Protein AF-A0A401YP00-F1 (afdb_monomer_lite)

Organism: NCBI:txid516124

Radius of gyration: 88.57 Å; chains: 1; bounding box: 188×117×198 Å

Secondary structure (DSSP, 8-state):
-------------------------------------PPPPP--------------------------------------------------------------------------------------------------SPPPHHHHHHHHHHHHHHHTT--TTTS-GGGTTTTTS-HHHHHHHSHHHHHHHHHH-HHHHHHHHHHHHHH-HHHHHHHHTT---TTS-HHHHHHHHHHH--TTHHHHHHHHHHHHHHHHHHHHHHHHHHHHHHHHHHHHHHHHHHHHHHHHHHHHHHHHHHHHHHHHHHHHHHHHHHHHHHHHHHHHHHHHHHHHHHHHHHHHHHHHHHHHHHHHHHHHHHHHHHHHHHHHHHHHHHHHHHHHHHHHHHHHHHHHHHHTT-----S-GGGGSSS-----------------TT-HHHHHHHHSSTT-EEEEEHHHHHHHH-TTS-HHHHHHHHHHHHHHHHHHH--EEEEEE-GGG-SS-------TTEEEEEPPTT--HHHHHHHHHHHSPTTS-EEEE-S-HHHHHHHHHTT-EEE-HHHHHHHHT--

InterPro domains:
  IPR010298 Ribosome-associated endoribonuclease 1 [PF05991] (450-569)
  IPR010298 Ribosome-associated endoribonuclease 1 [PTHR34547] (299-568)

pLDDT: mean 70.77, std 24.38, range [25.17, 98.56]

Structure (mmCIF, N/CA/C/O backbone):
data_AF-A0A401YP00-F1
#
_entry.id   AF-A0A401YP00-F1
#
loop_
_atom_site.group_PDB
_atom_site.id
_atom_site.type_symbol
_atom_site.label_atom_id
_atom_site.label_alt_id
_atom_site.label_comp_id
_atom_site.label_asym_id
_atom_site.label_entity_id
_atom_site.label_seq_id
_atom_site.pdbx_PDB_ins_code
_atom_site.Cartn_x
_atom_site.Cartn_y
_atom_site.Cartn_z
_atom_site.occupancy
_atom_site.B_iso_or_equiv
_atom_site.auth_seq_id
_atom_site.auth_comp_id
_atom_site.auth_asym_id
_atom_site.auth_atom_id
_atom_site.pdbx_PDB_model_num
ATOM 1 N N . MET A 1 1 ? -2.869 63.750 -18.374 1.00 46.19 1 MET A N 1
ATOM 2 C CA . MET A 1 1 ? -1.878 64.114 -17.340 1.00 46.19 1 MET A CA 1
ATOM 3 C C . MET A 1 1 ? -0.837 62.998 -17.341 1.00 46.19 1 MET A C 1
ATOM 5 O O . MET A 1 1 ? -1.089 61.968 -16.740 1.00 46.19 1 MET A O 1
ATOM 9 N N . SER A 1 2 ? 0.230 63.015 -18.144 1.00 35.34 2 SER A N 1
ATOM 10 C CA . SER A 1 2 ? 0.870 64.110 -18.906 1.00 35.34 2 SER A CA 1
ATOM 11 C C . SER A 1 2 ? 1.496 65.188 -18.013 1.00 35.34 2 SER A C 1
ATOM 13 O O . SER A 1 2 ? 0.744 65.948 -17.411 1.00 35.34 2 SER A O 1
ATOM 15 N N . GLY A 1 3 ? 2.835 65.270 -17.996 1.00 37.31 3 GLY A N 1
ATOM 16 C CA . GLY A 1 3 ? 3.622 66.334 -17.345 1.00 37.31 3 GLY A CA 1
ATOM 17 C C . GLY A 1 3 ? 4.665 65.815 -16.334 1.00 37.31 3 GLY A C 1
ATOM 18 O O . GLY A 1 3 ? 4.247 65.272 -15.315 1.00 37.31 3 GLY A O 1
ATOM 19 N N . PRO A 1 4 ? 5.983 65.954 -16.598 1.00 65.75 4 PRO A N 1
ATOM 20 C CA . PRO A 1 4 ? 7.066 65.544 -15.690 1.00 65.75 4 PRO A CA 1
ATOM 21 C C . PRO A 1 4 ? 7.995 66.699 -15.245 1.00 65.75 4 PRO A C 1
ATOM 23 O O . PRO A 1 4 ? 7.999 67.757 -15.862 1.00 65.75 4 PRO A O 1
ATOM 26 N N . ASP A 1 5 ? 8.844 66.428 -14.247 1.00 46.44 5 ASP A N 1
ATOM 27 C CA . ASP A 1 5 ? 10.099 67.128 -13.887 1.00 46.44 5 ASP A CA 1
ATOM 28 C C . ASP A 1 5 ? 10.920 66.166 -12.978 1.00 46.44 5 ASP A C 1
ATOM 30 O O . ASP A 1 5 ? 10.320 65.303 -12.340 1.00 46.44 5 ASP A O 1
ATOM 34 N N . THR A 1 6 ? 12.260 66.165 -12.864 1.00 48.12 6 THR A N 1
ATOM 35 C CA . THR A 1 6 ? 13.332 66.980 -13.486 1.00 48.12 6 THR A CA 1
ATOM 36 C C . THR A 1 6 ? 14.642 66.157 -13.608 1.00 48.12 6 THR A C 1
ATOM 38 O O . THR A 1 6 ? 14.813 65.186 -12.880 1.00 48.12 6 THR A O 1
ATOM 41 N N . ARG A 1 7 ? 15.547 66.600 -14.502 1.00 37.62 7 ARG A N 1
ATOM 42 C CA . ARG A 1 7 ? 17.041 66.475 -14.582 1.00 37.62 7 ARG A CA 1
ATOM 43 C C . ARG A 1 7 ? 17.802 65.653 -13.497 1.00 37.62 7 ARG A C 1
ATOM 45 O O . ARG A 1 7 ? 17.514 65.824 -12.322 1.00 37.62 7 ARG A O 1
ATOM 52 N N . ALA A 1 8 ? 18.733 64.733 -13.813 1.00 39.47 8 ALA A N 1
ATOM 53 C CA . ALA A 1 8 ? 20.047 64.854 -14.514 1.00 39.47 8 ALA A CA 1
ATOM 54 C C . ALA A 1 8 ? 21.190 65.399 -13.603 1.00 39.47 8 ALA A C 1
ATOM 56 O O . ALA A 1 8 ? 20.886 66.179 -12.704 1.00 39.47 8 ALA A O 1
ATOM 57 N N . ASP A 1 9 ? 22.484 65.035 -13.708 1.00 36.75 9 ASP A N 1
ATOM 58 C CA . ASP A 1 9 ? 23.259 64.127 -14.607 1.00 36.75 9 ASP A CA 1
ATOM 59 C C . ASP A 1 9 ? 24.056 63.065 -13.749 1.00 36.75 9 ASP A C 1
ATOM 61 O O . ASP A 1 9 ? 23.488 62.645 -12.744 1.00 36.75 9 ASP A O 1
ATOM 65 N N . GLU A 1 10 ? 25.272 62.501 -13.968 1.00 36.97 10 GLU A N 1
ATOM 66 C CA . GLU A 1 10 ? 26.368 62.582 -14.976 1.00 36.97 10 GLU A CA 1
ATOM 67 C C . GLU A 1 10 ? 27.330 61.331 -14.921 1.00 36.97 10 GLU A C 1
ATOM 69 O O . GLU A 1 10 ? 27.160 60.459 -14.073 1.00 36.97 10 GLU A O 1
ATOM 74 N N . VAL A 1 11 ? 28.317 61.251 -15.842 1.00 38.62 11 VAL A N 1
ATOM 75 C CA . VAL A 1 11 ? 29.695 60.637 -15.813 1.00 38.62 11 VAL A CA 1
ATOM 76 C C . VAL A 1 11 ? 30.018 59.480 -14.818 1.00 38.62 11 VAL A C 1
ATOM 78 O O . VAL A 1 11 ? 30.019 59.689 -13.612 1.00 38.62 11 VAL A O 1
ATOM 81 N N . THR A 1 12 ? 30.214 58.196 -15.198 1.00 40.56 12 THR A N 1
ATOM 82 C CA . THR A 1 12 ? 31.238 57.454 -16.022 1.00 40.56 12 THR A CA 1
ATOM 83 C C . THR A 1 12 ? 32.509 56.930 -15.275 1.00 40.56 12 THR A C 1
ATOM 85 O O . THR A 1 12 ? 32.841 57.451 -14.215 1.00 40.56 12 THR A O 1
ATOM 88 N N . PRO A 1 13 ? 33.165 55.818 -15.726 1.00 63.41 13 PRO A N 1
ATOM 89 C CA . PRO A 1 13 ? 33.968 54.924 -14.857 1.00 63.41 13 PRO A CA 1
ATOM 90 C C . PRO A 1 13 ? 35.493 54.883 -15.144 1.00 63.41 13 PRO A C 1
ATOM 92 O O . PRO A 1 13 ? 35.977 55.533 -16.067 1.00 63.41 13 PRO A O 1
ATOM 95 N N . ALA A 1 14 ? 36.241 54.035 -14.414 1.00 34.78 14 ALA A N 1
ATOM 96 C CA . ALA A 1 14 ? 37.665 53.748 -14.659 1.00 34.78 14 ALA A CA 1
ATOM 97 C C . ALA A 1 14 ? 38.063 52.260 -14.472 1.00 34.78 14 ALA A C 1
ATOM 99 O O . ALA A 1 14 ? 37.454 51.526 -13.694 1.00 34.78 14 ALA A O 1
ATOM 100 N N . HIS A 1 15 ? 39.114 51.843 -15.191 1.00 33.75 15 HIS A N 1
ATOM 101 C CA . HIS A 1 15 ? 39.895 50.603 -15.002 1.00 33.75 15 HIS A CA 1
ATOM 102 C C . HIS A 1 15 ? 40.885 50.762 -13.799 1.00 33.75 15 HIS A C 1
ATOM 104 O O . HIS A 1 15 ? 40.901 51.823 -13.183 1.00 33.75 15 HIS A O 1
ATOM 110 N N . ALA A 1 16 ? 41.735 49.810 -13.377 1.00 34.50 16 ALA A N 1
ATOM 111 C CA . ALA A 1 16 ? 42.276 48.624 -14.052 1.00 34.50 16 ALA A CA 1
ATOM 112 C C . ALA A 1 16 ? 42.719 47.491 -13.094 1.00 34.50 16 ALA A C 1
ATOM 114 O O . ALA A 1 16 ? 42.617 47.599 -11.877 1.00 34.50 16 ALA A O 1
ATOM 115 N N . ALA A 1 17 ? 43.204 46.405 -13.703 1.00 34.84 17 ALA A N 1
ATOM 116 C CA . ALA A 1 17 ? 43.794 45.220 -13.081 1.00 34.84 17 ALA A CA 1
ATOM 117 C C . ALA A 1 17 ? 45.173 45.461 -12.431 1.00 34.84 17 ALA A C 1
ATOM 119 O O . ALA A 1 17 ? 45.864 46.406 -12.802 1.00 34.84 17 ALA A O 1
ATOM 120 N N . ASP A 1 18 ? 45.612 44.513 -11.592 1.00 30.30 18 ASP A N 1
ATOM 121 C CA . ASP A 1 18 ? 46.789 43.682 -11.918 1.00 30.30 18 ASP A CA 1
ATOM 122 C C . ASP A 1 18 ? 46.695 42.297 -11.222 1.00 30.30 18 ASP A C 1
ATOM 124 O O . ASP A 1 18 ? 45.724 42.029 -10.507 1.00 30.30 18 ASP A O 1
ATOM 128 N N . ALA A 1 19 ? 47.644 41.395 -11.484 1.00 35.06 19 ALA A N 1
ATOM 129 C CA . ALA A 1 19 ? 47.618 39.977 -11.115 1.00 35.06 19 ALA A CA 1
ATOM 130 C C . ALA A 1 19 ? 48.435 39.606 -9.857 1.00 35.06 19 ALA A C 1
ATOM 132 O O . ALA A 1 19 ? 49.345 40.322 -9.444 1.00 35.06 19 ALA A O 1
ATOM 133 N N . ALA A 1 20 ? 48.169 38.413 -9.306 1.00 33.72 20 ALA A N 1
ATOM 134 C CA . ALA A 1 20 ? 49.120 37.661 -8.482 1.00 33.72 20 ALA A CA 1
ATOM 135 C C . ALA A 1 20 ? 48.860 36.142 -8.555 1.00 33.72 20 ALA A C 1
ATOM 137 O O . ALA A 1 20 ? 47.717 35.687 -8.584 1.00 33.72 20 ALA A O 1
ATOM 138 N N . GLU A 1 21 ? 49.944 35.370 -8.568 1.00 34.25 21 GLU A N 1
ATOM 139 C CA . GLU A 1 21 ? 50.011 33.906 -8.624 1.00 34.25 21 GLU A CA 1
ATOM 140 C C . GLU A 1 21 ? 50.314 33.336 -7.226 1.00 34.25 21 GLU A C 1
ATOM 142 O O . GLU A 1 21 ? 51.210 33.844 -6.555 1.00 34.25 21 GLU A O 1
ATOM 147 N N . ALA A 1 22 ? 49.621 32.272 -6.789 1.00 35.00 22 ALA A N 1
ATOM 148 C CA . ALA A 1 22 ? 50.064 31.438 -5.662 1.00 35.00 22 ALA A CA 1
ATOM 149 C C . ALA A 1 22 ? 49.357 30.068 -5.607 1.00 35.00 22 ALA A C 1
ATOM 151 O O . ALA A 1 22 ? 48.131 29.985 -5.560 1.00 35.00 22 ALA A O 1
ATOM 152 N N . VAL A 1 23 ? 50.149 28.997 -5.509 1.00 43.97 23 VAL A N 1
ATOM 153 C CA . VAL A 1 23 ? 49.725 27.650 -5.087 1.00 43.97 23 VAL A CA 1
ATOM 154 C C . VAL A 1 23 ? 50.214 27.415 -3.653 1.00 43.97 23 VAL A C 1
ATOM 156 O O . VAL A 1 23 ? 51.337 27.810 -3.340 1.00 43.97 23 VAL A O 1
ATOM 159 N N . PRO A 1 24 ? 49.455 26.706 -2.802 1.00 52.47 24 PRO A N 1
ATOM 160 C CA . PRO A 1 24 ? 50.026 25.974 -1.677 1.00 52.47 24 PRO A CA 1
ATOM 161 C C . PRO A 1 24 ? 49.831 24.457 -1.837 1.00 52.47 24 PRO A C 1
ATOM 163 O O . PRO A 1 24 ? 48.717 23.974 -2.031 1.00 52.47 24 PRO A O 1
ATOM 166 N N . ALA A 1 25 ? 50.923 23.704 -1.711 1.00 34.66 25 ALA A N 1
ATOM 167 C CA . ALA A 1 25 ? 50.898 22.254 -1.528 1.00 34.66 25 ALA A CA 1
ATOM 168 C C . ALA A 1 25 ? 51.045 21.907 -0.037 1.00 34.66 25 ALA A C 1
ATOM 170 O O . ALA A 1 25 ? 51.647 22.670 0.720 1.00 34.66 25 ALA A O 1
ATOM 171 N N . ALA A 1 26 ? 50.531 20.745 0.372 1.00 36.12 26 ALA A N 1
ATOM 172 C CA . ALA A 1 26 ? 50.759 20.175 1.698 1.00 36.12 26 ALA A CA 1
ATOM 173 C C . ALA A 1 26 ? 50.819 18.640 1.609 1.00 36.12 26 ALA A C 1
ATOM 175 O O . ALA A 1 26 ? 49.800 17.972 1.450 1.00 36.12 26 ALA A O 1
ATOM 176 N N . GLU A 1 27 ? 52.033 18.105 1.699 1.00 36.00 27 GLU A N 1
ATOM 177 C CA . GLU A 1 27 ? 52.322 16.708 2.048 1.00 36.00 27 GLU A CA 1
ATOM 178 C C . GLU A 1 27 ? 52.608 16.621 3.569 1.00 36.00 27 GLU A C 1
ATOM 180 O O . GLU A 1 27 ? 52.651 17.669 4.224 1.00 36.00 27 GLU A O 1
ATOM 185 N N . PRO A 1 28 ? 52.943 15.449 4.147 1.00 56.75 28 PRO A N 1
ATOM 186 C CA . PRO A 1 28 ? 52.695 14.066 3.715 1.00 56.75 28 PRO A CA 1
ATOM 187 C C . PRO A 1 28 ? 51.923 13.269 4.798 1.00 56.75 28 PRO A C 1
ATOM 189 O O . PRO A 1 28 ? 51.696 13.761 5.898 1.00 56.75 28 PRO A O 1
ATOM 192 N N . ASP A 1 29 ? 51.602 11.998 4.534 1.00 31.39 29 ASP A N 1
ATOM 193 C CA . ASP A 1 29 ? 52.276 10.930 5.294 1.00 31.39 29 ASP A CA 1
ATOM 194 C C . ASP A 1 29 ? 52.266 9.593 4.531 1.00 31.39 29 ASP A C 1
ATOM 196 O O . ASP A 1 29 ? 51.421 9.365 3.659 1.00 31.39 29 ASP A O 1
ATOM 200 N N . LEU A 1 30 ? 53.233 8.725 4.828 1.00 35.50 30 LEU A N 1
ATOM 201 C CA . LEU A 1 30 ? 53.452 7.445 4.144 1.00 35.50 30 LEU A CA 1
ATOM 202 C C . LEU A 1 30 ? 53.383 6.280 5.133 1.00 35.50 30 LEU A C 1
ATOM 204 O O . LEU A 1 30 ? 54.265 6.138 5.975 1.00 35.50 30 LEU A O 1
ATOM 208 N N . ASP A 1 31 ? 52.444 5.353 4.932 1.00 35.59 31 ASP A N 1
ATOM 209 C CA . ASP A 1 31 ? 52.640 3.976 5.395 1.00 35.59 31 ASP A CA 1
ATOM 210 C C . ASP A 1 31 ? 52.059 2.973 4.388 1.00 35.59 31 ASP A C 1
ATOM 212 O O . ASP A 1 31 ? 50.941 3.124 3.891 1.00 35.59 31 ASP A O 1
ATOM 216 N N . ALA A 1 32 ? 52.858 1.972 4.019 1.00 34.19 32 ALA A N 1
ATOM 217 C CA . ALA A 1 32 ? 52.630 1.149 2.834 1.00 34.19 32 ALA A CA 1
ATOM 218 C C . ALA A 1 32 ? 52.813 -0.341 3.138 1.00 34.19 32 ALA A C 1
ATOM 220 O O . ALA A 1 32 ? 53.935 -0.846 3.206 1.00 34.19 32 ALA A O 1
ATOM 221 N N . ARG A 1 33 ? 51.699 -1.079 3.255 1.00 35.03 33 ARG A N 1
ATOM 222 C CA . ARG A 1 33 ? 51.703 -2.549 3.373 1.00 35.03 33 ARG A CA 1
ATOM 223 C C . ARG A 1 33 ? 50.667 -3.225 2.473 1.00 35.03 33 ARG A C 1
ATOM 225 O O . ARG A 1 33 ? 49.534 -3.464 2.866 1.00 35.03 33 ARG A O 1
ATOM 232 N N . SER A 1 34 ? 51.131 -3.547 1.264 1.00 33.38 34 SER A N 1
ATOM 233 C CA . SER A 1 34 ? 50.884 -4.798 0.519 1.00 33.38 34 SER A CA 1
ATOM 234 C C . SER A 1 34 ? 49.592 -5.588 0.812 1.00 33.38 34 SER A C 1
ATOM 236 O O . SER A 1 34 ? 49.480 -6.230 1.856 1.00 33.38 34 SER A O 1
ATOM 238 N N . GLY A 1 35 ? 48.698 -5.688 -0.180 1.00 31.12 35 GLY A N 1
ATOM 239 C CA . GLY A 1 35 ? 47.470 -6.489 -0.078 1.00 31.12 35 GLY A CA 1
ATOM 240 C C . GLY A 1 35 ? 46.785 -6.775 -1.419 1.00 31.12 35 GLY A C 1
ATOM 241 O O . GLY A 1 35 ? 45.595 -6.519 -1.563 1.00 31.12 35 GLY A O 1
ATOM 242 N N . THR A 1 36 ? 47.523 -7.254 -2.426 1.00 32.97 36 THR A N 1
ATOM 243 C CA . THR A 1 36 ? 46.971 -7.522 -3.767 1.00 32.97 36 THR A CA 1
ATOM 244 C C . THR A 1 36 ? 45.988 -8.697 -3.752 1.00 32.97 36 THR A C 1
ATOM 246 O O . THR A 1 36 ? 46.406 -9.852 -3.705 1.00 32.97 36 THR A O 1
ATO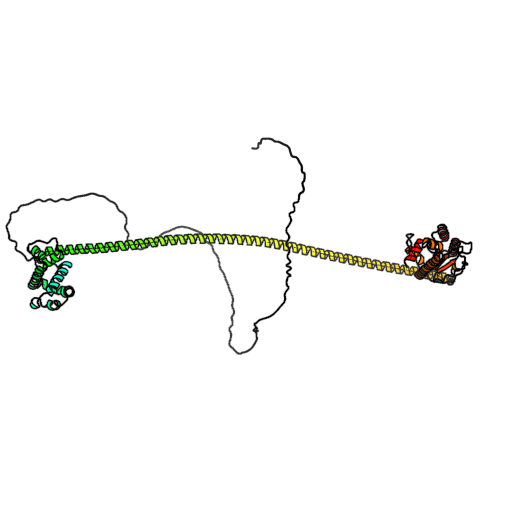M 249 N N . ALA A 1 37 ? 44.688 -8.411 -3.848 1.00 32.81 37 ALA A N 1
ATOM 250 C CA . ALA A 1 37 ? 43.636 -9.410 -4.030 1.00 32.81 37 ALA A CA 1
ATOM 251 C C . ALA A 1 37 ? 43.123 -9.382 -5.480 1.00 32.81 37 ALA A C 1
ATOM 253 O O . ALA A 1 37 ? 42.571 -8.380 -5.932 1.00 32.81 37 ALA A O 1
ATOM 254 N N . ALA A 1 38 ? 43.324 -10.478 -6.213 1.00 32.19 38 ALA A N 1
ATOM 255 C CA . ALA A 1 38 ? 42.774 -10.663 -7.555 1.00 32.19 38 ALA A CA 1
ATOM 256 C C . ALA A 1 38 ? 41.332 -11.198 -7.496 1.00 32.19 38 ALA A C 1
ATOM 258 O O . ALA A 1 38 ? 40.938 -11.841 -6.523 1.00 32.19 38 ALA A O 1
ATOM 259 N N . ALA A 1 39 ? 40.559 -10.968 -8.559 1.00 42.53 39 ALA A N 1
ATOM 260 C CA . ALA A 1 39 ? 39.256 -11.602 -8.732 1.00 42.53 39 ALA A CA 1
ATOM 261 C C . ALA A 1 39 ? 39.409 -13.091 -9.115 1.00 42.53 39 ALA A C 1
ATOM 263 O O . ALA A 1 39 ? 40.298 -13.413 -9.909 1.00 42.53 39 ALA A O 1
ATOM 264 N N . PRO A 1 40 ? 38.540 -13.989 -8.616 1.00 49.28 40 PRO A N 1
ATOM 265 C CA . PRO A 1 40 ? 38.364 -15.326 -9.166 1.00 49.28 40 PRO A CA 1
ATOM 266 C C . PRO A 1 40 ? 37.219 -15.360 -10.193 1.00 49.28 40 PRO A C 1
ATOM 268 O O . PRO A 1 40 ? 36.144 -14.807 -9.957 1.00 49.28 40 PRO A O 1
ATOM 271 N N . ASP A 1 41 ? 37.452 -16.047 -11.309 1.00 33.00 41 ASP A N 1
ATOM 272 C CA . ASP A 1 41 ? 36.403 -16.494 -12.235 1.00 33.00 41 ASP A CA 1
ATOM 273 C C . ASP A 1 41 ? 35.876 -17.886 -11.803 1.00 33.00 41 ASP A C 1
ATOM 275 O O . ASP A 1 41 ? 36.388 -18.488 -10.853 1.00 33.00 41 ASP A O 1
ATOM 279 N N . ALA A 1 42 ? 34.831 -18.395 -12.453 1.00 34.16 42 ALA A N 1
ATOM 280 C CA . ALA A 1 42 ? 34.070 -19.558 -11.990 1.00 34.16 42 ALA A CA 1
ATOM 281 C C . ALA A 1 42 ? 34.750 -20.930 -12.201 1.00 34.16 42 ALA A C 1
ATOM 283 O O . ALA A 1 42 ? 35.371 -21.183 -13.233 1.00 34.16 42 ALA A O 1
ATOM 284 N N . ALA A 1 43 ? 34.495 -21.868 -11.277 1.00 30.95 43 ALA A N 1
ATOM 285 C CA . ALA A 1 43 ? 34.564 -23.313 -11.523 1.00 30.95 43 ALA A CA 1
ATOM 286 C C . ALA A 1 43 ? 33.664 -24.121 -10.557 1.00 30.95 43 ALA A C 1
ATOM 288 O O . ALA A 1 43 ? 33.358 -23.684 -9.451 1.00 30.95 43 ALA A O 1
ATOM 289 N N . THR A 1 44 ? 33.267 -25.306 -11.028 1.00 34.19 44 THR A N 1
ATOM 290 C CA . THR A 1 44 ? 32.578 -26.439 -10.365 1.00 34.19 44 THR A CA 1
ATOM 291 C C . THR A 1 44 ? 33.221 -26.870 -9.024 1.00 34.19 44 THR A C 1
ATOM 293 O O . THR A 1 44 ? 34.385 -26.567 -8.787 1.00 34.19 44 THR A O 1
ATOM 296 N N . ASP A 1 45 ? 32.566 -27.612 -8.115 1.00 30.11 45 ASP A N 1
ATOM 297 C CA . ASP A 1 45 ? 31.875 -28.898 -8.362 1.00 30.11 45 ASP A CA 1
ATOM 298 C C . ASP A 1 45 ? 31.006 -29.407 -7.167 1.00 30.11 45 ASP A C 1
ATOM 300 O O . ASP A 1 45 ? 31.017 -28.811 -6.093 1.00 30.11 45 ASP A O 1
ATOM 304 N N . ALA A 1 46 ? 30.355 -30.566 -7.363 1.00 31.88 46 ALA A N 1
ATOM 305 C CA . ALA A 1 46 ? 29.840 -31.556 -6.393 1.00 31.88 46 ALA A CA 1
ATOM 306 C C . ALA A 1 46 ? 28.494 -31.346 -5.636 1.00 31.88 46 ALA A C 1
ATOM 308 O O . ALA A 1 46 ? 28.420 -30.592 -4.675 1.00 31.88 46 ALA A O 1
ATOM 309 N N . ALA A 1 47 ? 27.523 -32.221 -5.980 1.00 31.11 47 ALA A N 1
ATOM 310 C CA . ALA A 1 47 ? 26.473 -32.869 -5.146 1.00 31.11 47 ALA A CA 1
ATOM 311 C C . ALA A 1 47 ? 25.443 -31.990 -4.364 1.00 31.11 47 ALA A C 1
ATOM 313 O O . ALA A 1 47 ? 25.700 -30.851 -4.010 1.00 31.11 47 ALA A O 1
ATOM 314 N N . THR A 1 48 ? 24.218 -32.437 -4.036 1.00 33.59 48 THR A N 1
ATOM 315 C CA . THR A 1 48 ? 23.678 -33.811 -3.873 1.00 33.59 48 THR A CA 1
ATOM 316 C C . THR A 1 48 ? 22.146 -33.848 -4.117 1.00 33.59 48 THR A C 1
ATOM 318 O O . THR A 1 48 ? 21.501 -32.809 -4.039 1.00 33.59 48 THR A O 1
ATOM 321 N N . ASP A 1 49 ? 21.586 -35.043 -4.354 1.00 33.16 49 ASP A N 1
ATOM 322 C CA . ASP A 1 49 ? 20.179 -35.479 -4.182 1.00 33.16 49 ASP A CA 1
ATOM 323 C C . ASP A 1 49 ? 18.998 -34.619 -4.696 1.00 33.16 49 ASP A C 1
ATOM 325 O O . ASP A 1 49 ? 18.498 -33.736 -4.001 1.00 33.16 49 ASP A O 1
ATOM 329 N N . ALA A 1 50 ? 18.416 -35.031 -5.835 1.00 33.97 50 ALA A N 1
ATOM 330 C CA . ALA A 1 50 ? 17.065 -35.637 -5.895 1.00 33.97 50 ALA A CA 1
ATOM 331 C C . ALA A 1 50 ? 16.685 -36.021 -7.348 1.00 33.97 50 ALA A C 1
ATOM 333 O O . ALA A 1 50 ? 16.794 -35.196 -8.253 1.00 33.97 50 ALA A O 1
ATOM 334 N N . GLU A 1 51 ? 16.220 -37.256 -7.584 1.00 34.31 51 GLU A N 1
ATOM 335 C CA . GLU A 1 51 ? 15.831 -37.740 -8.927 1.00 34.31 51 GLU A CA 1
ATOM 336 C C . GLU A 1 51 ? 14.363 -37.432 -9.326 1.00 34.31 51 GLU A C 1
ATOM 338 O O . GLU A 1 51 ? 13.532 -37.138 -8.461 1.00 34.31 51 GLU A O 1
ATOM 343 N N . PRO A 1 52 ? 14.029 -37.466 -10.638 1.00 47.78 52 PRO A N 1
ATOM 344 C CA . PRO A 1 52 ? 12.756 -36.981 -11.183 1.00 47.78 52 PRO A CA 1
ATOM 345 C C . PRO A 1 52 ? 11.691 -38.079 -11.388 1.00 47.78 52 PRO A C 1
ATOM 347 O O . PRO A 1 52 ? 11.944 -39.269 -11.225 1.00 47.78 52 PRO A O 1
ATOM 350 N N . VAL A 1 53 ? 10.501 -37.676 -11.859 1.00 36.00 53 VAL A N 1
ATOM 351 C CA . VAL A 1 53 ? 9.501 -38.578 -12.466 1.00 36.00 53 VAL A CA 1
ATOM 352 C C . VAL A 1 53 ? 9.010 -37.992 -13.797 1.00 36.00 53 VAL A C 1
ATOM 354 O O . VAL A 1 53 ? 8.562 -36.848 -13.851 1.00 36.00 53 VAL A O 1
ATOM 357 N N . GLU A 1 54 ? 9.093 -38.780 -14.873 1.00 39.66 54 GLU A N 1
ATOM 358 C CA . GLU A 1 54 ? 8.650 -38.413 -16.228 1.00 39.66 54 GLU A CA 1
ATOM 359 C C . GLU A 1 54 ? 7.130 -38.588 -16.467 1.00 39.66 54 GLU A C 1
ATOM 361 O O . GLU A 1 54 ? 6.476 -39.399 -15.805 1.00 39.66 54 GLU A O 1
ATOM 366 N N . PRO A 1 55 ? 6.552 -37.912 -17.483 1.00 49.00 55 PRO A N 1
ATOM 367 C CA . PRO A 1 55 ? 5.192 -38.175 -17.960 1.00 49.00 55 PRO A CA 1
ATOM 368 C C . PRO A 1 55 ? 5.124 -39.363 -18.953 1.00 49.00 55 PRO A C 1
ATOM 370 O O . PRO A 1 55 ? 5.382 -39.209 -20.148 1.00 49.00 55 PRO A O 1
ATOM 373 N N . GLY A 1 56 ? 4.710 -40.547 -18.478 1.00 32.62 56 GLY A N 1
ATOM 374 C CA . GLY A 1 56 ? 4.591 -41.793 -19.266 1.00 32.62 56 GLY A CA 1
ATOM 375 C C . GLY A 1 56 ? 3.154 -42.211 -19.647 1.00 32.62 56 GLY A C 1
ATOM 376 O O . GLY A 1 56 ? 2.218 -42.065 -18.868 1.00 32.62 56 GLY A O 1
ATOM 377 N N . ARG A 1 57 ? 2.971 -42.741 -20.868 1.00 33.00 57 ARG A N 1
ATOM 378 C CA . ARG A 1 57 ? 1.680 -43.114 -21.506 1.00 33.00 57 ARG A CA 1
ATOM 379 C C . ARG A 1 57 ? 1.152 -44.527 -21.158 1.00 33.00 57 ARG A C 1
ATOM 381 O O . ARG A 1 57 ? 1.946 -45.413 -20.880 1.00 33.00 57 ARG A O 1
ATOM 388 N N . GLN A 1 58 ? -0.148 -44.742 -21.457 1.00 30.58 58 GLN A N 1
ATOM 389 C CA . GLN A 1 58 ? -0.859 -46.038 -21.655 1.00 30.58 58 GLN A CA 1
ATOM 390 C C . GLN A 1 58 ? -1.116 -46.873 -20.367 1.00 30.58 58 GLN A C 1
ATOM 392 O O . GLN A 1 58 ? -0.351 -46.788 -19.421 1.00 30.58 58 GLN A O 1
ATOM 397 N N . ALA A 1 59 ? -2.189 -47.671 -20.221 1.00 31.31 59 ALA A N 1
ATOM 398 C CA . ALA A 1 59 ? -3.206 -48.164 -21.168 1.00 31.31 59 ALA A CA 1
ATOM 399 C C . ALA A 1 59 ? -4.586 -48.418 -20.497 1.00 31.31 59 ALA A C 1
ATOM 401 O O . ALA A 1 59 ? -4.705 -48.372 -19.277 1.00 31.31 59 ALA A O 1
ATOM 402 N N . GLY A 1 60 ? -5.587 -48.803 -21.305 1.00 30.45 60 GLY A N 1
ATOM 403 C CA . GLY A 1 60 ? -6.855 -49.406 -20.861 1.00 30.45 60 GLY A CA 1
ATOM 404 C C . GLY A 1 60 ? -8.033 -48.430 -20.689 1.00 30.45 60 GLY A C 1
ATOM 405 O O . GLY A 1 60 ? -7.850 -47.347 -20.154 1.00 30.45 60 GLY A O 1
ATOM 406 N N . ALA A 1 61 ? -9.295 -48.747 -20.992 1.00 33.56 61 ALA A N 1
ATOM 407 C CA . ALA A 1 61 ? -9.980 -49.540 -22.030 1.00 33.56 61 ALA A CA 1
ATOM 408 C C . ALA A 1 61 ? -11.448 -49.710 -21.569 1.00 33.56 61 ALA A C 1
ATOM 410 O O . ALA A 1 61 ? -11.687 -49.941 -20.390 1.00 33.56 61 ALA A O 1
ATOM 411 N N . ASN A 1 62 ? -12.396 -49.685 -22.513 1.00 32.62 62 ASN A N 1
ATOM 412 C CA . ASN A 1 62 ? -13.827 -50.009 -22.364 1.00 32.62 62 ASN A CA 1
ATOM 413 C C . ASN A 1 62 ? -14.691 -49.142 -21.419 1.00 32.62 62 ASN A C 1
ATOM 415 O O . ASN A 1 62 ? -14.630 -49.233 -20.199 1.00 32.62 62 ASN A O 1
ATOM 419 N N . GLY A 1 63 ? -15.629 -48.413 -22.033 1.00 30.64 63 GLY A N 1
ATOM 420 C CA . GLY A 1 63 ? -16.758 -47.756 -21.374 1.00 30.64 63 GLY A CA 1
ATOM 421 C C . GLY A 1 63 ? -17.651 -47.050 -22.398 1.00 30.64 63 GLY A C 1
ATOM 422 O O . GLY A 1 63 ? -17.300 -45.979 -22.881 1.00 30.64 63 GLY A O 1
ATOM 423 N N . LEU A 1 64 ? -18.791 -47.656 -22.749 1.00 33.69 64 LEU A N 1
ATOM 424 C CA . LEU A 1 64 ? -19.922 -46.931 -23.357 1.00 33.69 64 LEU A CA 1
ATOM 425 C C . LEU A 1 64 ? -20.554 -46.034 -22.254 1.00 33.69 64 LEU A C 1
ATOM 427 O O . LEU A 1 64 ? -20.288 -46.263 -21.076 1.00 33.69 64 LEU A O 1
ATOM 431 N N . VAL A 1 65 ? -21.335 -44.979 -22.515 1.00 34.78 65 VAL A N 1
ATOM 432 C CA . VAL A 1 65 ? -22.672 -44.973 -23.147 1.00 34.78 65 VAL A CA 1
ATOM 433 C C . VAL A 1 65 ? -23.070 -43.529 -23.567 1.00 34.78 65 VAL A C 1
ATOM 435 O O . VAL A 1 65 ? -22.697 -42.566 -22.912 1.00 34.78 65 VAL A O 1
ATOM 438 N N . GLU A 1 66 ? -23.806 -43.424 -24.682 1.00 32.25 66 GLU A N 1
ATOM 439 C CA . GLU A 1 66 ? -24.733 -42.369 -25.183 1.00 32.25 66 GLU A CA 1
ATOM 440 C C . GLU A 1 66 ? -24.577 -40.843 -24.893 1.00 32.25 66 GLU A C 1
ATOM 442 O O . GLU A 1 66 ? -24.775 -40.343 -23.795 1.00 32.25 66 GLU A O 1
ATOM 447 N N . SER A 1 67 ? -24.441 -40.084 -25.995 1.00 31.39 67 SER A N 1
ATOM 448 C CA . SER A 1 67 ? -25.358 -39.012 -26.473 1.00 31.39 67 SER A CA 1
ATOM 449 C C . SER A 1 67 ? -25.968 -37.943 -25.524 1.00 31.39 67 SER A C 1
ATOM 451 O O . SER A 1 67 ? -27.027 -38.166 -24.944 1.00 31.39 67 SER A O 1
ATOM 453 N N . ALA A 1 68 ? -25.473 -36.695 -25.629 1.00 33.22 68 ALA A N 1
ATOM 454 C CA . ALA A 1 68 ? -26.235 -35.455 -25.956 1.00 33.22 68 ALA A CA 1
ATOM 455 C C . ALA A 1 68 ? -25.235 -34.269 -26.103 1.00 33.22 68 ALA A C 1
ATOM 457 O O . ALA A 1 68 ? -24.346 -34.146 -25.270 1.00 33.22 68 ALA A O 1
ATOM 458 N N . ALA A 1 69 ? -25.155 -33.414 -27.137 1.00 32.44 69 ALA A N 1
ATOM 459 C CA . ALA A 1 69 ? -26.107 -32.747 -28.049 1.00 32.44 69 ALA A CA 1
ATOM 460 C C . ALA A 1 69 ? -26.693 -31.410 -27.513 1.00 32.44 69 ALA A C 1
ATOM 462 O O . ALA A 1 69 ? -27.416 -31.406 -26.528 1.00 32.44 69 ALA A O 1
ATOM 463 N N . GLY A 1 70 ? -26.421 -30.287 -28.212 1.00 30.11 70 GLY A N 1
ATOM 464 C CA . GLY A 1 70 ? -27.013 -28.946 -27.973 1.00 30.11 70 GLY A CA 1
ATOM 465 C C . GLY A 1 70 ? -26.328 -28.111 -26.869 1.00 30.11 70 GLY A C 1
ATOM 466 O O . GLY A 1 70 ? -26.695 -28.209 -25.711 1.00 30.11 70 GLY A O 1
ATOM 467 N N . SER A 1 71 ? -25.247 -27.357 -27.108 1.00 30.42 71 SER A N 1
ATOM 468 C CA . SER A 1 71 ? -25.092 -26.149 -27.954 1.00 30.42 71 SER A CA 1
ATOM 469 C C . SER A 1 71 ? -25.755 -24.869 -27.402 1.00 30.42 71 SER A C 1
ATOM 471 O O . SER A 1 71 ? -26.972 -24.717 -27.416 1.00 30.42 71 SER A O 1
ATOM 473 N N . LEU A 1 72 ? -24.919 -23.917 -26.966 1.00 32.75 72 LEU A N 1
ATOM 474 C CA . LEU A 1 72 ? -25.277 -22.570 -26.490 1.00 32.75 72 LEU A CA 1
ATOM 475 C C . LEU A 1 72 ? -25.321 -21.546 -27.642 1.00 32.75 72 LEU A C 1
ATOM 477 O O . LEU A 1 72 ? -24.339 -21.491 -28.391 1.00 32.75 72 LEU A O 1
ATOM 481 N N . ARG A 1 73 ? -26.324 -20.638 -27.667 1.00 30.70 73 ARG A N 1
ATOM 482 C CA . ARG A 1 73 ? -26.169 -19.152 -27.776 1.00 30.70 73 ARG A CA 1
ATOM 483 C C . ARG A 1 73 ? -27.459 -18.384 -28.138 1.00 30.70 73 ARG A C 1
ATOM 485 O O . ARG A 1 73 ? -28.326 -18.923 -28.809 1.00 30.70 73 ARG A O 1
ATOM 492 N N . SER A 1 74 ? -27.421 -17.072 -27.845 1.00 28.47 74 SER A N 1
ATOM 493 C CA . SER A 1 74 ? -28.180 -15.971 -28.489 1.00 28.47 74 SER A CA 1
ATOM 494 C C . SER A 1 74 ? -29.684 -15.829 -28.169 1.00 28.47 74 SER A C 1
ATOM 496 O O . SER A 1 74 ? -30.354 -16.822 -27.936 1.00 28.47 74 SER A O 1
ATOM 498 N N . ALA A 1 75 ? -30.288 -14.624 -28.190 1.00 31.88 75 ALA A N 1
ATOM 499 C CA . ALA A 1 75 ? -29.739 -13.248 -28.203 1.00 31.88 75 ALA A CA 1
ATOM 500 C C . ALA A 1 75 ? -30.838 -12.168 -27.993 1.00 31.88 75 ALA A C 1
ATOM 502 O O . ALA A 1 75 ? -31.953 -12.379 -28.452 1.00 31.88 75 ALA A O 1
ATOM 503 N N . ARG A 1 76 ? -30.439 -10.971 -27.500 1.00 31.05 76 ARG A N 1
ATOM 504 C CA . ARG A 1 76 ? -31.081 -9.633 -27.719 1.00 31.05 76 ARG A CA 1
ATOM 505 C C . ARG A 1 76 ? -32.551 -9.496 -27.213 1.00 31.05 76 ARG A C 1
ATOM 507 O O . ARG A 1 76 ? -33.044 -10.433 -26.604 1.00 31.05 76 ARG A O 1
ATOM 514 N N . SER A 1 77 ? -33.265 -8.356 -27.270 1.00 31.09 77 SER A N 1
ATOM 515 C CA . SER A 1 77 ? -33.108 -7.016 -27.912 1.00 31.09 77 SER A CA 1
ATOM 516 C C . SER A 1 77 ? -33.979 -5.951 -27.206 1.00 31.09 77 SER A C 1
ATOM 518 O O . SER A 1 77 ? -35.054 -6.324 -26.760 1.00 31.09 77 SER A O 1
ATOM 520 N N . GLU A 1 78 ? -33.567 -4.663 -27.249 1.00 32.81 78 GLU A N 1
ATOM 521 C CA . GLU A 1 78 ? -34.385 -3.409 -27.137 1.00 32.81 78 GLU A CA 1
ATOM 522 C C . GLU A 1 78 ? -35.361 -3.237 -25.923 1.00 32.81 78 GLU A C 1
ATOM 524 O O . GLU A 1 78 ? -35.637 -4.181 -25.200 1.00 32.81 78 GLU A O 1
ATOM 529 N N . GLY A 1 79 ? -35.918 -2.074 -25.529 1.00 28.98 79 GLY A N 1
ATOM 530 C CA . GLY A 1 79 ? -35.871 -0.639 -25.909 1.00 28.98 79 GLY A CA 1
ATOM 531 C C . GLY A 1 79 ? -37.103 0.094 -25.286 1.00 28.98 79 GLY A C 1
ATOM 532 O O . GLY A 1 79 ? -37.999 -0.590 -24.807 1.00 28.98 79 GLY A O 1
ATOM 533 N N . ALA A 1 80 ? -37.295 1.426 -25.243 1.00 31.44 80 ALA A N 1
ATOM 534 C CA . ALA A 1 80 ? -36.442 2.626 -25.359 1.00 31.44 80 ALA A CA 1
ATOM 535 C C . ALA A 1 80 ? -37.282 3.907 -25.007 1.00 31.44 80 ALA A C 1
ATOM 537 O O . ALA A 1 80 ? -38.490 3.869 -25.214 1.00 31.44 80 ALA A O 1
ATOM 538 N N . VAL A 1 81 ? -36.652 5.035 -24.590 1.00 31.84 81 VAL A N 1
ATOM 539 C CA . VAL A 1 81 ? -37.220 6.422 -24.384 1.00 31.84 81 VAL A CA 1
ATOM 540 C C . VAL A 1 81 ? -38.382 6.576 -23.341 1.00 31.84 81 VAL A C 1
ATOM 542 O O . VAL A 1 81 ? -39.120 5.633 -23.113 1.00 31.84 81 VAL A O 1
ATOM 545 N N . HIS A 1 82 ? -38.606 7.663 -22.566 1.00 32.62 82 HIS A N 1
ATOM 546 C CA . HIS A 1 82 ? -38.668 9.121 -22.849 1.00 32.62 82 HIS A CA 1
ATOM 547 C C . HIS A 1 82 ? -38.477 10.052 -21.598 1.00 32.62 82 HIS A C 1
ATOM 549 O O . HIS A 1 82 ? -38.287 9.585 -20.481 1.00 32.62 82 HIS A O 1
ATOM 555 N N . HIS A 1 83 ? -38.530 11.384 -21.810 1.00 29.00 83 HIS A N 1
ATOM 556 C CA . HIS A 1 83 ? -38.382 12.502 -20.839 1.00 29.00 83 HIS A CA 1
ATOM 557 C C . HIS A 1 83 ? -39.652 12.877 -20.032 1.00 29.00 83 HIS A C 1
ATOM 559 O O . HIS A 1 83 ? -40.750 12.779 -20.573 1.00 29.00 83 HIS A O 1
ATOM 565 N N . ALA A 1 84 ? -39.472 13.516 -18.857 1.00 28.34 84 ALA A N 1
ATOM 566 C CA . ALA A 1 84 ? -40.287 14.641 -18.329 1.00 28.34 84 ALA A CA 1
ATOM 567 C C . ALA A 1 84 ? -39.534 15.418 -17.203 1.00 28.34 84 ALA A C 1
ATOM 569 O O . ALA A 1 84 ? -38.424 15.024 -16.843 1.00 28.34 84 ALA A O 1
ATOM 570 N N . VAL A 1 85 ? -40.083 16.540 -16.692 1.00 30.17 85 VAL A N 1
ATOM 571 C CA . VAL A 1 85 ? -39.417 17.530 -15.793 1.00 30.17 85 VAL A CA 1
ATOM 572 C C . VAL A 1 85 ? -40.423 18.162 -14.791 1.00 30.17 85 VAL A C 1
ATOM 574 O O . VAL A 1 85 ? -41.603 18.212 -15.122 1.00 30.17 85 VAL A O 1
ATOM 577 N N . ALA A 1 86 ? -39.939 18.728 -13.660 1.00 30.09 86 ALA A N 1
ATOM 578 C CA . ALA A 1 86 ? -40.634 19.640 -12.703 1.00 30.09 86 ALA A CA 1
ATOM 579 C C . ALA A 1 86 ? -41.746 19.027 -11.801 1.00 30.09 86 ALA A C 1
ATOM 581 O O . ALA A 1 86 ? -42.243 17.949 -12.104 1.00 30.09 86 ALA A O 1
ATOM 582 N N . SER A 1 87 ? -42.217 19.653 -10.700 1.00 28.16 87 SER A N 1
ATOM 583 C CA . SER A 1 87 ? -41.588 20.523 -9.663 1.00 28.16 87 SER A CA 1
ATOM 584 C C . SER A 1 87 ? -42.522 20.627 -8.426 1.00 28.16 87 SER A C 1
ATOM 586 O O . SER A 1 87 ? -43.732 20.659 -8.606 1.00 28.16 87 SER A O 1
ATOM 588 N N . GLU A 1 88 ? -41.946 20.770 -7.222 1.00 29.06 88 GLU A N 1
ATOM 589 C CA . GLU A 1 88 ? -42.496 21.434 -6.006 1.00 29.06 88 GLU A CA 1
ATOM 590 C C . GLU A 1 88 ? -43.802 20.993 -5.274 1.00 29.06 88 GLU A C 1
ATOM 592 O O . GLU A 1 88 ? -44.681 20.320 -5.790 1.00 29.06 88 GLU A O 1
ATOM 597 N N . ALA A 1 89 ? -43.886 21.494 -4.024 1.00 29.39 89 ALA A N 1
ATOM 598 C CA . ALA A 1 89 ? -45.070 21.809 -3.195 1.00 29.39 89 ALA A CA 1
ATOM 599 C C . ALA A 1 89 ? -45.916 20.707 -2.486 1.00 29.39 89 ALA A C 1
ATOM 601 O O . ALA A 1 89 ? -46.803 20.093 -3.057 1.00 29.39 89 ALA A O 1
ATOM 602 N N . HIS A 1 90 ? -45.714 20.617 -1.157 1.00 28.89 90 HIS A N 1
ATOM 603 C CA . HIS A 1 90 ? -46.721 20.683 -0.065 1.00 28.89 90 HIS A CA 1
ATOM 604 C C . HIS A 1 90 ? -48.139 20.064 -0.220 1.00 28.89 90 HIS A C 1
ATOM 606 O O . HIS A 1 90 ? -48.932 20.543 -1.024 1.00 28.89 90 HIS A O 1
ATOM 612 N N . GLY A 1 91 ? -48.565 19.249 0.772 1.00 25.95 91 GLY A N 1
ATOM 613 C CA . GLY A 1 91 ? -49.950 19.343 1.292 1.00 25.95 91 GLY A CA 1
ATOM 614 C C . GLY A 1 91 ? -50.632 18.118 1.947 1.00 25.95 91 GLY A C 1
ATOM 615 O O . GLY A 1 91 ? -51.064 17.220 1.242 1.00 25.95 91 GLY A O 1
ATOM 616 N N . ALA A 1 92 ? -50.887 18.224 3.264 1.00 28.84 92 ALA A N 1
ATOM 617 C CA . ALA A 1 92 ? -52.108 17.811 4.003 1.00 28.84 92 ALA A CA 1
ATOM 618 C C . ALA A 1 92 ? -52.511 16.327 4.303 1.00 28.84 92 ALA A C 1
ATOM 620 O O . ALA A 1 92 ? -52.440 15.440 3.465 1.00 28.84 92 ALA A O 1
ATOM 621 N N . ALA A 1 93 ? -53.104 16.178 5.508 1.00 29.56 93 ALA A N 1
ATOM 622 C CA . ALA A 1 93 ? -54.201 15.274 5.938 1.00 29.56 93 ALA A CA 1
ATOM 623 C C . ALA A 1 93 ? -53.985 13.747 6.172 1.00 29.56 93 ALA A C 1
ATOM 625 O O . ALA A 1 93 ? -54.222 12.920 5.298 1.00 29.56 93 ALA A O 1
ATOM 626 N N . GLU A 1 94 ? -53.608 13.383 7.413 1.00 28.77 94 GLU A N 1
ATOM 627 C CA . GLU A 1 94 ? -54.462 12.787 8.492 1.00 28.77 94 GLU A CA 1
ATOM 628 C C . GLU A 1 94 ? -55.902 12.265 8.203 1.00 28.77 94 GLU A C 1
ATOM 630 O O . GLU A 1 94 ? -56.493 12.680 7.204 1.00 28.77 94 GLU A O 1
ATOM 635 N N . PRO A 1 95 ? -56.587 11.531 9.137 1.00 60.97 95 PRO A N 1
ATOM 636 C CA . PRO A 1 95 ? -56.197 10.834 10.401 1.00 60.97 95 PRO A CA 1
ATOM 637 C C . PRO A 1 95 ? -56.829 9.389 10.430 1.00 60.97 95 PRO A C 1
ATOM 639 O O . PRO A 1 95 ? -56.949 8.823 9.341 1.00 60.97 95 PRO A O 1
ATOM 642 N N . PRO A 1 96 ? -57.343 8.754 11.531 1.00 56.88 96 PRO A N 1
ATOM 643 C CA . PRO A 1 96 ? -57.164 8.855 13.004 1.00 56.88 96 PRO A CA 1
ATOM 644 C C . PRO A 1 96 ? -56.753 7.478 13.633 1.00 56.88 96 PRO A C 1
ATOM 646 O O . PRO A 1 96 ? -56.373 6.579 12.890 1.00 56.88 96 PRO A O 1
ATOM 649 N N . ALA A 1 97 ? -56.775 7.151 14.940 1.00 32.44 97 ALA A N 1
ATOM 650 C CA . ALA A 1 97 ? -57.128 7.768 16.243 1.00 32.44 97 ALA A CA 1
ATOM 651 C C . ALA A 1 97 ? -56.229 7.110 17.339 1.00 32.44 97 ALA A C 1
ATOM 653 O O . ALA A 1 97 ? -55.597 6.099 17.044 1.00 32.44 97 ALA A O 1
ATOM 654 N N . GLY A 1 98 ? -56.129 7.501 18.619 1.00 31.75 98 GLY A N 1
ATOM 655 C CA . GLY A 1 98 ? -56.624 8.620 19.446 1.00 31.75 98 GLY A CA 1
ATOM 656 C C . GLY A 1 98 ? -56.077 8.408 20.885 1.00 31.75 98 GLY A C 1
ATOM 657 O O . GLY A 1 98 ? -55.990 7.262 21.315 1.00 31.75 98 GLY A O 1
ATOM 658 N N . THR A 1 99 ? -55.392 9.386 21.504 1.00 34.09 99 THR A N 1
ATOM 659 C CA . THR A 1 99 ? -55.856 10.235 22.643 1.00 34.09 99 THR A CA 1
ATOM 660 C C . THR A 1 99 ? -56.332 9.460 23.900 1.00 34.09 99 THR A C 1
ATOM 662 O O . THR A 1 99 ? -57.021 8.458 23.779 1.00 34.09 99 THR A O 1
ATOM 665 N N . HIS A 1 100 ? -56.022 9.792 25.166 1.00 35.53 100 HIS A N 1
ATOM 666 C CA . HIS A 1 100 ? -55.682 11.031 25.914 1.00 35.53 100 HIS A CA 1
ATOM 667 C C . HIS A 1 100 ? -54.802 10.669 27.153 1.00 35.53 100 HIS A C 1
ATOM 669 O O . HIS A 1 100 ? -54.767 9.497 27.509 1.00 35.53 100 HIS A O 1
ATOM 675 N N . SER A 1 101 ? -54.139 11.542 27.935 1.00 32.25 101 SER A N 1
ATOM 676 C CA . SER A 1 101 ? -53.670 12.945 27.832 1.00 32.25 101 SER A CA 1
ATOM 677 C C . SER A 1 101 ? -52.528 13.147 28.856 1.00 32.25 101 SER A C 1
ATOM 679 O O . SER A 1 101 ? -52.473 12.426 29.849 1.00 32.25 101 SER A O 1
ATOM 681 N N . ALA A 1 102 ? -51.667 14.152 28.663 1.00 34.47 102 ALA A N 1
ATOM 682 C CA . ALA A 1 102 ? -50.745 14.668 29.689 1.00 34.47 102 ALA A CA 1
ATOM 683 C C . ALA A 1 102 ? -51.300 15.956 30.351 1.00 34.47 102 ALA A C 1
ATOM 685 O O . ALA A 1 102 ? -52.346 16.454 29.923 1.00 34.47 102 ALA A O 1
ATOM 686 N N . GLY A 1 103 ? -50.608 16.494 31.365 1.00 28.77 103 GLY A N 1
ATOM 687 C CA . GLY A 1 103 ? -50.926 17.766 32.037 1.00 28.77 103 GLY A CA 1
ATOM 688 C C . GLY A 1 103 ? -49.762 18.258 32.913 1.00 28.77 103 GLY A C 1
ATOM 689 O O . GLY A 1 103 ? -49.129 17.445 33.577 1.00 28.77 103 GLY A O 1
ATOM 690 N N . ASP A 1 104 ? -49.461 19.559 32.857 1.00 33.09 104 ASP A N 1
ATOM 691 C CA . ASP A 1 104 ? -48.176 20.183 33.246 1.00 33.09 104 ASP A CA 1
ATOM 692 C C . ASP A 1 104 ? -48.429 21.697 33.539 1.00 33.09 104 ASP A C 1
ATOM 694 O O . ASP A 1 104 ? -49.446 22.223 33.083 1.00 33.09 104 ASP A O 1
ATOM 698 N N . VAL A 1 105 ? -47.635 22.502 34.266 1.00 32.75 105 VAL A N 1
ATOM 699 C CA . VAL A 1 105 ? -46.260 22.320 34.786 1.00 32.75 105 VAL A CA 1
ATOM 700 C C . VAL A 1 105 ? -46.047 22.807 36.247 1.00 32.75 105 VAL A C 1
ATOM 702 O O . VAL A 1 105 ? -45.559 22.013 37.047 1.00 32.75 105 VAL A O 1
ATOM 705 N N . PRO A 1 106 ? -46.281 24.094 36.630 1.00 47.44 106 PRO A N 1
ATOM 706 C CA . PRO A 1 106 ? -45.327 24.737 37.550 1.00 47.44 106 PRO A CA 1
ATOM 707 C C . PRO A 1 106 ? -45.889 25.297 38.874 1.00 47.44 106 PRO A C 1
ATOM 709 O O . PRO A 1 106 ? -47.092 25.377 39.106 1.00 47.44 106 PRO A O 1
ATOM 712 N N . ALA A 1 107 ? -44.959 25.727 39.734 1.00 31.91 107 ALA A N 1
ATOM 713 C CA . ALA A 1 107 ? -45.193 26.265 41.075 1.00 31.91 107 ALA A CA 1
ATOM 714 C C . ALA A 1 107 ? -45.584 27.762 41.126 1.00 31.91 107 ALA A C 1
ATOM 716 O O . ALA A 1 107 ? -45.304 28.532 40.208 1.00 31.91 107 ALA A O 1
ATOM 717 N N . GLY A 1 108 ? -46.137 28.181 42.270 1.00 27.48 108 GLY A N 1
ATOM 718 C CA . GLY A 1 108 ? -46.364 29.575 42.679 1.00 27.48 108 GLY A CA 1
ATOM 719 C C . GLY A 1 108 ? -46.766 29.641 44.162 1.00 27.48 108 GLY A C 1
ATOM 720 O O . GLY A 1 108 ? -47.394 28.705 44.650 1.00 27.48 108 GLY A O 1
ATOM 721 N N . ALA A 1 109 ? -46.381 30.695 44.893 1.00 28.36 109 ALA A N 1
ATOM 722 C CA . ALA A 1 109 ? -46.506 30.763 46.358 1.00 28.36 109 ALA A CA 1
ATOM 723 C C . ALA A 1 109 ? -47.158 32.062 46.874 1.00 28.36 109 ALA A C 1
ATOM 725 O O . ALA A 1 109 ? -46.826 33.136 46.380 1.00 28.36 109 ALA A O 1
ATOM 726 N N . VAL A 1 110 ? -48.012 31.931 47.903 1.00 31.84 110 VAL A N 1
ATOM 727 C CA . VAL A 1 110 ? -48.487 32.924 48.907 1.00 31.84 110 VAL A CA 1
ATOM 728 C C . VAL A 1 110 ? -48.950 32.057 50.105 1.00 31.84 110 VAL A C 1
ATOM 730 O O . VAL A 1 110 ? -49.685 31.103 49.872 1.00 31.84 110 VAL A O 1
ATOM 733 N N . GLU A 1 111 ? -48.387 32.069 51.319 1.00 26.61 111 GLU A N 1
ATOM 734 C CA . GLU A 1 111 ? -48.268 33.095 52.383 1.00 26.61 111 GLU A CA 1
ATOM 735 C C . GLU A 1 111 ? -49.532 33.274 53.276 1.00 26.61 111 GLU A C 1
ATOM 737 O O . GLU A 1 111 ? -50.653 33.313 52.788 1.00 26.61 111 GLU A O 1
ATOM 742 N N . ALA A 1 112 ? -49.291 33.420 54.592 1.00 25.17 112 ALA A N 1
ATOM 743 C CA . ALA A 1 112 ? -50.152 33.967 55.662 1.00 25.17 112 ALA A CA 1
ATOM 744 C C . ALA A 1 112 ? -51.397 33.198 56.204 1.00 25.17 112 ALA A C 1
ATOM 746 O O . ALA A 1 112 ? -52.476 33.201 55.629 1.00 25.17 112 ALA A O 1
ATOM 747 N N . ALA A 1 113 ? -51.232 32.711 57.446 1.00 25.31 113 ALA A N 1
ATOM 748 C CA . ALA A 1 113 ? -52.091 32.908 58.634 1.00 25.31 113 ALA A CA 1
ATOM 749 C C . ALA A 1 113 ? -53.623 32.654 58.621 1.00 25.31 113 ALA A C 1
ATOM 751 O O . ALA A 1 113 ? -54.382 33.369 57.977 1.00 25.31 113 ALA A O 1
ATOM 752 N N . ALA A 1 114 ? -54.080 31.847 59.593 1.00 28.22 114 ALA A N 1
ATOM 753 C CA . ALA A 1 114 ? -54.892 32.345 60.723 1.00 28.22 114 ALA A CA 1
ATOM 754 C C . ALA A 1 114 ? -54.933 31.338 61.897 1.00 28.22 114 ALA A C 1
ATOM 756 O O . ALA A 1 114 ? -54.995 30.129 61.683 1.00 28.22 114 ALA A O 1
ATOM 757 N N . SER A 1 115 ? -54.931 31.842 63.135 1.00 27.12 115 SER A N 1
ATOM 758 C CA . SER A 1 115 ? -55.168 31.057 64.360 1.00 27.12 115 SER A CA 1
ATOM 759 C C . SER A 1 115 ? -56.664 30.959 64.677 1.00 27.12 115 SER A C 1
ATOM 761 O O . SER A 1 115 ? -57.416 31.878 64.358 1.00 27.12 115 SER A O 1
ATOM 763 N N . VAL A 1 116 ? -57.076 29.926 65.419 1.00 30.47 116 VAL A N 1
ATOM 764 C CA . VAL A 1 116 ? -58.324 29.941 66.204 1.00 30.47 116 VAL A CA 1
ATOM 765 C C . VAL A 1 116 ? -58.013 29.434 67.613 1.00 30.47 116 VAL A C 1
ATOM 767 O O . VAL A 1 116 ? -57.619 28.283 67.786 1.00 30.47 116 VAL A O 1
ATOM 770 N N . GLU A 1 117 ? -58.147 30.312 68.608 1.00 27.30 117 GLU A N 1
ATOM 771 C CA . GLU A 1 117 ? -58.027 29.977 70.034 1.00 27.30 117 GLU A CA 1
ATOM 772 C C . GLU A 1 117 ? -59.357 29.475 70.625 1.00 27.30 117 GLU A C 1
ATOM 774 O O . GLU A 1 117 ? -60.401 29.472 69.972 1.00 27.30 117 GLU A O 1
ATOM 779 N N . ALA A 1 118 ? -59.313 29.036 71.885 1.00 28.78 118 ALA A N 1
ATOM 780 C CA . ALA A 1 118 ? -60.463 28.509 72.606 1.00 28.78 118 ALA A CA 1
ATOM 781 C C . ALA A 1 118 ? -61.332 29.593 73.274 1.00 28.78 118 ALA A C 1
ATOM 783 O O . ALA A 1 118 ? -60.829 30.514 73.912 1.00 28.78 118 ALA A O 1
ATOM 784 N N . ALA A 1 119 ? -62.644 29.363 73.248 1.00 28.05 119 ALA A N 1
ATOM 785 C CA . ALA A 1 119 ? -63.623 29.771 74.258 1.00 28.05 119 ALA A CA 1
ATOM 786 C C . ALA A 1 119 ? -64.644 28.612 74.328 1.00 28.05 119 ALA A C 1
ATOM 788 O O . ALA A 1 119 ? -65.042 28.109 73.281 1.00 28.05 119 ALA A O 1
ATOM 789 N N . VAL A 1 120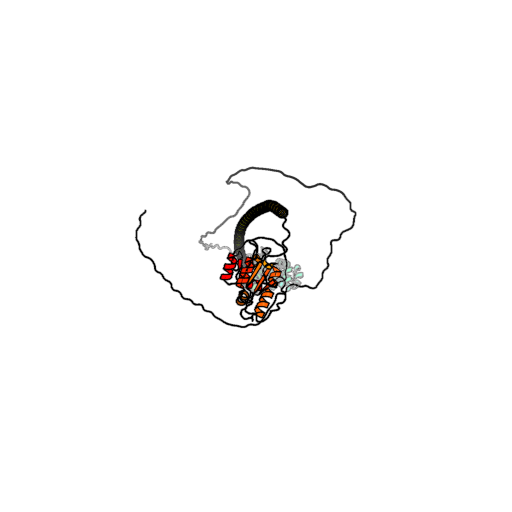 ? -65.010 27.993 75.456 1.00 31.12 120 VAL A N 1
ATOM 790 C CA . VAL A 1 120 ? -65.236 28.469 76.834 1.00 31.12 120 VAL A CA 1
ATOM 791 C C . VAL A 1 120 ? -66.392 29.460 76.926 1.00 31.12 120 VAL A C 1
ATOM 793 O O . VAL A 1 120 ? -66.189 30.660 76.812 1.00 31.12 120 VAL A O 1
ATOM 796 N N . ASP A 1 121 ? -67.573 28.932 77.249 1.00 29.02 121 ASP A N 1
ATOM 797 C CA . ASP A 1 121 ? -68.548 29.611 78.107 1.00 29.02 121 ASP A CA 1
ATOM 798 C C . ASP A 1 121 ? -69.281 28.553 78.974 1.00 29.02 121 ASP A C 1
ATOM 800 O O . ASP A 1 121 ? -69.403 27.405 78.527 1.00 29.02 121 ASP A O 1
ATOM 804 N N . PRO A 1 122 ? -69.709 28.855 80.220 1.00 42.31 122 PRO A N 1
ATOM 805 C CA . PRO A 1 122 ? -70.225 27.851 81.156 1.00 42.31 122 PRO A CA 1
ATOM 806 C C . PRO A 1 122 ? -71.732 27.972 81.458 1.00 42.31 122 PRO A C 1
ATOM 808 O O . PRO A 1 122 ? -72.248 29.067 81.657 1.00 42.31 122 PRO A O 1
ATOM 811 N N . GLU A 1 123 ? -72.408 26.841 81.697 1.00 31.69 123 GLU A N 1
ATOM 812 C CA . GLU A 1 123 ? -73.669 26.814 82.460 1.00 31.69 123 GLU A CA 1
ATOM 813 C C . GLU A 1 123 ? -73.608 25.838 83.645 1.00 31.69 123 GLU A C 1
ATOM 815 O O . GLU A 1 123 ? -73.142 24.703 83.538 1.00 31.69 123 GLU A O 1
ATOM 820 N N . THR A 1 124 ? -74.098 26.288 84.805 1.00 32.69 124 THR A N 1
ATOM 821 C CA . THR A 1 124 ? -74.083 25.544 86.073 1.00 32.69 124 THR A CA 1
ATOM 822 C C . THR A 1 124 ? -75.467 24.986 86.430 1.00 32.69 124 THR A C 1
ATOM 824 O O . THR A 1 124 ? -76.216 25.563 87.216 1.00 32.69 124 THR A O 1
ATOM 827 N N . GLY A 1 125 ? -75.805 23.807 85.899 1.00 31.06 125 GLY A N 1
ATOM 828 C CA . GLY A 1 125 ? -77.040 23.083 86.235 1.00 31.06 125 GLY A CA 1
ATOM 829 C C . GLY A 1 125 ? -76.852 22.051 87.355 1.00 31.06 125 GLY A C 1
ATOM 830 O O . GLY A 1 125 ? -76.283 20.987 87.128 1.00 31.06 125 GLY A O 1
ATOM 831 N N . ARG A 1 126 ? -77.347 22.319 88.572 1.00 31.09 126 ARG A N 1
ATOM 832 C CA . ARG A 1 126 ? -77.342 21.334 89.678 1.00 31.09 126 ARG A CA 1
ATOM 833 C C . ARG A 1 126 ? -78.329 20.186 89.412 1.00 31.09 126 ARG A C 1
ATOM 835 O O . ARG A 1 126 ? -79.527 20.440 89.333 1.00 31.09 126 ARG A O 1
ATOM 842 N N . GLY A 1 127 ? -77.865 18.935 89.439 1.00 27.05 127 GLY A N 1
ATOM 843 C CA . GLY A 1 127 ? -78.736 17.753 89.422 1.00 27.05 127 GLY A CA 1
ATOM 844 C C . GLY A 1 127 ? -78.052 16.497 89.971 1.00 27.05 127 GLY A C 1
ATOM 845 O O . GLY A 1 127 ? -76.979 16.153 89.506 1.00 27.05 127 GLY A O 1
ATOM 846 N N . ALA A 1 128 ? -78.683 15.872 90.973 1.00 31.89 128 ALA A N 1
ATOM 847 C CA . ALA A 1 128 ? -78.478 14.521 91.527 1.00 31.89 128 ALA A CA 1
ATOM 848 C C . ALA A 1 128 ? -77.062 13.882 91.550 1.00 31.89 128 ALA A C 1
ATOM 850 O O . ALA A 1 128 ? -76.463 13.553 90.534 1.00 31.89 128 ALA A O 1
ATOM 851 N N . SER A 1 129 ? -76.611 13.521 92.758 1.00 40.41 129 SER A N 1
ATOM 852 C CA . SER A 1 129 ? -75.548 12.525 92.961 1.00 40.41 129 SER A CA 1
ATOM 853 C C . SER A 1 129 ? -76.077 11.114 92.671 1.00 40.41 129 SER A C 1
ATOM 855 O O . SER A 1 129 ? -76.476 10.403 93.596 1.00 40.41 129 SER A O 1
ATOM 857 N N . GLU A 1 130 ? -76.063 10.694 91.410 1.00 32.66 130 GLU A N 1
ATOM 858 C CA . GLU A 1 130 ? -76.288 9.294 91.043 1.00 32.66 130 GLU A CA 1
ATOM 859 C C . GLU A 1 130 ? -74.967 8.510 91.124 1.00 32.66 130 GLU A C 1
ATOM 861 O O . GLU A 1 130 ? -73.945 8.915 90.567 1.00 32.66 130 GLU A O 1
ATOM 866 N N . ALA A 1 131 ? -74.953 7.409 91.880 1.00 34.28 131 ALA A N 1
ATOM 867 C CA . ALA A 1 131 ? -73.765 6.567 91.992 1.00 34.28 131 ALA A CA 1
ATOM 868 C C . ALA A 1 131 ? -73.545 5.813 90.667 1.00 34.28 131 ALA A C 1
ATOM 870 O O . ALA A 1 131 ? -74.515 5.276 90.127 1.00 34.28 131 ALA A O 1
ATOM 871 N N . PRO A 1 132 ? -72.307 5.722 90.145 1.00 37.69 132 PRO A N 1
ATOM 872 C CA . PRO A 1 132 ? -72.067 5.077 88.862 1.00 37.69 132 PRO A CA 1
ATOM 873 C C . PRO A 1 132 ? -72.417 3.591 88.947 1.00 37.69 132 PRO A C 1
ATOM 875 O O . PRO A 1 132 ? -71.736 2.815 89.625 1.00 37.69 132 PRO A O 1
ATOM 878 N N . VAL A 1 133 ? -73.468 3.193 88.227 1.00 39.38 133 VAL A N 1
ATOM 879 C CA . VAL A 1 133 ? -73.736 1.787 87.925 1.00 39.38 133 VAL A CA 1
ATOM 880 C C . VAL A 1 133 ? -72.559 1.298 87.089 1.00 39.38 133 VAL A C 1
ATOM 882 O O . VAL A 1 133 ? -72.371 1.725 85.953 1.00 39.38 133 VAL A O 1
ATOM 885 N N . VAL A 1 134 ? -71.718 0.452 87.685 1.00 41.66 134 VAL A N 1
ATOM 886 C CA . VAL A 1 134 ? -70.533 -0.087 87.015 1.00 41.66 134 VAL A CA 1
ATOM 887 C C . VAL A 1 134 ? -70.986 -1.170 86.043 1.00 41.66 134 VAL A C 1
ATOM 889 O O . VAL A 1 134 ? -71.003 -2.356 86.377 1.00 41.66 134 VAL A O 1
ATOM 892 N N . GLU A 1 135 ? -71.370 -0.753 84.838 1.00 45.81 135 GLU A N 1
ATOM 893 C CA . GLU A 1 135 ? -71.448 -1.666 83.704 1.00 45.81 135 GLU A CA 1
ATOM 894 C C . GLU A 1 135 ? -70.075 -2.328 83.490 1.00 45.81 135 GLU A C 1
ATOM 896 O O . GLU A 1 135 ? -69.034 -1.692 83.702 1.00 45.81 135 GLU A O 1
ATOM 901 N N . PRO A 1 136 ? -70.029 -3.618 83.119 1.00 55.56 136 PRO A N 1
ATOM 902 C CA . PRO A 1 136 ? -68.765 -4.301 82.915 1.00 55.56 136 PRO A CA 1
ATOM 903 C C . PRO A 1 136 ? -68.034 -3.694 81.714 1.00 55.56 136 PRO A C 1
ATOM 905 O O . PRO A 1 136 ? -68.534 -3.737 80.594 1.00 55.56 136 PRO A O 1
ATOM 908 N N . GLU A 1 137 ? -66.818 -3.189 81.928 1.00 65.06 137 GLU A N 1
ATOM 909 C CA . GLU A 1 137 ? -65.922 -2.801 80.835 1.00 65.06 137 GLU A CA 1
ATOM 910 C C . GLU A 1 137 ? -65.612 -4.037 79.970 1.00 65.06 137 GLU A C 1
ATOM 912 O O . GLU A 1 137 ? -64.814 -4.900 80.354 1.00 65.06 137 GLU A O 1
ATOM 917 N N . VAL A 1 138 ? -66.271 -4.133 78.813 1.00 67.94 138 VAL A N 1
ATOM 918 C CA . VAL A 1 138 ? -66.070 -5.171 77.796 1.00 67.94 138 VAL A CA 1
ATOM 919 C C . VAL A 1 138 ? -65.307 -4.564 76.623 1.00 67.94 138 VAL A C 1
ATOM 921 O O . VAL A 1 138 ? -65.708 -3.543 76.071 1.00 67.94 138 VAL A O 1
ATOM 924 N N . LEU A 1 139 ? -64.221 -5.221 76.216 1.00 71.69 139 LEU A N 1
ATOM 925 C CA . LEU A 1 139 ? -63.499 -4.882 74.993 1.00 71.69 139 LEU A CA 1
ATOM 926 C C . LEU A 1 139 ? -64.377 -5.234 73.779 1.00 71.69 139 LEU A C 1
ATOM 928 O O . LEU A 1 139 ? -64.700 -6.401 73.566 1.00 71.69 139 LEU A O 1
ATOM 932 N N . THR A 1 140 ? -64.766 -4.232 72.994 1.00 62.75 140 THR A N 1
ATOM 933 C CA . THR A 1 140 ? -65.709 -4.359 71.865 1.00 62.75 140 THR A CA 1
ATOM 934 C C . THR A 1 140 ? -65.067 -4.810 70.547 1.00 62.75 140 THR A C 1
ATOM 936 O O . THR A 1 140 ? -65.769 -4.978 69.551 1.00 62.75 140 THR A O 1
ATOM 939 N N . GLY A 1 141 ? -63.751 -5.041 70.527 1.00 72.50 141 GLY A N 1
ATOM 940 C CA . GLY A 1 141 ? -62.995 -5.496 69.357 1.00 72.50 141 GLY A CA 1
ATOM 941 C C . GLY A 1 141 ? -61.872 -6.485 69.707 1.00 72.50 141 GLY A C 1
ATOM 942 O O . GLY A 1 141 ? -61.618 -6.757 70.880 1.00 72.50 141 GLY A O 1
ATOM 943 N N . PRO A 1 142 ? -61.179 -7.054 68.704 1.00 79.31 142 PRO A N 1
ATOM 944 C CA . PRO A 1 142 ? -60.055 -7.957 68.937 1.00 79.31 142 PRO A CA 1
ATOM 945 C C . PRO A 1 142 ? -58.848 -7.212 69.528 1.00 79.31 142 PRO A C 1
ATOM 947 O O . PRO A 1 142 ? -58.575 -6.071 69.161 1.00 79.31 142 PRO A O 1
ATOM 950 N N . LEU A 1 143 ? -58.070 -7.879 70.392 1.00 81.19 143 LEU A N 1
ATOM 951 C CA . LEU A 1 143 ? -56.854 -7.287 70.967 1.00 81.19 143 LEU A CA 1
ATOM 952 C C . LEU A 1 143 ? -55.870 -6.845 69.859 1.00 81.19 143 LEU A C 1
ATOM 954 O O . LEU A 1 143 ? -55.597 -7.653 68.953 1.00 81.19 143 LEU A O 1
ATOM 958 N N . PRO A 1 144 ? -55.260 -5.644 69.971 1.00 86.75 144 PRO A N 1
ATOM 959 C CA . PRO A 1 144 ? -54.152 -5.208 69.122 1.00 86.75 144 PRO A CA 1
ATOM 960 C C . PRO A 1 144 ? -53.042 -6.263 69.051 1.00 86.75 144 PRO A C 1
ATOM 962 O O . PRO A 1 144 ? -52.704 -6.875 70.063 1.00 86.75 144 PRO A O 1
ATOM 965 N N . GLU A 1 145 ? -52.476 -6.486 67.860 1.00 85.31 145 GLU A N 1
ATOM 966 C CA . GLU A 1 145 ? -51.562 -7.607 67.570 1.00 85.31 145 GLU A CA 1
ATOM 967 C C . GLU A 1 145 ? -50.390 -7.694 68.566 1.00 85.31 145 GLU A C 1
ATOM 969 O O . GLU A 1 145 ? -50.150 -8.751 69.147 1.00 85.31 145 GLU A O 1
ATOM 974 N N . ALA A 1 146 ? -49.716 -6.569 68.830 1.00 84.94 146 ALA A N 1
ATOM 975 C CA . ALA A 1 146 ? -48.579 -6.498 69.746 1.00 84.94 146 ALA A CA 1
ATOM 976 C C . ALA A 1 146 ? -48.963 -6.860 71.195 1.00 84.94 146 ALA A C 1
ATOM 978 O O . ALA A 1 146 ? -48.310 -7.699 71.820 1.00 84.94 146 ALA A O 1
ATOM 979 N N . VAL A 1 147 ? -50.075 -6.310 71.703 1.00 86.69 147 VAL A N 1
ATOM 980 C CA . VAL A 1 147 ? -50.605 -6.635 73.040 1.00 86.69 147 VAL A CA 1
ATOM 981 C C . VAL A 1 147 ? -51.021 -8.106 73.107 1.00 86.69 147 VAL A C 1
ATOM 983 O O . VAL A 1 147 ? -50.706 -8.795 74.075 1.00 86.69 147 VAL A O 1
ATOM 986 N N . ARG A 1 148 ? -51.667 -8.628 72.056 1.00 87.94 148 ARG A N 1
ATOM 987 C CA . ARG A 1 148 ? -52.079 -10.037 71.946 1.00 87.94 148 ARG A CA 1
ATOM 988 C C . ARG A 1 148 ? -50.874 -10.977 72.028 1.00 87.94 148 ARG A C 1
ATOM 990 O O . ARG A 1 148 ? -50.914 -11.950 72.778 1.00 87.94 148 ARG A O 1
ATOM 997 N N . VAL A 1 149 ? -49.790 -10.673 71.310 1.00 89.38 149 VAL A N 1
ATOM 998 C CA . VAL A 1 149 ? -48.526 -11.429 71.365 1.00 89.38 149 VAL A CA 1
ATOM 999 C C . VAL A 1 149 ? -47.893 -11.343 72.757 1.00 89.38 149 VAL A C 1
ATOM 1001 O O . VAL A 1 149 ? -47.471 -12.374 73.289 1.00 89.38 149 VAL A O 1
ATOM 1004 N N . ARG A 1 150 ? -47.881 -10.162 73.394 1.00 89.38 150 ARG A N 1
ATOM 1005 C CA . ARG A 1 150 ? -47.321 -10.001 74.746 1.00 89.38 150 ARG A CA 1
ATOM 1006 C C . ARG A 1 150 ? -48.114 -10.783 75.796 1.00 89.38 150 ARG A C 1
ATOM 1008 O O . ARG A 1 150 ? -47.515 -11.595 76.501 1.00 89.38 150 ARG A O 1
ATOM 1015 N N . VAL A 1 151 ? -49.443 -10.657 75.811 1.00 88.31 151 VAL A N 1
ATOM 1016 C CA . VAL A 1 151 ? -50.364 -11.466 76.635 1.00 88.31 151 VAL A CA 1
ATOM 1017 C C . VAL A 1 151 ? -50.130 -12.967 76.431 1.00 88.31 151 VAL A C 1
ATOM 1019 O O . VAL A 1 151 ? -50.057 -13.716 77.406 1.00 88.31 151 VAL A O 1
ATOM 1022 N N . ILE A 1 152 ? -49.963 -13.421 75.183 1.00 90.50 152 ILE A N 1
ATOM 1023 C CA . ILE A 1 152 ? -49.698 -14.833 74.871 1.00 90.50 152 ILE A CA 1
ATOM 1024 C C . ILE A 1 152 ? -48.329 -15.286 75.397 1.00 90.50 152 ILE A C 1
ATOM 1026 O O . ILE A 1 152 ? -48.249 -16.398 75.910 1.00 90.50 152 ILE A O 1
ATOM 1030 N N . SER A 1 153 ? -47.275 -14.463 75.332 1.00 89.56 153 SER A N 1
ATOM 1031 C CA . SER A 1 153 ? -45.969 -14.804 75.929 1.00 89.56 153 SER A CA 1
ATOM 1032 C C . SER A 1 153 ? -46.046 -14.920 77.458 1.00 89.56 153 SER A C 1
ATOM 1034 O O . SER A 1 153 ? -45.684 -15.958 78.006 1.00 89.56 153 SER A O 1
ATOM 1036 N N . VAL A 1 154 ? -46.651 -13.938 78.136 1.00 87.38 154 VAL A N 1
ATOM 1037 C CA . VAL A 1 154 ? -46.888 -13.947 79.592 1.00 87.38 154 VAL A CA 1
ATOM 1038 C C . VAL A 1 154 ? -47.683 -15.185 80.026 1.00 87.38 154 VAL A C 1
ATOM 1040 O O . VAL A 1 154 ? -47.301 -15.885 80.966 1.00 87.38 154 VAL A O 1
ATOM 1043 N N . ALA A 1 155 ? -48.761 -15.513 79.312 1.00 87.31 155 ALA A N 1
ATOM 1044 C CA . ALA A 1 155 ? -49.565 -16.701 79.582 1.00 87.31 155 ALA A CA 1
ATOM 1045 C C . ALA A 1 155 ? -48.842 -18.012 79.227 1.00 87.31 155 ALA A C 1
ATOM 1047 O O . ALA A 1 155 ? -49.036 -19.024 79.903 1.00 87.31 155 ALA A O 1
ATOM 1048 N N . ALA A 1 156 ? -47.986 -18.015 78.202 1.00 87.94 156 ALA A N 1
ATOM 1049 C CA . ALA A 1 156 ? -47.161 -19.161 77.840 1.00 87.94 156 ALA A CA 1
ATOM 1050 C C . ALA A 1 156 ? -46.062 -19.426 78.877 1.00 87.94 156 ALA A C 1
ATOM 1052 O O . ALA A 1 156 ? -45.777 -20.594 79.147 1.00 87.94 156 ALA A O 1
ATOM 1053 N N . ASP A 1 157 ? -45.464 -18.406 79.489 1.00 87.69 157 ASP A N 1
ATOM 1054 C CA . ASP A 1 157 ? -44.541 -18.581 80.615 1.00 87.69 157 ASP A CA 1
ATOM 1055 C C . ASP A 1 157 ? -45.274 -19.037 81.881 1.00 87.69 157 ASP A C 1
ATOM 1057 O O . ASP A 1 157 ? -44.898 -20.063 82.458 1.00 87.69 157 ASP A O 1
ATOM 1061 N N . ALA A 1 158 ? -46.392 -18.395 82.238 1.00 85.31 158 ALA A N 1
ATOM 1062 C CA . ALA A 1 158 ? -47.229 -18.814 83.364 1.00 85.31 158 ALA A CA 1
ATOM 1063 C C . ALA A 1 158 ? -47.673 -20.287 83.246 1.00 85.31 158 ALA A C 1
ATOM 1065 O O . ALA A 1 158 ? -47.487 -21.055 84.192 1.00 85.31 158 ALA A O 1
ATOM 1066 N N . LEU A 1 159 ? -48.155 -20.721 82.072 1.00 85.00 159 LEU A N 1
ATOM 1067 C CA . LEU A 1 159 ? -48.571 -22.108 81.803 1.00 85.00 159 LEU A CA 1
ATOM 1068 C C . LEU A 1 159 ? -47.450 -23.134 82.053 1.00 85.00 159 LEU A C 1
ATOM 1070 O O . LEU A 1 159 ? -47.731 -24.264 82.448 1.00 85.00 159 LEU A O 1
ATOM 1074 N N . GLY A 1 160 ? -46.185 -22.754 81.851 1.00 83.44 160 GLY A N 1
ATOM 1075 C CA . GLY A 1 160 ? -45.029 -23.626 82.088 1.00 83.44 160 GLY A CA 1
ATOM 1076 C C . GLY A 1 160 ? -44.740 -23.923 83.563 1.00 83.44 160 GLY A C 1
ATOM 1077 O O . GLY A 1 160 ? -43.890 -24.761 83.846 1.00 83.44 160 GLY A O 1
ATOM 1078 N N . THR A 1 161 ? -45.425 -23.248 84.492 1.00 82.00 161 THR A N 1
ATOM 1079 C CA . THR A 1 161 ? -45.227 -23.374 85.949 1.00 82.00 161 THR A CA 1
ATOM 1080 C C . THR A 1 161 ? -46.501 -23.808 86.694 1.00 82.00 161 THR A C 1
ATOM 1082 O O . THR A 1 161 ? -46.561 -23.721 87.923 1.00 82.00 161 THR A O 1
ATOM 1085 N N . MET A 1 162 ? -47.540 -24.249 85.974 1.00 81.44 162 MET A N 1
ATOM 1086 C CA . MET A 1 162 ? -48.830 -24.683 86.534 1.00 81.44 162 MET A CA 1
ATOM 1087 C C . MET A 1 162 ? -48.887 -26.200 86.751 1.00 81.44 162 MET A C 1
ATOM 1089 O O . MET A 1 162 ? -48.347 -26.969 85.953 1.00 81.44 162 MET A O 1
ATOM 1093 N N . THR A 1 163 ? -49.574 -26.644 87.808 1.00 78.94 163 THR A N 1
ATOM 1094 C CA . THR A 1 163 ? -49.861 -28.074 88.017 1.00 78.94 163 THR A CA 1
ATOM 1095 C C . THR A 1 163 ? -50.916 -28.584 87.025 1.00 78.94 163 THR A C 1
ATOM 1097 O O . THR A 1 163 ? -51.659 -27.806 86.425 1.00 78.94 163 THR A O 1
ATOM 1100 N N . ALA A 1 164 ? -51.004 -29.904 86.824 1.00 73.00 164 ALA A N 1
ATOM 1101 C CA . ALA A 1 164 ? -51.905 -30.495 85.826 1.00 73.00 164 ALA A CA 1
ATOM 1102 C C . ALA A 1 164 ? -53.399 -30.191 86.080 1.00 73.00 164 ALA A C 1
ATOM 1104 O O . ALA A 1 164 ? -54.179 -30.100 85.126 1.00 73.00 164 ALA A O 1
ATOM 1105 N N . ASP A 1 165 ? -53.770 -29.996 87.346 1.00 74.75 165 ASP A N 1
ATOM 1106 C CA . ASP A 1 165 ? -55.136 -29.716 87.796 1.00 74.75 165 ASP A CA 1
ATOM 1107 C C . ASP A 1 165 ? -55.504 -28.227 87.673 1.00 74.75 165 ASP A C 1
ATOM 1109 O O . ASP A 1 165 ? -56.671 -27.877 87.492 1.00 74.75 165 ASP A O 1
ATOM 1113 N N . GLU A 1 166 ? -54.508 -27.334 87.679 1.00 78.00 166 GLU A N 1
ATOM 1114 C CA . GLU A 1 166 ? -54.703 -25.903 87.424 1.00 78.00 166 GLU A CA 1
ATOM 1115 C C . GLU A 1 166 ? -54.951 -25.574 85.940 1.00 78.00 166 GLU A C 1
ATOM 1117 O O . GLU A 1 166 ? -55.453 -24.487 85.635 1.00 78.00 166 GLU A O 1
ATOM 1122 N N . VAL A 1 167 ? -54.586 -26.478 85.019 1.00 80.81 167 VAL A N 1
ATOM 1123 C CA . VAL A 1 167 ? -54.564 -26.229 83.567 1.00 80.81 167 VAL A CA 1
ATOM 1124 C C . VAL A 1 167 ? -55.845 -26.726 82.868 1.00 80.81 167 VAL A C 1
ATOM 1126 O O . VAL A 1 167 ? -56.147 -27.928 82.926 1.00 80.81 167 VAL A O 1
ATOM 1129 N N . PRO A 1 168 ? -56.560 -25.853 82.122 1.00 84.06 168 PRO A N 1
ATOM 1130 C CA . PRO A 1 168 ? -57.718 -26.227 81.310 1.00 84.06 168 PRO A CA 1
ATOM 1131 C C . PRO A 1 168 ? -57.416 -27.346 80.308 1.00 84.06 168 PRO A C 1
ATOM 1133 O O . PRO A 1 168 ? -56.357 -27.370 79.676 1.00 84.06 168 PRO A O 1
ATOM 1136 N N . GLY A 1 169 ? -58.377 -28.255 80.113 1.00 78.62 169 GLY A N 1
ATOM 1137 C CA . GLY A 1 169 ? -58.240 -29.455 79.273 1.00 78.62 169 GLY A CA 1
ATOM 1138 C C . GLY A 1 169 ? -57.543 -29.242 77.914 1.00 78.62 169 GLY A C 1
ATOM 1139 O O . GLY A 1 169 ? -56.573 -29.953 77.638 1.00 78.62 169 GLY A O 1
ATOM 1140 N N . PRO A 1 170 ? -57.945 -28.246 77.094 1.00 81.56 170 PRO A N 1
ATOM 1141 C CA . PRO A 1 170 ? -57.322 -27.969 75.793 1.00 81.56 170 PRO A CA 1
ATOM 1142 C C . PRO A 1 170 ? -55.831 -27.591 75.847 1.00 81.56 170 PRO A C 1
ATOM 1144 O O . PRO A 1 170 ? -55.111 -27.792 74.865 1.00 81.56 170 PRO A O 1
ATOM 1147 N N . LEU A 1 171 ? -55.353 -27.060 76.979 1.00 82.12 171 LEU A N 1
ATOM 1148 C CA . LEU A 1 171 ? -53.988 -26.551 77.152 1.00 82.12 171 LEU A CA 1
ATOM 1149 C C . LEU A 1 171 ? -52.999 -27.578 77.716 1.00 82.12 171 LEU A C 1
ATOM 1151 O O . LEU A 1 171 ? -51.792 -27.430 77.515 1.00 82.12 171 LEU A O 1
ATOM 1155 N N . ARG A 1 172 ? -53.478 -28.655 78.354 1.00 82.31 172 ARG A N 1
ATOM 1156 C CA . ARG A 1 172 ? -52.631 -29.673 79.015 1.00 82.31 172 ARG A CA 1
ATOM 1157 C C . ARG A 1 172 ? -51.572 -30.286 78.092 1.00 82.31 172 ARG A C 1
ATOM 1159 O O . ARG A 1 172 ? -50.466 -30.585 78.536 1.00 82.31 172 ARG A O 1
ATOM 1166 N N . ARG A 1 173 ? -51.878 -30.421 76.795 1.00 84.06 173 ARG A N 1
ATOM 1167 C CA . ARG A 1 173 ? -50.935 -30.912 75.770 1.00 84.06 173 ARG A CA 1
ATOM 1168 C C . ARG A 1 173 ? -49.768 -29.954 75.496 1.00 84.06 173 ARG A C 1
ATOM 1170 O O . ARG A 1 173 ? -48.685 -30.410 75.150 1.00 84.06 173 ARG A O 1
ATOM 1177 N N . PHE A 1 174 ? -49.981 -28.648 75.663 1.00 83.06 174 PHE A N 1
ATOM 1178 C CA . PHE A 1 174 ? -48.993 -27.608 75.374 1.00 83.06 174 PHE A CA 1
ATOM 1179 C C . PHE A 1 174 ? -48.120 -27.252 76.580 1.00 83.06 174 PHE A C 1
ATOM 1181 O O . PHE A 1 174 ? -46.980 -26.843 76.386 1.00 83.06 174 PHE A O 1
ATOM 1188 N N . ALA A 1 175 ? -48.603 -27.447 77.813 1.00 81.38 175 ALA A N 1
ATOM 1189 C CA . ALA A 1 175 ? -47.846 -27.141 79.035 1.00 81.38 175 ALA A CA 1
ATOM 1190 C C . ALA A 1 175 ? -46.451 -27.808 79.078 1.00 81.38 175 ALA A C 1
ATOM 1192 O O . ALA A 1 175 ? -45.505 -27.238 79.612 1.00 81.38 175 ALA A O 1
ATOM 1193 N N . ARG A 1 176 ? -46.299 -28.978 78.436 1.00 82.25 176 ARG A N 1
ATOM 1194 C CA . ARG A 1 176 ? -45.036 -29.733 78.328 1.00 82.25 176 ARG A CA 1
ATOM 1195 C C . ARG A 1 176 ? -44.029 -29.189 77.297 1.00 82.25 176 ARG A C 1
ATOM 1197 O O . ARG A 1 176 ? -42.932 -29.731 77.198 1.00 82.25 176 ARG A O 1
ATOM 1204 N N . PHE A 1 177 ? -44.374 -28.189 76.484 1.00 85.25 177 PHE A N 1
ATOM 1205 C CA . PHE A 1 177 ? -43.460 -27.636 75.471 1.00 85.25 177 PHE A CA 1
ATOM 1206 C C . PHE A 1 177 ? -42.518 -26.572 76.073 1.00 85.25 177 PHE A C 1
ATOM 1208 O O . PHE A 1 177 ? -42.808 -25.981 77.111 1.00 85.25 177 PHE A O 1
ATOM 1215 N N . THR A 1 178 ? -41.401 -26.278 75.397 1.00 84.88 178 THR A N 1
ATOM 1216 C CA . THR A 1 178 ? -40.515 -25.141 75.728 1.00 84.88 178 THR A CA 1
ATOM 1217 C C . THR A 1 178 ? -41.215 -23.799 75.481 1.00 84.88 178 THR A C 1
ATOM 1219 O O . THR A 1 178 ? -42.081 -23.734 74.609 1.00 84.88 178 THR A O 1
ATOM 1222 N N . HIS A 1 179 ? -40.847 -22.721 76.195 1.00 83.06 179 HIS A N 1
ATOM 1223 C CA . HIS A 1 179 ? -41.560 -21.427 76.132 1.00 83.06 179 HIS A CA 1
ATOM 1224 C C . HIS A 1 179 ? -41.823 -20.956 74.690 1.00 83.06 179 HIS A C 1
ATOM 1226 O O . HIS A 1 179 ? -42.983 -20.828 74.312 1.00 83.06 179 HIS A O 1
ATOM 1232 N N . GLN A 1 180 ? -40.796 -20.804 73.848 1.00 81.88 180 GLN A N 1
ATOM 1233 C CA . GLN A 1 180 ? -40.972 -20.368 72.451 1.00 81.88 180 GLN A CA 1
ATOM 1234 C C . GLN A 1 180 ? -41.970 -21.242 71.660 1.00 81.88 180 GLN A C 1
ATOM 1236 O O . GLN A 1 180 ? -42.732 -20.738 70.835 1.00 81.88 180 GLN A O 1
ATOM 1241 N N . ARG A 1 181 ? -42.013 -22.556 71.928 1.00 82.62 181 ARG A N 1
ATOM 1242 C CA . ARG A 1 181 ? -42.981 -23.478 71.311 1.00 82.62 181 ARG A CA 1
ATOM 1243 C C . ARG A 1 181 ? -44.375 -23.369 71.939 1.00 82.62 181 ARG A C 1
ATOM 1245 O O . ARG A 1 181 ? -45.349 -23.530 71.211 1.00 82.62 181 ARG A O 1
ATOM 1252 N N . ARG A 1 182 ? -44.501 -23.050 73.234 1.00 86.62 182 ARG A N 1
ATOM 1253 C CA . ARG A 1 182 ? -45.789 -22.704 73.869 1.00 86.62 182 ARG A CA 1
ATOM 1254 C C . ARG A 1 182 ? -46.345 -21.414 73.268 1.00 86.62 182 ARG A C 1
ATOM 1256 O O . ARG A 1 182 ? -47.440 -21.448 72.722 1.00 86.62 182 ARG A O 1
ATOM 1263 N N . ALA A 1 183 ? -45.567 -20.334 73.256 1.00 84.69 183 ALA A N 1
ATOM 1264 C CA . ALA A 1 183 ? -45.976 -19.048 72.691 1.00 84.69 183 ALA A CA 1
ATOM 1265 C C . ALA A 1 183 ? -46.399 -19.163 71.213 1.00 84.69 183 ALA A C 1
ATOM 1267 O O . ALA A 1 183 ? -47.430 -18.617 70.836 1.00 84.69 183 ALA A O 1
ATOM 1268 N N . LYS A 1 184 ? -45.670 -19.933 70.385 1.00 85.06 184 LYS A N 1
ATOM 1269 C CA . LYS A 1 184 ? -46.000 -20.097 68.956 1.00 85.06 184 LYS A CA 1
ATOM 1270 C C . LYS A 1 184 ? -47.147 -21.078 68.670 1.00 85.06 184 LYS A C 1
ATOM 1272 O O . LYS A 1 184 ? -48.013 -20.762 67.864 1.00 85.06 184 LYS A O 1
ATOM 1277 N N . PHE A 1 185 ? -47.166 -22.267 69.283 1.00 85.12 185 PHE A N 1
ATOM 1278 C CA . PHE A 1 185 ? -48.142 -23.322 68.939 1.00 85.12 185 PHE A CA 1
ATOM 1279 C C . PHE A 1 185 ? -49.381 -23.362 69.842 1.00 85.12 185 PHE A C 1
ATOM 1281 O O . PHE A 1 185 ? -50.385 -23.963 69.460 1.00 85.12 185 PHE A O 1
ATOM 1288 N N . ALA A 1 186 ? -49.338 -22.729 71.016 1.00 85.56 186 ALA A N 1
ATOM 1289 C CA . ALA A 1 186 ? -50.488 -22.595 71.907 1.00 85.56 186 ALA A CA 1
ATOM 1290 C C . ALA A 1 186 ? -51.147 -21.207 71.836 1.00 85.56 186 ALA A C 1
ATOM 1292 O O . ALA A 1 186 ? -52.079 -20.977 72.592 1.00 85.56 186 ALA A O 1
ATOM 1293 N N . ALA A 1 187 ? -50.724 -20.316 70.927 1.00 85.38 187 ALA A N 1
ATOM 1294 C CA . ALA A 1 187 ? -51.233 -18.948 70.777 1.00 85.38 187 ALA A CA 1
ATOM 1295 C C . ALA A 1 187 ? -52.772 -18.846 70.791 1.00 85.38 187 ALA A C 1
ATOM 1297 O O . ALA A 1 187 ? -53.350 -18.277 71.717 1.00 85.38 187 ALA A O 1
ATOM 1298 N N . THR A 1 188 ? -53.450 -19.441 69.804 1.00 88.50 188 THR A N 1
ATOM 1299 C CA . THR A 1 188 ? -54.920 -19.396 69.700 1.00 88.50 188 THR A CA 1
ATOM 1300 C C . THR A 1 188 ? -55.617 -20.128 70.859 1.00 88.50 188 THR A C 1
ATOM 1302 O O . THR A 1 188 ? -56.539 -19.555 71.437 1.00 88.50 188 THR A O 1
ATOM 1305 N N . PRO A 1 189 ? -55.179 -21.337 71.284 1.00 86.69 189 PRO A N 1
ATOM 1306 C CA . PRO A 1 189 ? -55.704 -21.984 72.491 1.00 86.69 189 PRO A CA 1
ATOM 1307 C C . PRO A 1 189 ? -55.535 -21.178 73.791 1.00 86.69 189 PRO A C 1
ATOM 1309 O O . PRO A 1 189 ? -56.418 -21.233 74.643 1.00 86.69 189 PRO A O 1
ATOM 1312 N N . LEU A 1 190 ? -54.426 -20.448 73.962 1.00 85.81 190 LEU A N 1
ATOM 1313 C CA . LEU A 1 190 ? -54.166 -19.599 75.130 1.00 85.81 190 LEU A CA 1
ATOM 1314 C C . LEU A 1 190 ? -55.086 -18.382 75.132 1.00 85.81 190 LEU A C 1
ATOM 1316 O O . LEU A 1 190 ? -55.713 -18.121 76.153 1.00 85.81 190 LEU A O 1
ATOM 1320 N N . ALA A 1 191 ? -55.214 -17.685 73.999 1.00 86.31 191 ALA A N 1
ATOM 1321 C CA . ALA A 1 191 ? -56.135 -16.558 73.861 1.00 86.31 191 ALA A CA 1
ATOM 1322 C C . ALA A 1 191 ? -57.584 -16.979 74.168 1.00 86.31 191 ALA A C 1
ATOM 1324 O O . ALA A 1 191 ? -58.227 -16.387 75.033 1.00 86.31 191 ALA A O 1
ATOM 1325 N N . ALA A 1 192 ? -58.057 -18.071 73.556 1.00 86.69 192 ALA A N 1
ATOM 1326 C CA . ALA A 1 192 ? -59.403 -18.589 73.791 1.00 86.69 192 ALA A CA 1
ATOM 1327 C C . ALA A 1 192 ? -59.640 -19.000 75.259 1.00 86.69 192 ALA A C 1
ATOM 1329 O O . ALA A 1 192 ? -60.722 -18.762 75.793 1.00 86.69 192 ALA A O 1
ATOM 1330 N N . ALA A 1 193 ? -58.643 -19.584 75.934 1.00 87.12 193 ALA A N 1
ATOM 1331 C CA . ALA A 1 193 ? -58.748 -19.934 77.351 1.00 87.12 193 ALA A CA 1
ATOM 1332 C C . ALA A 1 193 ? -58.730 -18.700 78.270 1.00 87.12 193 ALA A C 1
ATOM 1334 O O . ALA A 1 193 ? -59.518 -18.630 79.207 1.00 87.12 193 ALA A O 1
ATOM 1335 N N . LEU A 1 194 ? -57.870 -17.713 77.999 1.00 86.62 194 LEU A N 1
ATOM 1336 C CA . LEU A 1 194 ? -57.812 -16.455 78.754 1.00 86.62 194 LEU A CA 1
ATOM 1337 C C . LEU A 1 194 ? -59.098 -15.639 78.646 1.00 86.62 194 LEU A C 1
ATOM 1339 O O . LEU A 1 194 ? -59.434 -14.913 79.577 1.00 86.62 194 LEU A O 1
ATOM 1343 N N . GLU A 1 195 ? -59.803 -15.734 77.524 1.00 85.31 195 GLU A N 1
ATOM 1344 C CA . GLU A 1 195 ? -61.084 -15.074 77.303 1.00 85.31 195 GLU A CA 1
ATOM 1345 C C . GLU A 1 195 ? -62.222 -15.797 78.043 1.00 85.31 195 GLU A C 1
ATOM 1347 O O . GLU A 1 195 ? -62.887 -15.192 78.892 1.00 85.31 195 GLU A O 1
ATOM 1352 N N . ASN A 1 196 ? -62.382 -17.101 77.780 1.00 85.50 196 ASN A N 1
ATOM 1353 C CA . ASN A 1 196 ? -63.549 -17.895 78.180 1.00 85.50 196 ASN A CA 1
ATOM 1354 C C . ASN A 1 196 ? -63.470 -18.516 79.590 1.00 85.50 196 ASN A C 1
ATOM 1356 O O . ASN A 1 196 ? -64.507 -18.906 80.120 1.00 85.50 196 ASN A O 1
ATOM 1360 N N . ASP A 1 197 ? -62.289 -18.614 80.213 1.00 87.44 197 ASP A N 1
ATOM 1361 C CA . ASP A 1 197 ? -62.115 -19.150 81.573 1.00 87.44 197 ASP A CA 1
ATOM 1362 C C . ASP A 1 197 ? -61.611 -18.051 82.540 1.00 87.44 197 ASP A C 1
ATOM 1364 O O . ASP A 1 197 ? -60.410 -17.754 82.600 1.00 87.44 197 ASP A O 1
ATOM 1368 N N . PRO A 1 198 ? -62.514 -17.431 83.333 1.00 84.81 198 PRO A N 1
ATOM 1369 C CA . PRO A 1 198 ? -62.143 -16.419 84.318 1.00 84.81 198 PRO A CA 1
ATOM 1370 C C . PRO A 1 198 ? -61.202 -16.931 85.414 1.00 84.81 198 PRO A C 1
ATOM 1372 O O . PRO A 1 198 ? -60.378 -16.157 85.899 1.00 84.81 198 PRO A O 1
ATOM 1375 N N . VAL A 1 199 ? -61.291 -18.211 85.793 1.00 85.62 199 VAL A N 1
ATOM 1376 C CA . VAL A 1 199 ? -60.477 -18.806 86.867 1.00 85.62 199 VAL A CA 1
ATOM 1377 C C . VAL A 1 199 ? -59.050 -19.036 86.371 1.00 85.62 199 VAL A C 1
ATOM 1379 O O . VAL A 1 199 ? -58.084 -18.739 87.075 1.00 85.62 199 VAL A O 1
ATOM 1382 N N . PHE A 1 200 ? -58.892 -19.497 85.131 1.00 86.19 200 PHE A N 1
ATOM 1383 C CA . PHE A 1 200 ? -57.591 -19.590 84.470 1.00 86.19 200 PHE A CA 1
ATOM 1384 C C . PHE A 1 200 ? -56.944 -18.209 84.284 1.00 86.19 200 PHE A C 1
ATOM 1386 O O . PHE A 1 200 ? -55.767 -18.039 84.614 1.00 86.19 200 PHE A O 1
ATOM 1393 N N . ARG A 1 201 ? -57.715 -17.199 83.850 1.00 88.50 201 ARG A N 1
ATOM 1394 C CA . ARG A 1 201 ? -57.240 -15.806 83.760 1.00 88.50 201 ARG A CA 1
ATOM 1395 C C . ARG A 1 201 ? -56.789 -15.264 85.121 1.00 88.50 201 ARG A C 1
ATOM 1397 O O . ARG A 1 201 ? -55.704 -14.695 85.200 1.00 88.50 201 ARG A O 1
ATOM 1404 N N . GLN A 1 202 ? -57.548 -15.501 86.195 1.00 86.00 202 GLN A N 1
ATOM 1405 C CA . GLN A 1 202 ? -57.169 -15.112 87.563 1.00 86.00 202 GLN A CA 1
ATOM 1406 C C . GLN A 1 202 ? -55.870 -15.788 88.030 1.00 86.00 202 GLN A C 1
ATOM 1408 O O . GLN A 1 202 ? -54.980 -15.100 88.526 1.00 86.00 202 GLN A O 1
ATOM 1413 N N . ARG A 1 203 ? -55.694 -17.097 87.793 1.00 86.56 203 ARG A N 1
ATOM 1414 C CA . ARG A 1 203 ? -54.441 -17.819 88.111 1.00 86.56 203 ARG A CA 1
ATOM 1415 C C . ARG A 1 203 ? -53.228 -17.249 87.372 1.00 86.56 203 ARG A C 1
ATOM 1417 O O . ARG A 1 203 ? -52.135 -17.198 87.935 1.00 86.56 203 ARG A O 1
ATOM 1424 N N . ILE A 1 204 ? -53.398 -16.815 86.122 1.00 86.56 204 ILE A N 1
ATOM 1425 C CA . ILE A 1 204 ? -52.329 -16.159 85.355 1.00 86.56 204 ILE A CA 1
ATOM 1426 C C . ILE A 1 204 ? -52.076 -14.739 85.877 1.00 86.56 204 ILE A C 1
ATOM 1428 O O . ILE A 1 204 ? -50.918 -14.364 86.033 1.00 86.56 204 ILE A O 1
ATOM 1432 N N . ALA A 1 205 ? -53.115 -13.986 86.243 1.00 85.31 205 ALA A N 1
ATOM 1433 C CA . ALA A 1 205 ? -52.975 -12.668 86.861 1.00 85.31 205 ALA A CA 1
ATOM 1434 C C . ALA A 1 205 ? -52.246 -12.730 88.221 1.00 85.31 205 ALA A C 1
ATOM 1436 O O . ALA A 1 205 ? -51.343 -11.939 88.473 1.00 85.31 205 ALA A O 1
ATOM 1437 N N . GLU A 1 206 ? -52.542 -13.712 89.079 1.00 84.38 206 GLU A N 1
ATOM 1438 C CA . GLU A 1 206 ? -51.797 -13.959 90.326 1.00 84.38 206 GLU A CA 1
ATOM 1439 C C . GLU A 1 206 ? -50.318 -14.296 90.096 1.00 84.38 206 GLU A C 1
ATOM 1441 O O . GLU A 1 206 ? -49.458 -13.906 90.889 1.00 84.38 206 GLU A O 1
ATOM 1446 N N . ARG A 1 207 ? -50.010 -15.027 89.019 1.00 84.19 207 ARG A N 1
ATOM 1447 C CA . ARG A 1 207 ? -48.630 -15.328 88.611 1.00 84.19 207 ARG A CA 1
ATOM 1448 C C . ARG A 1 207 ? -47.939 -14.083 88.047 1.00 84.19 207 ARG A C 1
ATOM 1450 O O . ARG A 1 207 ? -46.770 -13.872 88.350 1.00 84.19 207 ARG A O 1
ATOM 1457 N N . PHE A 1 208 ? -48.668 -13.221 87.335 1.00 84.31 208 PHE A N 1
ATOM 1458 C CA . PHE A 1 208 ? -48.178 -11.918 86.880 1.00 84.31 208 PHE A CA 1
ATOM 1459 C C . PHE A 1 208 ? -47.837 -10.993 88.058 1.00 84.31 208 PHE A C 1
ATOM 1461 O O . PHE A 1 208 ? -46.714 -10.499 88.106 1.00 84.31 208 PHE A O 1
ATOM 1468 N N . ARG A 1 209 ? -48.714 -10.863 89.071 1.00 85.12 209 ARG A N 1
ATOM 1469 C CA . ARG A 1 209 ? -48.422 -10.093 90.305 1.00 85.12 209 ARG A CA 1
ATOM 1470 C C . ARG A 1 209 ? -47.117 -10.518 90.983 1.00 85.12 209 ARG A C 1
ATOM 1472 O O . ARG A 1 209 ? -46.394 -9.682 91.505 1.00 85.12 209 ARG A O 1
ATOM 1479 N N . LYS A 1 210 ? -46.811 -11.821 90.974 1.00 83.38 210 LYS A N 1
ATOM 1480 C CA . LYS A 1 210 ? -45.585 -12.384 91.570 1.00 83.38 210 LYS A CA 1
ATOM 1481 C C . LYS A 1 210 ? -44.330 -12.177 90.714 1.00 83.38 210 LYS A C 1
ATOM 1483 O O . LYS A 1 210 ? -43.234 -12.261 91.254 1.00 83.38 210 LYS A O 1
ATOM 1488 N N . GLY A 1 211 ? -44.478 -11.953 89.407 1.00 80.19 211 GLY A N 1
ATOM 1489 C CA . GLY A 1 211 ? -43.366 -11.687 88.487 1.00 80.19 211 GLY A CA 1
ATOM 1490 C C . GLY A 1 211 ? -43.069 -10.198 88.295 1.00 80.19 211 GLY A C 1
ATOM 1491 O O . GLY A 1 211 ? -41.906 -9.822 88.199 1.00 80.19 211 GLY A O 1
ATOM 1492 N N . LEU A 1 212 ? -44.109 -9.359 88.257 1.00 80.44 212 LEU A N 1
ATOM 1493 C CA . LEU A 1 212 ? -44.042 -7.910 88.046 1.00 80.44 212 LEU A CA 1
ATOM 1494 C C . LEU A 1 212 ? -44.979 -7.191 89.045 1.00 80.44 212 LEU A C 1
ATOM 1496 O O . LEU A 1 212 ? -46.061 -6.721 88.662 1.00 80.44 212 LEU A O 1
ATOM 1500 N N . PRO A 1 213 ? -44.596 -7.121 90.338 1.00 80.31 213 PRO A N 1
ATOM 1501 C CA . PRO A 1 213 ? -45.421 -6.503 91.376 1.00 80.31 213 PRO A CA 1
ATOM 1502 C C . PRO A 1 213 ? -45.618 -5.004 91.133 1.00 80.31 213 PRO A C 1
ATOM 1504 O O . PRO A 1 213 ? -46.747 -4.536 91.187 1.00 80.31 213 PRO A O 1
ATOM 1507 N N . GLU A 1 214 ? -44.568 -4.273 90.748 1.00 80.38 214 GLU A N 1
ATOM 1508 C CA . GLU A 1 214 ? -44.592 -2.811 90.562 1.00 80.38 214 GLU A CA 1
ATOM 1509 C C . GLU A 1 214 ? -45.662 -2.343 89.557 1.00 80.38 214 GLU A C 1
ATOM 1511 O O . GLU A 1 214 ? -46.386 -1.380 89.811 1.00 80.38 214 GLU A O 1
ATOM 1516 N N . ILE A 1 215 ? -45.812 -3.057 88.434 1.00 80.25 215 ILE A N 1
ATOM 1517 C CA . ILE A 1 215 ? -46.845 -2.770 87.423 1.00 80.25 215 ILE A CA 1
ATOM 1518 C C . ILE A 1 215 ? -48.237 -3.125 87.960 1.00 80.25 215 ILE A C 1
ATOM 1520 O O . ILE A 1 215 ? -49.203 -2.401 87.723 1.00 80.25 215 ILE A O 1
ATOM 1524 N N . SER A 1 216 ? -48.339 -4.228 88.701 1.00 79.94 216 SER A N 1
ATOM 1525 C CA . SER A 1 216 ? -49.607 -4.730 89.233 1.00 79.94 216 SER A CA 1
ATOM 1526 C C . SER A 1 216 ? -50.169 -3.828 90.336 1.00 79.94 216 SER A C 1
ATOM 1528 O O . SER A 1 216 ? -51.332 -3.438 90.276 1.00 79.94 216 SER A O 1
ATOM 1530 N N . GLU A 1 217 ? -49.336 -3.450 91.307 1.00 80.19 217 GLU A N 1
ATOM 1531 C CA . GLU A 1 217 ? -49.692 -2.570 92.425 1.00 80.19 217 GLU A CA 1
ATOM 1532 C C . GLU A 1 217 ? -50.045 -1.159 91.942 1.00 80.19 217 GLU A C 1
ATOM 1534 O O . GLU A 1 217 ? -51.020 -0.572 92.411 1.00 80.19 217 GLU A O 1
ATOM 1539 N N . ALA A 1 218 ? -49.309 -0.624 90.960 1.00 80.19 218 ALA A N 1
ATOM 1540 C CA . ALA A 1 218 ? -49.629 0.668 90.362 1.00 80.19 218 ALA A CA 1
ATOM 1541 C C . ALA A 1 218 ? -51.001 0.656 89.668 1.00 80.19 218 ALA A C 1
ATOM 1543 O O . ALA A 1 218 ? -51.809 1.555 89.908 1.00 80.19 218 ALA A O 1
ATOM 1544 N N . LEU A 1 219 ? -51.292 -0.376 88.865 1.00 80.38 219 LEU A N 1
ATOM 1545 C CA . LEU A 1 219 ? -52.569 -0.504 88.158 1.00 80.38 219 LEU A CA 1
ATOM 1546 C C . LEU A 1 219 ? -53.751 -0.752 89.104 1.00 80.38 219 LEU A C 1
ATOM 1548 O O . LEU A 1 219 ? -54.821 -0.180 88.895 1.00 80.38 219 LEU A O 1
ATOM 1552 N N . GLU A 1 220 ? -53.570 -1.534 90.171 1.00 77.12 220 GLU A N 1
ATOM 1553 C CA . GLU A 1 220 ? -54.583 -1.692 91.227 1.00 77.12 220 GLU A CA 1
ATOM 1554 C C . GLU A 1 220 ? -54.788 -0.387 92.025 1.00 77.12 220 GLU A C 1
ATOM 1556 O O . GLU A 1 220 ? -55.912 -0.081 92.424 1.00 77.12 220 GLU A O 1
ATOM 1561 N N . ALA A 1 221 ? -53.751 0.450 92.154 1.00 78.12 221 ALA A N 1
ATOM 1562 C CA . ALA A 1 221 ? -53.836 1.821 92.669 1.00 78.12 221 ALA A CA 1
ATOM 1563 C C . ALA A 1 221 ? -54.311 2.870 91.633 1.00 78.12 221 ALA A C 1
ATOM 1565 O O . ALA A 1 221 ? -54.293 4.070 91.926 1.00 78.12 221 ALA A O 1
ATOM 1566 N N . GLY A 1 222 ? -54.731 2.454 90.430 1.00 71.62 222 GLY A N 1
ATOM 1567 C CA . GLY A 1 222 ? -55.262 3.335 89.382 1.00 71.62 222 GLY A CA 1
ATOM 1568 C C . GLY A 1 222 ? -54.226 4.242 88.702 1.00 71.62 222 GLY A C 1
ATOM 1569 O O . GLY A 1 222 ? -54.591 5.290 88.170 1.00 71.62 222 GLY A O 1
ATOM 1570 N N . LYS A 1 223 ? -52.940 3.875 88.734 1.00 76.12 223 LYS A N 1
ATOM 1571 C CA . LYS A 1 223 ? -51.820 4.630 88.149 1.00 76.12 223 LYS A CA 1
ATOM 1572 C C . LYS A 1 223 ? -51.098 3.803 87.087 1.00 76.12 223 LYS A C 1
ATOM 1574 O O . LYS A 1 223 ? -50.886 2.608 87.255 1.00 76.12 223 LYS A O 1
ATOM 1579 N N . VAL A 1 224 ? -50.646 4.458 86.022 1.00 73.88 224 VAL A N 1
ATOM 1580 C CA . VAL A 1 224 ? -49.757 3.846 85.023 1.00 73.88 224 VAL A CA 1
ATOM 1581 C C . VAL A 1 224 ? -48.300 4.146 85.400 1.00 73.88 224 VAL A C 1
ATOM 1583 O O . VAL A 1 224 ? -47.969 5.322 85.574 1.00 73.88 224 VAL A O 1
ATOM 1586 N N . PRO A 1 225 ? -47.409 3.143 85.529 1.00 77.56 225 PRO A N 1
ATOM 1587 C CA . PRO A 1 225 ? -45.981 3.390 85.706 1.00 77.56 225 PRO A CA 1
ATOM 15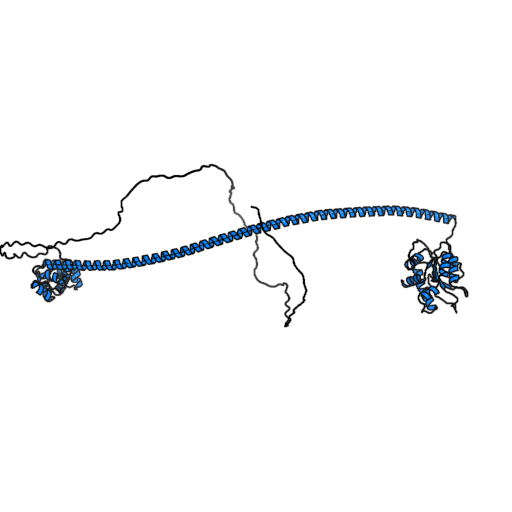88 C C . PRO A 1 225 ? -45.374 4.012 84.443 1.00 77.56 225 PRO A C 1
ATOM 1590 O O . PRO A 1 225 ? -45.360 3.387 83.387 1.00 77.56 225 PRO A O 1
ATOM 1593 N N . ALA A 1 226 ? -44.801 5.212 84.557 1.00 68.00 226 ALA A N 1
ATOM 1594 C CA . ALA A 1 226 ? -44.156 5.906 83.434 1.00 68.00 226 ALA A CA 1
ATOM 1595 C C . ALA A 1 226 ? -42.830 5.264 82.959 1.00 68.00 226 ALA A C 1
ATOM 1597 O O . ALA A 1 226 ? -42.251 5.719 81.979 1.00 68.00 226 ALA A O 1
ATOM 1598 N N . ALA A 1 227 ? -42.339 4.235 83.660 1.00 73.12 227 ALA A N 1
ATOM 1599 C CA . ALA A 1 227 ? -41.093 3.521 83.362 1.00 73.12 227 ALA A CA 1
ATOM 1600 C C . ALA A 1 227 ? -41.309 2.065 82.891 1.00 73.12 227 ALA A C 1
ATOM 1602 O O . ALA A 1 227 ? -40.339 1.325 82.742 1.00 73.12 227 ALA A O 1
ATOM 1603 N N . ALA A 1 228 ? -42.560 1.637 82.686 1.00 79.44 228 ALA A N 1
ATOM 1604 C CA . ALA A 1 228 ? -42.891 0.303 82.185 1.00 79.44 228 ALA A CA 1
ATOM 1605 C C . ALA A 1 228 ? -43.124 0.312 80.664 1.00 79.44 228 ALA A C 1
ATOM 1607 O O . ALA A 1 228 ? -43.592 1.306 80.112 1.00 79.44 228 ALA A O 1
ATOM 1608 N N . ASP A 1 229 ? -42.849 -0.813 79.996 1.00 83.50 229 ASP A N 1
ATOM 1609 C CA . ASP A 1 229 ? -43.225 -1.025 78.592 1.00 83.50 229 ASP A CA 1
ATOM 1610 C C . ASP A 1 229 ? -44.763 -0.928 78.452 1.00 83.50 229 ASP A C 1
ATOM 1612 O O . ASP A 1 229 ? -45.476 -1.661 79.153 1.00 83.50 229 ASP A O 1
ATOM 1616 N N . PRO A 1 230 ? -45.307 -0.069 77.564 1.00 84.81 230 PRO A N 1
ATOM 1617 C CA . PRO A 1 230 ? -46.744 0.009 77.303 1.00 84.81 230 PRO A CA 1
ATOM 1618 C C . PRO A 1 230 ? -47.394 -1.350 77.005 1.00 84.81 230 PRO A C 1
ATOM 1620 O O . PRO A 1 230 ? -48.527 -1.592 77.423 1.00 84.81 230 PRO A O 1
ATOM 1623 N N . LEU A 1 231 ? -46.686 -2.274 76.348 1.00 86.19 231 LEU A N 1
ATOM 1624 C CA . LEU A 1 231 ? -47.181 -3.623 76.062 1.00 86.19 231 LEU A CA 1
ATOM 1625 C C . LEU A 1 231 ? -47.278 -4.501 77.317 1.00 86.19 231 LEU A C 1
ATOM 1627 O O . LEU A 1 231 ? -48.176 -5.343 77.387 1.00 86.19 231 LEU A O 1
ATOM 1631 N N . ASP A 1 232 ? -46.416 -4.297 78.317 1.00 84.50 232 ASP A N 1
ATOM 1632 C CA . ASP A 1 232 ? -46.537 -4.956 79.624 1.00 84.50 232 ASP A CA 1
ATOM 1633 C C . ASP A 1 232 ? -47.639 -4.333 80.481 1.00 84.50 232 ASP A C 1
ATOM 1635 O O . ASP A 1 232 ? -48.393 -5.067 81.121 1.00 84.50 232 ASP A O 1
ATOM 1639 N N . VAL A 1 233 ? -47.809 -3.008 80.437 1.00 85.25 233 VAL A N 1
ATOM 1640 C CA . VAL A 1 233 ? -48.951 -2.323 81.071 1.00 85.25 233 VAL A CA 1
ATOM 1641 C C . VAL A 1 233 ? -50.275 -2.829 80.484 1.00 85.25 233 VAL A C 1
ATOM 1643 O O . VAL A 1 233 ? -51.201 -3.147 81.230 1.00 85.25 233 VAL A O 1
ATOM 1646 N N . ALA A 1 234 ? -50.364 -2.978 79.162 1.00 86.31 234 ALA A N 1
ATOM 1647 C CA . ALA A 1 234 ? -51.550 -3.498 78.485 1.00 86.31 234 ALA A CA 1
ATOM 1648 C C . ALA A 1 234 ? -51.785 -4.997 78.739 1.00 86.31 234 ALA A C 1
ATOM 1650 O O . ALA A 1 234 ? -52.930 -5.421 78.923 1.00 86.31 234 ALA A O 1
ATOM 1651 N N . ALA A 1 235 ? -50.724 -5.809 78.806 1.00 86.94 235 ALA A N 1
ATOM 1652 C CA . ALA A 1 235 ? -50.840 -7.217 79.180 1.00 86.94 235 ALA A CA 1
ATOM 1653 C C . ALA A 1 235 ? -51.304 -7.386 80.638 1.00 86.94 235 ALA A C 1
ATOM 1655 O O . ALA A 1 235 ? -52.181 -8.210 80.913 1.00 86.94 235 ALA A O 1
ATOM 1656 N N . ALA A 1 236 ? -50.789 -6.561 81.554 1.00 85.44 236 ALA A N 1
ATOM 1657 C CA . ALA A 1 236 ? -51.249 -6.485 82.936 1.00 85.44 236 ALA A CA 1
ATOM 1658 C C . ALA A 1 236 ? -52.725 -6.060 83.016 1.00 85.44 236 ALA A C 1
ATOM 1660 O O . ALA A 1 236 ? -53.520 -6.724 83.683 1.00 85.44 236 ALA A O 1
ATOM 1661 N N . ALA A 1 237 ? -53.117 -5.012 82.283 1.00 86.69 237 ALA A N 1
ATOM 1662 C CA . ALA A 1 237 ? -54.490 -4.515 82.228 1.00 86.69 237 ALA A CA 1
ATOM 1663 C C . ALA A 1 237 ? -55.483 -5.582 81.725 1.00 86.69 237 ALA A C 1
ATOM 1665 O O . ALA A 1 237 ? -56.540 -5.763 82.329 1.00 86.69 237 ALA A O 1
ATOM 1666 N N . TYR A 1 238 ? -55.128 -6.355 80.692 1.00 86.88 238 TYR A N 1
ATOM 1667 C CA . TYR A 1 238 ? -55.961 -7.457 80.186 1.00 86.88 238 TYR A CA 1
ATOM 1668 C C . TYR A 1 238 ? -56.195 -8.574 81.222 1.00 86.88 238 TYR A C 1
ATOM 1670 O O . TYR A 1 238 ? -57.292 -9.143 81.301 1.00 86.88 238 TYR A O 1
ATOM 1678 N N . LEU A 1 239 ? -55.163 -8.900 82.008 1.00 86.00 239 LEU A N 1
ATOM 1679 C CA . LEU A 1 239 ? -55.185 -9.987 82.991 1.00 86.00 239 LEU A CA 1
ATOM 1680 C C . LEU A 1 239 ? -55.855 -9.580 84.311 1.00 86.00 239 LEU A C 1
ATOM 1682 O O . LEU A 1 239 ? -56.662 -10.346 84.841 1.00 86.00 239 LEU A O 1
ATOM 1686 N N . LEU A 1 240 ? -55.535 -8.391 84.828 1.00 84.81 240 LEU A N 1
ATOM 1687 C CA . LEU A 1 240 ? -56.016 -7.873 86.116 1.00 84.81 240 LEU A CA 1
ATOM 1688 C C . LEU A 1 240 ? -57.390 -7.191 86.013 1.00 84.81 240 LEU A C 1
ATOM 1690 O O . LEU A 1 240 ? -58.136 -7.199 86.989 1.00 84.81 240 LEU A O 1
ATOM 1694 N N . ARG A 1 241 ? -57.727 -6.621 84.846 1.00 85.12 241 ARG A N 1
ATOM 1695 C CA . ARG A 1 241 ? -58.930 -5.802 84.586 1.00 85.12 241 ARG A CA 1
ATOM 1696 C C . ARG A 1 241 ? -59.205 -4.715 85.649 1.00 85.12 241 ARG A C 1
ATOM 1698 O O . ARG A 1 241 ? -60.287 -4.703 86.240 1.00 85.12 241 ARG A O 1
ATOM 1705 N N . PRO A 1 242 ? -58.252 -3.790 85.897 1.00 81.75 242 PRO A N 1
ATOM 1706 C CA . PRO A 1 242 ? -58.526 -2.566 86.654 1.00 81.75 242 PRO A CA 1
ATOM 1707 C C . PRO A 1 242 ? -59.575 -1.693 85.937 1.00 81.75 242 PRO A C 1
ATOM 1709 O O . PRO A 1 242 ? -59.927 -1.935 84.784 1.00 81.75 242 PRO A O 1
ATOM 1712 N N . ARG A 1 243 ? -60.061 -0.636 86.598 1.00 77.62 243 ARG A N 1
ATOM 1713 C CA . ARG A 1 243 ? -60.931 0.360 85.946 1.00 77.62 243 ARG A CA 1
ATOM 1714 C C . ARG A 1 243 ? -60.174 1.075 84.820 1.00 77.62 243 ARG A C 1
ATOM 1716 O O . ARG A 1 243 ? -59.037 1.497 85.022 1.00 77.62 243 ARG A O 1
ATOM 1723 N N . GLY A 1 244 ? -60.806 1.231 83.663 1.00 80.56 244 GLY A N 1
ATOM 1724 C CA . GLY A 1 244 ? -60.221 1.806 82.451 1.00 80.56 244 GLY A CA 1
ATOM 1725 C C . GLY A 1 244 ? -59.302 0.864 81.663 1.00 80.56 244 GLY A C 1
ATOM 1726 O O . GLY A 1 244 ? -58.559 1.345 80.805 1.00 80.56 244 GLY A O 1
ATOM 1727 N N . TRP A 1 245 ? -59.316 -0.452 81.923 1.00 83.88 245 TRP A N 1
ATOM 1728 C CA . TRP A 1 245 ? -58.358 -1.405 81.335 1.00 83.88 245 TRP A CA 1
ATOM 1729 C C . TRP A 1 245 ? -58.395 -1.455 79.803 1.00 83.88 245 TRP A C 1
ATOM 1731 O O . TRP A 1 245 ? -57.357 -1.672 79.178 1.00 83.88 245 TRP A O 1
ATOM 1741 N N . VAL A 1 246 ? -59.564 -1.213 79.201 1.00 85.25 246 VAL A N 1
ATOM 1742 C CA . VAL A 1 246 ? -59.738 -1.149 77.740 1.00 85.25 246 VAL A CA 1
ATOM 1743 C C . VAL A 1 246 ? -58.873 -0.040 77.132 1.00 85.25 246 VAL A C 1
ATOM 1745 O O . VAL A 1 246 ? -58.083 -0.310 76.229 1.00 85.25 246 VAL A O 1
ATOM 1748 N N . ARG A 1 247 ? -58.916 1.173 77.701 1.00 83.31 247 ARG A N 1
ATOM 1749 C CA . ARG A 1 247 ? -58.153 2.329 77.196 1.00 83.31 247 ARG A CA 1
ATOM 1750 C C . ARG A 1 247 ? -56.642 2.124 77.272 1.00 83.31 247 ARG A C 1
ATOM 1752 O O . ARG A 1 247 ? -55.925 2.613 76.410 1.00 83.31 247 ARG A O 1
ATOM 1759 N N . LEU A 1 248 ? -56.156 1.392 78.278 1.00 83.44 248 LEU A N 1
ATOM 1760 C CA . LEU A 1 248 ? -54.730 1.059 78.415 1.00 83.44 248 LEU A CA 1
ATOM 1761 C C . LEU A 1 248 ? -54.245 0.086 77.328 1.00 83.44 248 LEU A C 1
ATOM 1763 O O . LEU A 1 248 ? -53.081 0.127 76.938 1.00 83.44 248 LEU A O 1
ATOM 1767 N N . ILE A 1 249 ? -55.129 -0.784 76.832 1.00 85.94 249 ILE A N 1
ATOM 1768 C CA . ILE A 1 249 ? -54.839 -1.684 75.706 1.00 85.94 249 ILE A CA 1
ATOM 1769 C C . ILE A 1 249 ? -54.892 -0.929 74.377 1.00 85.94 249 ILE A C 1
ATOM 1771 O O . ILE A 1 249 ? -54.084 -1.213 73.495 1.00 85.94 249 ILE A O 1
ATOM 1775 N N . GLU A 1 250 ? -55.812 0.024 74.237 1.00 85.88 250 GLU A N 1
ATOM 1776 C CA . GLU A 1 250 ? -55.921 0.888 73.058 1.00 85.88 250 GLU A CA 1
ATOM 1777 C C . GLU A 1 250 ? -54.676 1.775 72.917 1.00 85.88 250 GLU A C 1
ATOM 1779 O O . GLU A 1 250 ? -53.973 1.659 71.916 1.00 85.88 250 GLU A O 1
ATOM 1784 N N . THR A 1 251 ? -54.302 2.549 73.946 1.00 85.88 251 THR A N 1
ATOM 1785 C CA . THR A 1 251 ? -53.134 3.451 73.878 1.00 85.88 251 THR A CA 1
ATOM 1786 C C . THR A 1 251 ? -51.813 2.715 73.652 1.00 85.88 251 THR A C 1
ATOM 1788 O O . THR A 1 251 ? -51.005 3.149 72.834 1.00 85.88 251 THR A O 1
ATOM 1791 N N . ALA A 1 252 ? -51.590 1.574 74.311 1.00 85.69 252 ALA A N 1
ATOM 1792 C CA . ALA A 1 252 ? -50.416 0.738 74.053 1.00 85.69 252 ALA A CA 1
ATOM 1793 C C . ALA A 1 252 ? -50.465 0.058 72.675 1.00 85.69 252 ALA A C 1
ATOM 1795 O O . ALA A 1 252 ? -49.431 -0.154 72.043 1.00 85.69 252 ALA A O 1
ATOM 1796 N N . GLY A 1 253 ? -51.663 -0.300 72.210 1.00 85.31 253 GLY A N 1
ATOM 1797 C CA . GLY A 1 253 ? -51.889 -0.872 70.890 1.00 85.31 253 GLY A CA 1
ATOM 1798 C C . GLY A 1 253 ? -51.618 0.119 69.763 1.00 85.31 253 GLY A C 1
ATOM 1799 O O . GLY A 1 253 ? -51.114 -0.298 68.724 1.00 85.31 253 GLY A O 1
ATOM 1800 N N . ASP A 1 254 ? -51.918 1.400 69.968 1.00 85.88 254 ASP A N 1
ATOM 1801 C CA . ASP A 1 254 ? -51.663 2.477 69.011 1.00 85.88 254 ASP A CA 1
ATOM 1802 C C . ASP A 1 254 ? -50.198 2.926 69.036 1.00 85.88 254 ASP A C 1
ATOM 1804 O O . ASP A 1 254 ? -49.562 2.919 67.983 1.00 85.88 254 ASP A O 1
ATOM 1808 N N . ALA A 1 255 ? -49.604 3.140 70.216 1.00 87.00 255 ALA A N 1
ATOM 1809 C CA . ALA A 1 255 ? -48.168 3.419 70.346 1.00 87.00 255 ALA A CA 1
ATOM 1810 C C . ALA A 1 255 ? -47.291 2.304 69.734 1.00 87.00 255 ALA A C 1
ATOM 1812 O O . ALA A 1 255 ? -46.237 2.568 69.160 1.00 87.00 255 ALA A O 1
ATOM 1813 N N . ALA A 1 256 ? -47.735 1.042 69.794 1.00 86.75 256 ALA A N 1
ATOM 1814 C CA . ALA A 1 256 ? -47.044 -0.078 69.153 1.00 86.75 256 ALA A CA 1
ATOM 1815 C C . ALA A 1 256 ? -47.263 -0.177 67.628 1.00 86.75 256 ALA A C 1
ATOM 1817 O O . ALA A 1 256 ? -46.482 -0.862 66.963 1.00 86.75 256 ALA A O 1
ATOM 1818 N N . LYS A 1 257 ? -48.295 0.475 67.066 1.00 87.06 257 LYS A N 1
ATOM 1819 C CA . LYS A 1 257 ? -48.448 0.668 65.609 1.00 87.06 257 LYS A CA 1
ATOM 1820 C C . LYS A 1 257 ? -47.558 1.809 65.132 1.00 87.06 257 LYS A C 1
ATOM 1822 O O . LYS A 1 257 ? -46.859 1.633 64.144 1.00 87.06 257 LYS A O 1
ATOM 1827 N N . GLU A 1 258 ? -47.563 2.930 65.849 1.00 87.94 258 GLU A N 1
ATOM 1828 C CA . GLU A 1 258 ? -46.736 4.116 65.588 1.00 87.94 258 GLU A CA 1
ATOM 1829 C C . GLU A 1 258 ? -45.251 3.729 65.578 1.00 87.94 258 GLU A C 1
ATOM 1831 O O . GLU A 1 258 ? -44.621 3.729 64.524 1.00 87.94 258 GLU A O 1
ATOM 1836 N N . ALA A 1 259 ? -44.760 3.127 66.666 1.00 87.31 259 ALA A N 1
ATOM 1837 C CA . ALA A 1 259 ? -43.402 2.588 66.746 1.00 87.31 259 ALA A CA 1
ATOM 1838 C C . ALA A 1 259 ? -43.121 1.396 65.800 1.00 87.31 259 ALA A C 1
ATOM 1840 O O . ALA A 1 259 ? -42.015 0.852 65.814 1.00 87.31 259 ALA A O 1
ATOM 1841 N N . ALA A 1 260 ? -44.089 0.909 65.017 1.00 88.00 260 ALA A N 1
ATOM 1842 C CA . ALA A 1 260 ? -43.866 -0.036 63.916 1.00 88.00 260 ALA A CA 1
ATOM 1843 C C . ALA A 1 260 ? -43.847 0.667 62.546 1.00 88.00 260 ALA A C 1
ATOM 1845 O O . ALA A 1 260 ? -43.053 0.272 61.693 1.00 88.00 260 ALA A O 1
ATOM 1846 N N . ALA A 1 261 ? -44.649 1.720 62.366 1.00 90.12 261 ALA A N 1
ATOM 1847 C CA . ALA A 1 261 ? -44.578 2.628 61.228 1.00 90.12 261 ALA A CA 1
ATOM 1848 C C . ALA A 1 261 ? -43.224 3.351 61.197 1.00 90.12 261 ALA A C 1
ATOM 1850 O O . ALA A 1 261 ? -42.525 3.227 60.199 1.00 90.12 261 ALA A O 1
ATOM 1851 N N . ASP A 1 262 ? -42.779 3.943 62.312 1.00 91.06 262 ASP A N 1
ATOM 1852 C CA . ASP A 1 262 ? -41.478 4.629 62.430 1.00 91.06 262 ASP A CA 1
ATOM 1853 C C . ASP A 1 262 ? -40.302 3.759 61.953 1.00 91.06 262 ASP A C 1
ATOM 1855 O O . ASP A 1 262 ? -39.384 4.222 61.278 1.00 91.06 262 ASP A O 1
ATOM 1859 N N . ARG A 1 263 ? -40.329 2.461 62.295 1.00 91.06 263 ARG A N 1
ATOM 1860 C CA . ARG A 1 263 ? -39.307 1.492 61.870 1.00 91.06 263 ARG A CA 1
ATOM 1861 C C . ARG A 1 263 ? -39.416 1.157 60.387 1.00 91.06 263 ARG A C 1
ATOM 1863 O O . ARG A 1 263 ? -38.392 1.122 59.715 1.00 91.06 263 ARG A O 1
ATOM 1870 N N . ALA A 1 264 ? -40.627 0.954 59.871 1.00 92.88 264 ALA A N 1
ATOM 1871 C CA . ALA A 1 264 ? -40.839 0.723 58.445 1.00 92.88 264 ALA A CA 1
ATOM 1872 C C . ALA A 1 264 ? -40.447 1.950 57.598 1.00 92.88 264 ALA A C 1
ATOM 1874 O O . ALA A 1 264 ? -39.875 1.787 56.523 1.00 92.88 264 ALA A O 1
ATOM 1875 N N . GLU A 1 265 ? -40.691 3.166 58.091 1.00 94.31 265 GLU A N 1
ATOM 1876 C CA . GLU A 1 265 ? -40.272 4.419 57.456 1.00 94.31 265 GLU A CA 1
ATOM 1877 C C . GLU A 1 265 ? -38.753 4.624 57.535 1.00 94.31 265 GLU A C 1
ATOM 1879 O O . GLU A 1 265 ? -38.148 5.019 56.541 1.00 94.31 265 GLU A O 1
ATOM 1884 N N . ALA A 1 266 ? -38.104 4.275 58.651 1.00 94.81 266 ALA A N 1
ATOM 1885 C CA . ALA A 1 266 ? -36.643 4.289 58.756 1.00 94.81 266 ALA A CA 1
ATOM 1886 C C . ALA A 1 266 ? -35.975 3.270 57.807 1.00 94.81 266 ALA A C 1
ATOM 1888 O O . ALA A 1 266 ? -35.027 3.615 57.101 1.00 94.81 266 ALA A O 1
ATOM 1889 N N . GLU A 1 267 ? -36.494 2.039 57.727 1.00 94.69 267 GLU A N 1
ATOM 1890 C CA . GLU A 1 267 ? -36.028 1.001 56.791 1.00 94.69 267 GLU A CA 1
ATOM 1891 C C . GLU A 1 267 ? -36.286 1.398 55.321 1.00 94.69 267 GLU A C 1
ATOM 1893 O O . GLU A 1 267 ? -35.444 1.169 54.443 1.00 94.69 267 GLU A O 1
ATOM 1898 N N . ALA A 1 268 ? -37.414 2.057 55.036 1.00 95.00 268 ALA A N 1
ATOM 1899 C CA . ALA A 1 268 ? -37.698 2.647 53.730 1.00 95.00 268 ALA A CA 1
ATOM 1900 C C . ALA A 1 268 ? -36.730 3.796 53.396 1.00 95.00 268 ALA A C 1
ATOM 1902 O O . ALA A 1 268 ? -36.216 3.853 52.281 1.00 95.00 268 ALA A O 1
ATOM 1903 N N . ALA A 1 269 ? -36.419 4.679 54.348 1.00 95.81 269 ALA A N 1
ATOM 1904 C CA . ALA A 1 269 ? -35.489 5.789 54.148 1.00 95.81 269 ALA A CA 1
ATOM 1905 C C . ALA A 1 269 ? -34.043 5.309 53.924 1.00 95.81 269 ALA A C 1
ATOM 1907 O O . ALA A 1 269 ? -33.359 5.822 53.036 1.00 95.81 269 ALA A O 1
ATOM 1908 N N . GLU A 1 270 ? -33.580 4.293 54.663 1.00 96.50 270 GLU A N 1
ATOM 1909 C CA . GLU A 1 270 ? -32.263 3.683 54.432 1.00 96.50 270 GLU A CA 1
ATOM 1910 C C . GLU A 1 270 ? -32.194 3.008 53.053 1.00 96.50 270 GLU A C 1
ATOM 1912 O O . GLU A 1 270 ? -31.228 3.200 52.308 1.00 96.50 270 GLU A O 1
ATOM 1917 N N . THR A 1 271 ? -33.227 2.251 52.669 1.00 96.50 271 THR A N 1
ATOM 1918 C CA . THR A 1 271 ? -33.242 1.573 51.365 1.00 96.50 271 THR A CA 1
ATOM 1919 C C . THR A 1 271 ? -33.381 2.547 50.193 1.00 96.50 271 THR A C 1
ATOM 1921 O O . THR A 1 271 ? -32.704 2.345 49.183 1.00 96.50 271 THR A O 1
ATOM 1924 N N . LEU A 1 272 ? -34.152 3.632 50.331 1.00 97.69 272 LEU A N 1
ATOM 1925 C CA . LEU A 1 272 ? -34.199 4.734 49.362 1.00 97.69 272 LEU A CA 1
ATOM 1926 C C . LEU A 1 272 ? -32.834 5.414 49.226 1.00 97.69 272 LEU A C 1
ATOM 1928 O O . LEU A 1 272 ? -32.319 5.489 48.116 1.00 97.69 272 LEU A O 1
ATOM 1932 N N . SER A 1 273 ? -32.203 5.813 50.334 1.00 96.81 273 SER A N 1
ATOM 1933 C CA . SER A 1 273 ? -30.868 6.433 50.338 1.00 96.81 273 SER A CA 1
ATOM 1934 C C . SER A 1 273 ? -29.812 5.550 49.655 1.00 96.81 273 SER A C 1
ATOM 1936 O O . SER A 1 273 ? -29.030 6.021 48.822 1.00 96.81 273 SER A O 1
ATOM 1938 N N . ARG A 1 274 ? -29.835 4.234 49.917 1.00 97.81 274 ARG A N 1
ATOM 1939 C CA . ARG A 1 274 ? -28.957 3.271 49.237 1.00 97.81 274 ARG A CA 1
ATOM 1940 C C . ARG A 1 274 ? -29.235 3.198 47.732 1.00 97.81 274 ARG A C 1
ATOM 1942 O O . ARG A 1 274 ? -28.291 3.246 46.947 1.00 97.81 274 ARG A O 1
ATOM 1949 N N . LEU A 1 275 ? -30.501 3.120 47.320 1.00 97.31 275 LEU A N 1
ATOM 1950 C CA . LEU A 1 275 ? -30.884 3.067 45.903 1.00 97.31 275 LEU A CA 1
ATOM 1951 C C . LEU A 1 275 ? -30.567 4.377 45.163 1.00 97.31 275 LEU A C 1
ATOM 1953 O O . LEU A 1 275 ? -30.102 4.334 44.026 1.00 97.31 275 LEU A O 1
ATOM 1957 N N . GLU A 1 276 ? -30.752 5.536 45.795 1.00 97.25 276 GLU A N 1
ATOM 1958 C CA . GLU A 1 276 ? -30.348 6.835 45.245 1.00 97.25 276 GLU A CA 1
ATOM 1959 C C . GLU A 1 276 ? -28.828 6.928 45.077 1.00 97.25 276 GLU A C 1
ATOM 1961 O O . GLU A 1 276 ? -28.355 7.415 44.045 1.00 97.25 276 GLU A O 1
ATOM 1966 N N . HIS A 1 277 ? -28.055 6.400 46.032 1.00 97.88 277 HIS A N 1
ATOM 1967 C CA . HIS A 1 277 ? -26.601 6.304 45.915 1.00 97.88 277 HIS A CA 1
ATOM 1968 C C . HIS A 1 277 ? -26.175 5.364 44.775 1.00 97.88 277 HIS A C 1
ATOM 1970 O O . HIS A 1 277 ? -25.374 5.762 43.929 1.00 97.88 277 HIS A O 1
ATOM 1976 N N . GLU A 1 278 ? -26.740 4.155 44.693 1.00 97.50 278 GLU A N 1
ATOM 1977 C CA . GLU A 1 278 ? -26.479 3.193 43.609 1.00 97.50 278 GLU A CA 1
ATOM 1978 C C . GLU A 1 278 ? -26.819 3.791 42.230 1.00 97.50 278 GLU A C 1
ATOM 1980 O O . GLU A 1 278 ? -26.001 3.749 41.307 1.00 97.50 278 GLU A O 1
ATOM 1985 N N . VAL A 1 279 ? -27.981 4.438 42.094 1.00 98.19 279 VAL A N 1
ATOM 1986 C CA . VAL A 1 279 ? -28.395 5.148 40.872 1.00 98.19 279 VAL A CA 1
ATOM 1987 C C . VAL A 1 279 ? -27.473 6.334 40.568 1.00 98.19 279 VAL A C 1
ATOM 1989 O O . VAL A 1 279 ? -27.158 6.577 39.401 1.00 98.19 279 VAL A O 1
ATOM 1992 N N . GLY A 1 280 ? -27.000 7.059 41.584 1.00 97.81 280 GLY A N 1
ATOM 1993 C CA . GLY A 1 280 ? -26.014 8.131 41.445 1.00 97.81 280 GLY A CA 1
ATOM 1994 C C . GLY A 1 280 ? -24.676 7.629 40.896 1.00 97.81 280 GLY A C 1
ATOM 1995 O O . GLY A 1 280 ? -24.164 8.186 39.922 1.00 97.81 280 GLY A O 1
ATOM 1996 N N . VAL A 1 281 ? -24.151 6.536 41.456 1.00 98.12 281 VAL A N 1
ATOM 1997 C CA . VAL A 1 281 ? -22.911 5.877 41.008 1.00 98.12 281 VAL A CA 1
ATOM 1998 C C . VAL A 1 281 ? -23.053 5.349 39.578 1.00 98.12 281 VAL A C 1
ATOM 2000 O O . VAL A 1 281 ? -22.189 5.621 38.743 1.00 98.12 281 VAL A O 1
ATOM 2003 N N . LEU A 1 282 ? -24.158 4.672 39.249 1.00 97.88 282 LEU A N 1
ATOM 2004 C CA . LEU A 1 282 ? -24.413 4.158 37.897 1.00 97.88 282 LEU A CA 1
ATOM 2005 C C . LEU A 1 282 ? -24.560 5.285 36.860 1.00 97.88 282 LEU A C 1
ATOM 2007 O O . LEU A 1 282 ? -24.007 5.188 35.762 1.00 97.88 282 LEU A O 1
ATOM 2011 N N . ARG A 1 283 ? -25.241 6.388 37.203 1.00 97.94 283 ARG A N 1
ATOM 2012 C CA . ARG A 1 283 ? -25.332 7.582 36.341 1.00 97.94 283 ARG A CA 1
ATOM 2013 C C . ARG A 1 283 ? -23.970 8.250 36.145 1.00 97.94 283 ARG A C 1
ATOM 2015 O O . ARG A 1 283 ? -23.663 8.663 35.028 1.00 97.94 283 ARG A O 1
ATOM 2022 N N . ALA A 1 284 ? -23.145 8.332 37.189 1.00 97.81 284 ALA A N 1
ATOM 2023 C CA . ALA A 1 284 ? -21.794 8.882 37.099 1.00 97.81 284 ALA A CA 1
ATOM 2024 C C . ALA A 1 284 ? -20.879 8.017 36.213 1.00 97.81 284 ALA A C 1
ATOM 2026 O O . ALA A 1 284 ? -20.224 8.552 35.320 1.00 97.81 284 ALA A O 1
ATOM 2027 N N . ALA A 1 285 ? -20.892 6.694 36.401 1.00 97.56 285 ALA A N 1
ATOM 2028 C CA . ALA A 1 285 ? -20.127 5.747 35.589 1.00 97.56 285 ALA A CA 1
ATOM 2029 C C . ALA A 1 285 ? -20.564 5.768 34.114 1.00 97.56 285 ALA A C 1
ATOM 2031 O O . ALA A 1 285 ? -19.732 5.894 33.219 1.00 97.56 285 ALA A O 1
ATOM 2032 N N . SER A 1 286 ? -21.875 5.745 33.848 1.00 97.44 286 SER A N 1
ATOM 2033 C CA . SER A 1 286 ? -22.385 5.846 32.477 1.00 97.44 286 SER A CA 1
ATOM 2034 C C . SER A 1 286 ? -22.025 7.189 31.829 1.00 97.44 286 SER A C 1
ATOM 2036 O O . SER A 1 286 ? -21.713 7.232 30.639 1.00 97.44 286 SER A O 1
ATOM 2038 N N . LYS A 1 287 ? -22.001 8.294 32.589 1.00 98.12 287 LYS A N 1
ATOM 2039 C CA . LYS A 1 287 ? -21.554 9.597 32.076 1.00 98.12 287 LYS A CA 1
ATOM 2040 C C . LYS A 1 287 ? -20.073 9.578 31.677 1.00 98.12 287 LYS A C 1
ATOM 2042 O O . LYS A 1 287 ? -19.761 10.023 30.573 1.00 98.12 287 LYS A O 1
ATOM 2047 N N . THR A 1 288 ? -19.178 9.063 32.523 1.00 98.25 288 THR A N 1
ATOM 2048 C CA . THR A 1 288 ? -17.738 9.015 32.201 1.00 98.25 288 THR A CA 1
ATOM 2049 C C . THR A 1 288 ? -17.439 8.058 31.046 1.00 98.25 288 THR A C 1
ATOM 2051 O O . THR A 1 288 ? -16.585 8.361 30.213 1.00 98.25 288 THR A O 1
ATOM 2054 N N . GLU A 1 289 ? -18.188 6.961 30.917 1.00 97.56 289 GLU A N 1
ATOM 2055 C CA . GLU A 1 289 ? -18.124 6.065 29.758 1.00 97.56 289 GLU A CA 1
ATOM 2056 C C . GLU A 1 289 ? -18.583 6.760 28.462 1.00 97.56 289 GLU A C 1
ATOM 2058 O O . GLU A 1 289 ? -17.876 6.710 27.456 1.00 97.56 289 GLU A O 1
ATOM 2063 N N . HIS A 1 290 ? -19.696 7.503 28.483 1.00 98.12 290 HIS A N 1
ATOM 2064 C CA . HIS A 1 290 ? -20.135 8.304 27.331 1.00 98.12 290 HIS A CA 1
ATOM 2065 C C . HIS A 1 290 ? -19.133 9.409 26.955 1.00 98.12 290 HIS A C 1
ATOM 2067 O O . HIS A 1 290 ? -18.942 9.687 25.769 1.00 98.12 290 HIS A O 1
ATOM 2073 N N . GLU A 1 291 ? -18.498 10.060 27.931 1.00 98.19 291 GLU A N 1
ATOM 2074 C CA . GLU A 1 291 ? -17.461 11.074 27.688 1.00 98.19 291 GLU A CA 1
ATOM 2075 C C . GLU A 1 291 ? -16.196 10.448 27.083 1.00 98.19 291 GLU A C 1
ATOM 2077 O O . GLU A 1 291 ? -15.657 10.980 26.108 1.00 98.19 291 GLU A O 1
ATOM 2082 N N . ARG A 1 292 ? -15.790 9.267 27.566 1.00 98.31 292 ARG A N 1
ATOM 2083 C CA . ARG A 1 292 ? -14.699 8.472 26.990 1.00 98.31 292 ARG A CA 1
ATOM 2084 C C . ARG A 1 292 ? -14.994 8.041 25.550 1.00 98.31 292 ARG A C 1
ATOM 2086 O O . ARG A 1 292 ? -14.187 8.316 24.665 1.00 98.31 292 ARG A O 1
ATOM 2093 N N . LEU A 1 293 ? -16.150 7.428 25.292 1.00 97.94 293 LEU A N 1
ATOM 2094 C CA . LEU A 1 293 ? -16.540 6.972 23.951 1.00 97.94 293 LEU A CA 1
ATOM 2095 C C . LEU A 1 293 ? -16.650 8.141 22.958 1.00 97.94 293 LEU A C 1
ATOM 2097 O O . LEU A 1 293 ? -16.292 8.001 21.791 1.00 97.94 293 LEU A O 1
ATOM 2101 N N . ARG A 1 294 ? -17.081 9.328 23.409 1.00 98.44 294 ARG A N 1
ATOM 2102 C CA . ARG A 1 294 ? -17.047 10.555 22.591 1.00 98.44 294 ARG A CA 1
ATOM 2103 C C . ARG A 1 294 ? -15.620 10.988 22.252 1.00 98.44 294 ARG A C 1
ATOM 2105 O O . ARG A 1 294 ? -15.381 11.380 21.113 1.00 98.44 294 ARG A O 1
ATOM 2112 N N . ALA A 1 295 ? -14.681 10.903 23.195 1.00 98.31 295 ALA A N 1
ATOM 2113 C CA . ALA A 1 295 ? -13.276 11.213 22.935 1.00 98.31 295 ALA A CA 1
ATOM 2114 C C . ALA A 1 295 ? -12.644 10.224 21.935 1.00 98.31 295 ALA A C 1
ATOM 2116 O O . ALA A 1 295 ? -12.006 10.663 20.979 1.00 98.31 295 ALA A O 1
ATOM 2117 N N . GLU A 1 296 ? -12.890 8.920 22.102 1.00 98.19 296 GLU A N 1
ATOM 2118 C CA . GLU A 1 296 ? -12.410 7.855 21.202 1.00 98.19 296 GLU A CA 1
ATOM 2119 C C . GLU A 1 296 ? -13.015 7.971 19.785 1.00 98.19 296 GLU A C 1
ATOM 2121 O O . GLU A 1 296 ? -12.319 7.784 18.783 1.00 98.19 296 GLU A O 1
ATOM 2126 N N . LEU A 1 297 ? -14.287 8.372 19.664 1.00 98.44 297 LEU A N 1
ATOM 2127 C CA . LEU A 1 297 ? -14.903 8.692 18.368 1.00 98.44 297 LEU A CA 1
ATOM 2128 C C . LEU A 1 297 ? -14.280 9.934 17.711 1.00 98.44 297 LEU A C 1
ATOM 2130 O O . LEU A 1 297 ? -14.114 9.962 16.491 1.00 98.44 297 LEU A O 1
ATOM 2134 N N . GLU A 1 298 ? -13.922 10.959 18.485 1.00 98.44 298 GLU A N 1
ATOM 2135 C CA . GLU A 1 298 ? -13.285 12.172 17.962 1.00 98.44 298 GLU A CA 1
ATOM 2136 C C . GLU A 1 298 ? -11.819 11.964 17.555 1.00 98.44 298 GLU A C 1
ATOM 2138 O O . GLU A 1 298 ? -11.365 12.611 16.608 1.00 98.44 298 GLU A O 1
ATOM 2143 N N . THR A 1 299 ? -11.071 11.058 18.194 1.00 98.25 299 THR A N 1
ATOM 2144 C CA . THR A 1 299 ? -9.745 10.648 17.693 1.00 98.25 299 THR A CA 1
ATOM 2145 C C . THR A 1 299 ? -9.880 9.836 16.407 1.00 98.25 299 THR A C 1
ATOM 2147 O O . THR A 1 299 ? -9.286 10.217 15.397 1.00 98.25 299 THR A O 1
ATOM 2150 N N . ALA A 1 300 ? -10.761 8.829 16.375 1.00 97.69 300 ALA A N 1
ATOM 2151 C CA . ALA A 1 300 ? -11.005 8.017 15.179 1.00 97.69 300 ALA A CA 1
ATOM 2152 C C . ALA A 1 300 ? -11.478 8.852 13.968 1.00 97.69 300 ALA A C 1
ATOM 2154 O O . ALA A 1 300 ? -11.070 8.602 12.833 1.00 97.69 300 ALA A O 1
ATOM 2155 N N . ARG A 1 301 ? -12.291 9.898 14.188 1.00 98.44 301 ARG A N 1
ATOM 2156 C CA . ARG A 1 301 ? -12.678 10.873 13.146 1.00 98.44 301 ARG A CA 1
ATOM 2157 C C . ARG A 1 301 ? -11.477 11.644 12.595 1.00 98.44 301 ARG A C 1
ATOM 2159 O O . ARG A 1 301 ? -11.326 11.751 11.378 1.00 98.44 301 ARG A O 1
ATOM 2166 N N . LYS A 1 302 ? -10.606 12.158 13.471 1.00 98.56 302 LYS A N 1
ATOM 2167 C CA . LYS A 1 302 ? -9.402 12.917 13.079 1.00 98.56 302 LYS A CA 1
ATOM 2168 C C . LYS A 1 302 ? -8.408 12.045 12.314 1.00 98.56 302 LYS A C 1
ATOM 2170 O O . LYS A 1 302 ? -7.838 12.516 11.328 1.00 98.56 302 LYS A O 1
ATOM 2175 N N . GLU A 1 303 ? -8.251 10.788 12.720 1.00 98.12 303 GLU A N 1
ATOM 2176 C CA . GLU A 1 303 ? -7.448 9.775 12.026 1.00 98.12 303 GLU A CA 1
ATOM 2177 C C . GLU A 1 303 ? -8.033 9.439 10.651 1.00 98.12 303 GLU A C 1
ATOM 2179 O O . GLU A 1 303 ? -7.321 9.528 9.651 1.00 98.12 303 GLU A O 1
ATOM 2184 N N . ALA A 1 304 ? -9.337 9.158 10.560 1.00 98.31 304 ALA A N 1
ATOM 2185 C CA . ALA A 1 304 ? -10.009 8.899 9.287 1.00 98.31 304 ALA A CA 1
ATOM 2186 C C . ALA A 1 304 ? -9.858 10.071 8.302 1.00 98.31 304 ALA A C 1
ATOM 2188 O O . ALA A 1 304 ? -9.572 9.857 7.123 1.00 98.31 304 ALA A O 1
ATOM 2189 N N . ASP A 1 305 ? -9.982 11.315 8.768 1.00 98.38 305 ASP A N 1
ATOM 2190 C CA . ASP A 1 305 ? -9.776 12.499 7.930 1.00 98.38 305 ASP A CA 1
ATOM 2191 C C . ASP A 1 305 ? -8.298 12.774 7.611 1.00 98.38 305 ASP A C 1
ATOM 2193 O O . ASP A 1 305 ? -7.993 13.319 6.547 1.00 98.38 305 ASP A O 1
ATOM 2197 N N . HIS A 1 306 ? -7.359 12.372 8.473 1.00 98.31 306 HIS A N 1
ATOM 2198 C CA . HIS A 1 306 ? -5.928 12.390 8.162 1.00 98.31 306 HIS A CA 1
ATOM 2199 C C . HIS A 1 306 ? -5.602 11.387 7.048 1.00 98.31 306 HIS A C 1
ATOM 2201 O O . HIS A 1 306 ? -5.033 11.780 6.029 1.00 98.31 306 HIS A O 1
ATOM 2207 N N . LEU A 1 307 ? -6.061 10.140 7.179 1.00 98.19 307 LEU A N 1
ATOM 2208 C CA . LEU A 1 307 ? -5.919 9.087 6.171 1.00 98.19 307 LEU A CA 1
ATOM 2209 C C . LEU A 1 307 ? -6.580 9.487 4.842 1.00 98.19 307 LEU A C 1
ATOM 2211 O O . LEU A 1 307 ? -5.967 9.351 3.786 1.00 98.19 307 LEU A O 1
ATOM 2215 N N . ARG A 1 308 ? -7.785 10.076 4.867 1.00 98.44 308 ARG A N 1
ATOM 2216 C CA . ARG A 1 308 ? -8.445 10.631 3.665 1.00 98.44 308 ARG A CA 1
ATOM 2217 C C . ARG A 1 308 ? -7.604 11.715 2.988 1.00 98.44 308 ARG A C 1
ATOM 2219 O O . ARG A 1 308 ? -7.511 11.724 1.760 1.00 98.44 308 ARG A O 1
ATOM 2226 N N . ARG A 1 309 ? -6.976 12.619 3.754 1.00 98.38 309 ARG A N 1
ATOM 2227 C CA . ARG A 1 309 ? -6.059 13.639 3.210 1.00 98.38 309 ARG A CA 1
ATOM 2228 C C . ARG A 1 309 ? -4.795 13.010 2.617 1.00 98.38 309 ARG A C 1
ATOM 2230 O O . ARG A 1 309 ? -4.426 13.388 1.509 1.00 98.38 309 ARG A O 1
ATOM 2237 N N . GLN A 1 310 ? -4.185 12.031 3.287 1.00 98.38 310 GLN A N 1
ATOM 2238 C CA . GLN A 1 310 ? -3.019 11.300 2.772 1.00 98.38 310 GLN A CA 1
ATOM 2239 C C . GLN A 1 310 ? -3.343 10.553 1.472 1.00 98.38 310 GLN A C 1
ATOM 2241 O O . GLN A 1 310 ? -2.656 10.752 0.475 1.00 98.38 310 GLN A O 1
ATOM 2246 N N . VAL A 1 311 ? -4.430 9.773 1.435 1.00 98.38 311 VAL A N 1
ATOM 2247 C CA . VAL A 1 311 ? -4.885 9.058 0.228 1.00 98.38 311 VAL A CA 1
ATOM 2248 C C . VAL A 1 311 ? -5.150 10.034 -0.920 1.00 98.38 311 VAL A C 1
ATOM 2250 O O . VAL A 1 311 ? -4.725 9.777 -2.044 1.00 98.38 311 VAL A O 1
ATOM 2253 N N . ARG A 1 312 ? -5.783 11.185 -0.657 1.00 98.25 312 ARG A N 1
ATOM 2254 C CA . ARG A 1 312 ? -6.008 12.219 -1.681 1.00 98.25 312 ARG A CA 1
ATOM 2255 C C . ARG A 1 312 ? -4.703 12.860 -2.169 1.00 98.25 312 ARG A C 1
ATOM 2257 O O . ARG A 1 312 ? -4.604 13.175 -3.351 1.00 98.25 312 ARG A O 1
ATOM 2264 N N . GLY A 1 313 ? -3.715 13.025 -1.287 1.00 98.19 313 GLY A N 1
ATOM 2265 C CA . GLY A 1 313 ? -2.368 13.490 -1.627 1.00 98.19 313 GLY A CA 1
ATOM 2266 C C . GLY A 1 313 ? -1.620 12.502 -2.524 1.00 98.19 313 GLY A C 1
ATOM 2267 O O . GLY A 1 313 ? -1.168 12.886 -3.597 1.00 98.19 313 GLY A O 1
ATOM 2268 N N . LEU A 1 314 ? -1.582 11.222 -2.142 1.00 98.06 314 LEU A N 1
ATOM 2269 C CA . LEU A 1 314 ? -0.946 10.140 -2.908 1.00 98.06 314 LEU A CA 1
ATOM 2270 C C . LEU A 1 314 ? -1.632 9.903 -4.264 1.00 98.06 314 LEU A C 1
ATOM 2272 O O . LEU A 1 314 ? -0.965 9.720 -5.276 1.00 98.06 314 LEU A O 1
ATOM 2276 N N . GLN A 1 315 ? -2.965 9.984 -4.328 1.00 98.19 315 GLN A N 1
ATOM 2277 C CA . GLN A 1 315 ? -3.696 9.980 -5.604 1.00 98.19 315 GLN A CA 1
ATOM 2278 C C . GLN A 1 315 ? -3.414 11.229 -6.455 1.00 98.19 315 GLN A C 1
ATOM 2280 O O . GLN A 1 315 ? -3.577 11.184 -7.674 1.00 98.19 315 GLN A O 1
ATOM 2285 N N . GLY A 1 316 ? -3.029 12.344 -5.830 1.00 98.06 316 GLY A N 1
ATOM 2286 C CA . GLY A 1 316 ? -2.588 13.560 -6.507 1.00 98.06 316 GLY A CA 1
ATOM 2287 C C . GLY A 1 316 ? -1.190 13.411 -7.105 1.00 98.06 316 GLY A C 1
ATOM 2288 O O . GLY A 1 316 ? -1.018 13.695 -8.291 1.00 98.06 316 GLY A O 1
ATOM 2289 N N . SER A 1 317 ? -0.220 12.920 -6.324 1.00 96.88 317 SER A N 1
ATOM 2290 C CA . SER A 1 317 ? 1.152 12.703 -6.799 1.00 96.88 317 SER A CA 1
ATOM 2291 C C . SER A 1 317 ? 1.196 11.628 -7.884 1.00 96.88 317 SER A C 1
ATOM 2293 O O . SER A 1 317 ? 1.663 11.918 -8.979 1.00 96.88 317 SER A O 1
ATOM 2295 N N . ALA A 1 318 ? 0.551 10.474 -7.678 1.00 97.94 318 ALA A N 1
ATOM 2296 C CA . ALA A 1 318 ? 0.500 9.398 -8.669 1.00 97.94 318 ALA A CA 1
ATOM 2297 C C . ALA A 1 318 ? -0.088 9.855 -10.021 1.00 97.94 318 ALA A C 1
ATOM 2299 O O . ALA A 1 318 ? 0.419 9.479 -11.073 1.00 97.94 318 ALA A O 1
ATOM 2300 N N . LYS A 1 319 ? -1.116 10.720 -10.021 1.00 98.00 319 LYS A N 1
ATOM 2301 C CA . LYS A 1 319 ? -1.676 11.307 -11.257 1.00 98.00 319 LYS A CA 1
ATOM 2302 C C . LYS A 1 319 ? -0.766 12.352 -11.902 1.00 98.00 319 LYS A C 1
ATOM 2304 O O . LYS A 1 319 ? -0.825 12.543 -13.117 1.00 98.00 319 LYS A O 1
ATOM 2309 N N . HIS A 1 320 ? 0.051 13.052 -11.118 1.00 97.00 320 HIS A N 1
ATOM 2310 C CA . HIS A 1 320 ? 1.070 13.951 -11.652 1.00 97.00 320 HIS A CA 1
ATOM 2311 C C . HIS A 1 320 ? 2.223 13.149 -12.268 1.00 97.00 320 HIS A C 1
ATOM 2313 O O . HIS A 1 320 ? 2.572 13.391 -13.419 1.00 97.00 320 HIS A O 1
ATOM 2319 N N . GLU A 1 321 ? 2.732 12.147 -11.555 1.00 96.94 321 GLU A N 1
ATOM 2320 C CA . GLU A 1 321 ? 3.764 11.210 -12.006 1.00 96.94 321 GLU A CA 1
ATOM 2321 C C . GLU A 1 321 ? 3.331 10.466 -13.281 1.00 96.94 321 GLU A C 1
ATOM 2323 O O . GLU A 1 321 ? 4.088 10.425 -14.247 1.00 96.94 321 GLU A O 1
ATOM 2328 N N . GLU A 1 322 ? 2.088 9.970 -13.353 1.00 97.94 322 GLU A N 1
ATOM 2329 C CA . GLU A 1 322 ? 1.515 9.364 -14.566 1.00 97.94 322 GLU A CA 1
ATOM 2330 C C . GLU A 1 322 ? 1.503 10.350 -15.748 1.00 97.94 322 GLU A C 1
ATOM 2332 O O . GLU A 1 322 ? 1.842 9.987 -16.878 1.00 97.94 322 GLU A O 1
ATOM 2337 N N . LYS A 1 323 ? 1.148 11.617 -15.499 1.00 97.94 323 LYS A N 1
ATOM 2338 C CA . LYS A 1 323 ? 1.110 12.669 -16.523 1.00 97.94 323 LYS A CA 1
ATOM 2339 C C . LYS A 1 323 ? 2.507 13.026 -17.037 1.00 97.94 323 LYS A C 1
ATOM 2341 O O . LYS A 1 323 ? 2.672 13.162 -18.250 1.00 97.94 323 LYS A O 1
ATOM 2346 N N . GLU A 1 324 ? 3.501 13.150 -16.160 1.00 97.19 324 GLU A N 1
ATOM 2347 C CA . GLU A 1 324 ? 4.882 13.428 -16.574 1.00 97.19 324 GLU A CA 1
ATOM 2348 C C . GLU A 1 324 ? 5.523 12.204 -17.246 1.00 97.19 324 GLU A C 1
ATOM 2350 O O . GLU A 1 324 ? 6.153 12.340 -18.292 1.00 97.19 324 GLU A O 1
ATOM 2355 N N . ALA A 1 325 ? 5.258 10.987 -16.760 1.00 97.88 325 ALA A N 1
ATOM 2356 C CA . ALA A 1 325 ? 5.662 9.753 -17.437 1.00 97.88 325 ALA A CA 1
ATOM 2357 C C . ALA A 1 325 ? 5.022 9.622 -18.832 1.00 97.88 325 ALA A C 1
ATOM 2359 O O . ALA A 1 325 ? 5.663 9.140 -19.767 1.00 97.88 325 ALA A O 1
ATOM 2360 N N . ARG A 1 326 ? 3.773 10.076 -19.010 1.00 98.19 326 ARG A N 1
ATOM 2361 C CA . ARG A 1 326 ? 3.112 10.134 -20.322 1.00 98.19 326 ARG A CA 1
ATOM 2362 C C . ARG A 1 326 ? 3.747 11.175 -21.250 1.00 98.19 326 ARG A C 1
ATOM 2364 O O . ARG A 1 326 ? 3.897 10.874 -22.432 1.00 98.19 326 ARG A O 1
ATOM 2371 N N . ARG A 1 327 ? 4.144 12.345 -20.733 1.00 97.88 327 ARG A N 1
ATOM 2372 C CA . ARG A 1 327 ? 4.887 13.381 -21.481 1.00 97.88 327 ARG A CA 1
ATOM 2373 C C . ARG A 1 327 ? 6.244 12.862 -21.954 1.00 97.88 327 ARG A C 1
ATOM 2375 O O . ARG A 1 327 ? 6.470 12.800 -23.161 1.00 97.88 327 ARG A O 1
ATOM 2382 N N . ALA A 1 328 ? 7.057 12.348 -21.032 1.00 97.56 328 ALA A N 1
ATOM 2383 C CA . ALA A 1 328 ? 8.364 11.769 -21.333 1.00 97.56 328 ALA A CA 1
ATOM 2384 C C . ALA A 1 328 ? 8.275 10.612 -22.347 1.00 97.56 328 ALA A C 1
ATOM 2386 O O . ALA A 1 328 ? 9.119 10.496 -23.230 1.00 97.56 328 ALA A O 1
ATOM 2387 N N . ARG A 1 329 ? 7.222 9.779 -22.289 1.00 98.25 329 ARG A N 1
ATOM 2388 C CA . ARG A 1 329 ? 6.957 8.761 -23.324 1.00 98.25 329 ARG A CA 1
ATOM 2389 C C . ARG A 1 329 ? 6.672 9.384 -24.693 1.00 98.25 329 ARG A C 1
ATOM 2391 O O . ARG A 1 329 ? 7.294 8.967 -25.661 1.00 98.25 329 ARG A O 1
ATOM 2398 N N . SER A 1 330 ? 5.799 10.392 -24.784 1.00 98.06 330 SER A N 1
ATOM 2399 C CA . SER A 1 330 ? 5.536 11.072 -26.065 1.00 98.06 330 SER A CA 1
ATOM 2400 C C . SER A 1 330 ? 6.754 11.812 -26.630 1.00 98.06 330 SER A C 1
ATOM 2402 O O . SER A 1 330 ? 6.923 11.844 -27.844 1.00 98.06 330 SER A O 1
ATOM 2404 N N . GLU A 1 331 ? 7.625 12.349 -25.775 1.00 97.81 331 GLU A N 1
ATOM 2405 C CA . GLU A 1 331 ? 8.893 12.973 -26.175 1.00 97.81 331 GLU A CA 1
ATOM 2406 C C . GLU A 1 331 ? 9.885 11.922 -26.701 1.00 97.81 331 GLU A C 1
ATOM 2408 O O . GLU A 1 331 ? 10.441 12.084 -27.787 1.00 97.81 331 GLU A O 1
ATOM 2413 N N . LEU A 1 332 ? 10.044 10.794 -25.997 1.00 98.12 332 LEU A N 1
ATOM 2414 C CA . LEU A 1 332 ? 10.866 9.667 -26.453 1.00 98.12 332 LEU A CA 1
ATOM 2415 C C . LEU A 1 332 ? 10.357 9.065 -27.770 1.00 98.12 332 LEU A C 1
ATOM 2417 O O . LEU A 1 332 ? 11.166 8.720 -28.631 1.00 98.12 332 LEU A O 1
ATOM 2421 N N . ASP A 1 333 ? 9.042 8.938 -27.948 1.00 98.06 333 ASP A N 1
ATOM 2422 C CA . ASP A 1 333 ? 8.454 8.404 -29.179 1.00 98.06 333 ASP A CA 1
ATOM 2423 C C . ASP A 1 333 ? 8.556 9.396 -30.351 1.00 98.06 333 ASP A C 1
ATOM 2425 O O . ASP A 1 333 ? 8.802 8.964 -31.478 1.00 98.06 333 ASP A O 1
ATOM 2429 N N . ALA A 1 334 ? 8.497 10.710 -30.104 1.00 97.94 334 ALA A N 1
ATOM 2430 C CA . ALA A 1 334 ? 8.826 11.722 -31.113 1.00 97.94 334 ALA A CA 1
ATOM 2431 C C . ALA A 1 334 ? 10.299 11.622 -31.554 1.00 97.94 334 ALA A C 1
ATOM 2433 O O . ALA A 1 334 ? 10.572 11.458 -32.744 1.00 97.94 334 ALA A O 1
ATOM 2434 N N . VAL A 1 335 ? 11.242 11.596 -30.603 1.00 98.00 335 VAL A N 1
ATOM 2435 C CA . VAL A 1 335 ? 12.685 11.443 -30.885 1.00 98.00 335 VAL A CA 1
ATOM 2436 C C . VAL A 1 335 ? 12.986 10.125 -31.613 1.00 98.00 335 VAL A C 1
ATOM 2438 O O . VAL A 1 335 ? 13.830 10.089 -32.508 1.00 98.00 335 VAL A O 1
ATOM 2441 N N . ARG A 1 336 ? 12.273 9.034 -31.298 1.00 98.25 336 ARG A N 1
ATOM 2442 C CA . ARG A 1 336 ? 12.368 7.757 -32.034 1.00 98.25 336 ARG A CA 1
ATOM 2443 C C . ARG A 1 336 ? 11.920 7.889 -33.488 1.00 98.25 336 ARG A C 1
ATOM 2445 O O . ARG A 1 336 ? 12.605 7.366 -34.365 1.00 98.25 336 ARG A O 1
ATOM 2452 N N . VAL A 1 337 ? 10.802 8.568 -33.752 1.00 98.44 337 VAL A N 1
ATOM 2453 C CA . VAL A 1 337 ? 10.298 8.792 -35.119 1.00 98.44 337 VAL A CA 1
ATOM 2454 C C . VAL A 1 337 ? 11.255 9.685 -35.914 1.00 98.44 337 VAL A C 1
ATOM 2456 O O . VAL A 1 337 ? 11.566 9.364 -37.062 1.00 98.44 337 VAL A O 1
ATOM 2459 N N . GLU A 1 338 ? 11.794 10.743 -35.306 1.00 97.88 338 GLU A N 1
ATOM 2460 C CA . GLU A 1 338 ? 12.809 11.605 -35.927 1.00 97.88 338 GLU A CA 1
ATOM 2461 C C . GLU A 1 338 ? 14.101 10.836 -36.243 1.00 97.88 338 GLU A C 1
ATOM 2463 O O . GLU A 1 338 ? 14.602 10.904 -37.368 1.00 97.88 338 GLU A O 1
ATOM 2468 N N . ALA A 1 339 ? 14.603 10.026 -35.305 1.00 97.75 339 ALA A N 1
ATOM 2469 C CA . ALA A 1 339 ? 15.781 9.186 -35.519 1.00 97.75 339 ALA A CA 1
ATOM 2470 C C . ALA A 1 339 ? 15.560 8.139 -36.627 1.00 97.75 339 ALA A C 1
ATOM 2472 O O . ALA A 1 339 ? 16.428 7.947 -37.481 1.00 97.75 339 ALA A O 1
ATOM 2473 N N . GLN A 1 340 ? 14.388 7.495 -36.672 1.00 98.12 340 GLN A N 1
ATOM 2474 C CA . GLN A 1 340 ? 14.023 6.566 -37.750 1.00 98.12 340 GLN A CA 1
ATOM 2475 C C . GLN A 1 340 ? 13.927 7.274 -39.109 1.00 98.12 340 GLN A C 1
ATOM 2477 O O . GLN A 1 340 ? 14.406 6.738 -40.111 1.00 98.12 340 GLN A O 1
ATOM 2482 N N . ALA A 1 341 ? 13.371 8.488 -39.157 1.00 98.12 341 ALA A N 1
ATOM 2483 C CA . ALA A 1 341 ? 13.321 9.296 -40.373 1.00 98.12 341 ALA A CA 1
ATOM 2484 C C . ALA A 1 341 ? 14.726 9.708 -40.850 1.00 98.12 341 ALA A C 1
ATOM 2486 O O . ALA A 1 341 ? 15.014 9.613 -42.046 1.00 98.12 341 ALA A O 1
ATOM 2487 N N . ALA A 1 342 ? 15.618 10.091 -39.931 1.00 97.50 342 ALA A N 1
ATOM 2488 C CA . ALA A 1 342 ? 17.011 10.426 -40.227 1.00 97.50 342 ALA A CA 1
ATOM 2489 C C . ALA A 1 342 ? 17.801 9.216 -40.761 1.00 97.50 342 ALA A C 1
ATOM 2491 O O . ALA A 1 342 ? 18.483 9.333 -41.781 1.00 97.50 342 ALA A O 1
ATOM 2492 N N . ILE A 1 343 ? 17.649 8.035 -40.148 1.00 98.19 343 ILE A N 1
ATOM 2493 C CA . ILE A 1 343 ? 18.238 6.778 -40.644 1.00 98.19 343 ILE A CA 1
ATOM 2494 C C . ILE A 1 343 ? 17.704 6.458 -42.047 1.00 98.19 343 ILE A C 1
ATOM 2496 O O . ILE A 1 343 ? 18.486 6.241 -42.973 1.00 98.19 343 ILE A O 1
ATOM 2500 N N . ALA A 1 344 ? 16.384 6.510 -42.251 1.00 98.31 344 ALA A N 1
ATOM 2501 C CA . ALA A 1 344 ? 15.770 6.240 -43.551 1.00 98.31 344 ALA A CA 1
ATOM 2502 C C . ALA A 1 344 ? 16.167 7.262 -44.637 1.00 98.31 344 ALA A C 1
ATOM 2504 O O . ALA A 1 344 ? 16.174 6.922 -45.824 1.00 98.31 344 ALA A O 1
ATOM 2505 N N . ALA A 1 345 ? 16.504 8.501 -44.266 1.00 97.88 345 ALA A N 1
ATOM 2506 C CA . ALA A 1 345 ? 17.091 9.489 -45.169 1.00 97.88 345 ALA A CA 1
ATOM 2507 C C . ALA A 1 345 ? 18.546 9.129 -45.515 1.00 97.88 345 ALA A C 1
ATOM 2509 O O . ALA A 1 345 ? 18.869 8.983 -46.696 1.00 97.88 345 ALA A O 1
ATOM 2510 N N . ALA A 1 346 ? 19.391 8.883 -44.509 1.00 97.50 346 ALA A N 1
ATOM 2511 C CA . ALA A 1 346 ? 20.789 8.494 -44.694 1.00 97.50 346 ALA A CA 1
ATOM 2512 C C . ALA A 1 346 ? 20.935 7.213 -45.538 1.00 97.50 346 ALA A C 1
ATOM 2514 O O . ALA A 1 346 ? 21.792 7.139 -46.417 1.00 97.50 346 ALA A O 1
ATOM 2515 N N . GLU A 1 347 ? 20.055 6.223 -45.367 1.00 98.31 347 GLU A N 1
ATOM 2516 C CA . GLU A 1 347 ? 20.028 5.029 -46.217 1.00 98.31 347 GLU A CA 1
ATOM 2517 C C . GLU A 1 347 ? 19.652 5.316 -47.678 1.00 98.31 347 GLU A C 1
ATOM 2519 O O . GLU A 1 347 ? 20.131 4.620 -48.581 1.00 98.31 347 GLU A O 1
ATOM 2524 N N . LYS A 1 348 ? 18.758 6.279 -47.939 1.00 98.44 348 LYS A N 1
ATOM 2525 C CA . LYS A 1 348 ? 18.400 6.693 -49.308 1.00 98.44 348 LYS A CA 1
ATOM 2526 C C . LYS A 1 348 ? 19.576 7.411 -49.960 1.00 98.44 348 LYS A C 1
ATOM 2528 O O . LYS A 1 348 ? 19.899 7.119 -51.111 1.00 98.44 348 LYS A O 1
ATOM 2533 N N . GLU A 1 349 ? 20.264 8.277 -49.221 1.00 97.69 349 GLU A N 1
ATOM 2534 C CA . GLU A 1 349 ? 21.469 8.949 -49.709 1.00 97.69 349 GLU A CA 1
ATOM 2535 C C . GLU A 1 349 ? 22.619 7.965 -49.943 1.00 97.69 349 GLU A C 1
ATOM 2537 O O . GLU A 1 349 ? 23.225 7.984 -51.011 1.00 97.69 349 GLU A O 1
ATOM 2542 N N . ALA A 1 350 ? 22.859 7.027 -49.025 1.00 97.62 350 ALA A N 1
ATOM 2543 C CA . ALA A 1 350 ? 23.862 5.979 -49.193 1.00 97.62 350 ALA A CA 1
ATOM 2544 C C . ALA A 1 350 ? 23.533 5.032 -50.364 1.00 97.62 350 ALA A C 1
ATOM 2546 O O . ALA A 1 350 ? 24.441 4.534 -51.028 1.00 97.62 350 ALA A O 1
ATOM 2547 N N . ARG A 1 351 ? 22.249 4.787 -50.668 1.00 98.06 351 ARG A N 1
ATOM 2548 C CA . ARG A 1 351 ? 21.825 4.087 -51.898 1.00 98.06 351 ARG A CA 1
ATOM 2549 C C . ARG A 1 351 ? 22.102 4.924 -53.154 1.00 98.06 351 ARG A C 1
ATOM 2551 O O . ARG A 1 351 ? 22.703 4.401 -54.090 1.00 98.06 351 ARG A O 1
ATOM 2558 N N . ARG A 1 352 ? 21.755 6.218 -53.155 1.00 98.19 352 ARG A N 1
ATOM 2559 C CA . ARG A 1 352 ? 22.042 7.162 -54.257 1.00 98.19 352 ARG A CA 1
ATOM 2560 C C . ARG A 1 352 ? 23.544 7.260 -54.549 1.00 98.19 352 ARG A C 1
ATOM 2562 O O . ARG A 1 352 ? 23.944 7.191 -55.706 1.00 98.19 352 ARG A O 1
ATOM 2569 N N . LEU A 1 353 ? 24.371 7.385 -53.510 1.00 97.06 353 LEU A N 1
ATOM 2570 C CA . LEU A 1 353 ? 25.826 7.490 -53.632 1.00 97.06 353 LEU A CA 1
ATOM 2571 C C . LEU A 1 353 ? 26.451 6.193 -54.160 1.00 97.06 353 LEU A C 1
ATOM 2573 O O . LEU A 1 353 ? 27.234 6.262 -55.100 1.00 97.06 353 LEU A O 1
ATOM 2577 N N . ARG A 1 354 ? 26.056 5.015 -53.649 1.00 97.81 354 ARG A N 1
ATOM 2578 C CA . ARG A 1 354 ? 26.506 3.720 -54.204 1.00 97.81 354 ARG A CA 1
ATOM 2579 C C . ARG A 1 354 ? 26.128 3.562 -55.679 1.00 97.81 354 ARG A C 1
ATOM 2581 O O . ARG A 1 354 ? 26.962 3.134 -56.467 1.00 97.81 354 ARG A O 1
ATOM 2588 N N . GLY A 1 355 ? 24.912 3.964 -56.061 1.00 98.12 355 GLY A N 1
ATOM 2589 C CA . GLY A 1 355 ? 24.485 3.983 -57.464 1.00 98.12 355 GLY A CA 1
ATOM 2590 C C . GLY A 1 355 ? 25.367 4.883 -58.335 1.00 98.12 355 GLY A C 1
ATOM 2591 O O . GLY A 1 355 ? 25.810 4.458 -59.398 1.00 98.12 355 GLY A O 1
ATOM 2592 N N . ARG A 1 356 ? 25.694 6.094 -57.860 1.00 97.12 356 ARG A N 1
ATOM 2593 C CA . ARG A 1 356 ? 26.564 7.027 -58.592 1.00 97.12 356 ARG A CA 1
ATOM 2594 C C . ARG A 1 356 ? 28.023 6.562 -58.669 1.00 97.12 356 ARG A C 1
ATOM 2596 O O . ARG A 1 356 ? 28.673 6.824 -59.675 1.00 97.12 356 ARG A O 1
ATOM 2603 N N . VAL A 1 357 ? 28.528 5.867 -57.648 1.00 97.62 357 VAL A N 1
ATOM 2604 C CA . VAL A 1 357 ? 29.855 5.225 -57.685 1.00 97.62 357 VAL A CA 1
ATOM 2605 C C . VAL A 1 357 ? 29.881 4.141 -58.762 1.00 97.62 357 VAL A C 1
ATOM 2607 O O . VAL A 1 357 ? 30.701 4.239 -59.668 1.00 97.62 357 VAL A O 1
ATOM 2610 N N . ALA A 1 358 ? 28.924 3.207 -58.755 1.00 97.50 358 ALA A N 1
ATOM 2611 C CA . ALA A 1 358 ? 28.838 2.147 -59.765 1.00 97.50 358 ALA A CA 1
ATOM 2612 C C . ALA A 1 358 ? 28.674 2.694 -61.201 1.00 97.50 358 ALA A C 1
ATOM 2614 O O . ALA A 1 358 ? 29.258 2.164 -62.146 1.00 97.50 358 ALA A O 1
ATOM 2615 N N . GLU A 1 359 ? 27.926 3.789 -61.376 1.00 97.12 359 GLU A N 1
ATOM 2616 C CA . GLU A 1 359 ? 27.812 4.495 -62.658 1.00 97.12 359 GLU A CA 1
ATOM 2617 C C . GLU A 1 359 ? 29.182 5.021 -63.131 1.00 97.12 359 GLU A C 1
ATOM 2619 O O . GLU A 1 359 ? 29.603 4.730 -64.253 1.00 97.12 359 GLU A O 1
ATOM 2624 N N . VAL A 1 360 ? 29.911 5.735 -62.264 1.00 97.06 360 VAL A N 1
ATOM 2625 C CA . VAL A 1 360 ? 31.242 6.297 -62.561 1.00 97.06 360 VAL A CA 1
ATOM 2626 C C . VAL A 1 360 ? 32.287 5.202 -62.798 1.00 97.06 360 VAL A C 1
ATOM 2628 O O . VAL A 1 360 ? 33.105 5.332 -63.709 1.00 97.06 360 VAL A O 1
ATOM 2631 N N . GLU A 1 361 ? 32.242 4.106 -62.042 1.00 96.31 361 GLU A N 1
ATOM 2632 C CA . GLU A 1 361 ? 33.093 2.930 -62.250 1.00 96.31 361 GLU A CA 1
ATOM 2633 C C . GLU A 1 361 ? 32.823 2.296 -63.621 1.00 96.31 361 GLU A C 1
ATOM 2635 O O . GLU A 1 361 ? 33.762 2.090 -64.393 1.00 96.31 361 GLU A O 1
ATOM 2640 N N . SER A 1 362 ? 31.553 2.096 -63.993 1.00 96.38 362 SER A N 1
ATOM 2641 C CA . SER A 1 362 ? 31.187 1.542 -65.305 1.00 96.38 362 SER A CA 1
ATOM 2642 C C . SER A 1 362 ? 31.619 2.444 -66.472 1.00 96.38 362 SER A C 1
ATOM 2644 O O . SER A 1 362 ? 32.107 1.954 -67.495 1.00 96.38 362 SER A O 1
ATOM 2646 N N . ALA A 1 363 ? 31.532 3.769 -66.302 1.00 95.62 363 ALA A N 1
ATOM 2647 C CA . ALA A 1 363 ? 31.998 4.753 -67.277 1.00 95.62 363 ALA A CA 1
ATOM 2648 C C . ALA A 1 363 ? 33.534 4.762 -67.396 1.00 95.62 363 ALA A C 1
ATOM 2650 O O . ALA A 1 363 ? 34.075 4.842 -68.504 1.00 95.62 363 ALA A O 1
ATOM 2651 N N . LEU A 1 364 ? 34.253 4.613 -66.278 1.00 96.62 364 LEU A N 1
ATOM 2652 C CA . LEU A 1 364 ? 35.708 4.464 -66.261 1.00 96.62 364 LEU A CA 1
ATOM 2653 C C . LEU A 1 364 ? 36.148 3.155 -66.932 1.00 96.62 364 LEU A C 1
ATOM 2655 O O . LEU A 1 364 ? 37.134 3.150 -67.669 1.00 96.62 364 LEU A O 1
ATOM 2659 N N . GLU A 1 365 ? 35.424 2.053 -66.740 1.00 95.31 365 GLU A N 1
ATOM 2660 C CA . GLU A 1 365 ? 35.685 0.788 -67.437 1.00 95.31 365 GLU A CA 1
ATOM 2661 C C . GLU A 1 365 ? 35.379 0.843 -68.936 1.00 95.31 365 GLU A C 1
ATOM 2663 O O . GLU A 1 365 ? 36.106 0.236 -69.726 1.00 95.31 365 GLU A O 1
ATOM 2668 N N . ALA A 1 366 ? 34.325 1.550 -69.347 1.00 94.06 366 ALA A N 1
ATOM 2669 C CA . ALA A 1 366 ? 34.021 1.782 -70.758 1.00 94.06 366 ALA A CA 1
ATOM 2670 C C . ALA A 1 366 ? 35.118 2.633 -71.421 1.00 94.06 366 ALA A C 1
ATOM 2672 O O . ALA A 1 366 ? 35.670 2.242 -72.449 1.00 94.06 366 ALA A O 1
ATOM 2673 N N . SER A 1 367 ? 35.525 3.731 -70.775 1.00 93.12 367 SER A N 1
ATOM 2674 C CA . SER A 1 367 ? 36.642 4.579 -71.213 1.00 93.12 367 SER A CA 1
ATOM 2675 C C . SER A 1 367 ? 37.963 3.797 -71.300 1.00 93.12 367 SER A C 1
ATOM 2677 O O . SER A 1 367 ? 38.662 3.850 -72.312 1.00 93.12 367 SER A O 1
ATOM 2679 N N . ARG A 1 368 ? 38.277 2.969 -70.292 1.00 93.69 368 ARG A N 1
ATOM 2680 C CA . ARG A 1 368 ? 39.457 2.084 -70.293 1.00 93.69 368 ARG A CA 1
ATOM 2681 C C . ARG A 1 368 ? 39.418 1.015 -71.390 1.00 93.69 368 ARG A C 1
ATOM 2683 O O . ARG A 1 368 ? 40.489 0.628 -71.853 1.00 93.69 368 ARG A O 1
ATOM 2690 N N . ARG A 1 369 ? 38.238 0.530 -71.795 1.00 90.69 369 ARG A N 1
ATOM 2691 C CA . ARG A 1 369 ? 38.073 -0.392 -72.936 1.00 90.69 369 ARG A CA 1
ATOM 2692 C C . ARG A 1 369 ? 38.312 0.321 -74.263 1.00 90.69 369 ARG A C 1
ATOM 2694 O O . ARG A 1 369 ? 39.237 -0.065 -74.973 1.00 90.69 369 ARG A O 1
ATOM 2701 N N . ALA A 1 370 ? 37.633 1.439 -74.511 1.00 89.62 370 ALA A N 1
ATOM 2702 C CA . ALA A 1 370 ? 37.849 2.263 -75.703 1.00 89.62 370 ALA A CA 1
ATOM 2703 C C . ALA A 1 370 ? 39.323 2.704 -75.855 1.00 89.62 370 ALA A C 1
ATOM 2705 O O . ALA A 1 370 ? 39.896 2.627 -76.938 1.00 89.62 370 ALA A O 1
ATOM 2706 N N . ALA A 1 371 ? 39.991 3.072 -74.754 1.00 88.62 371 ALA A N 1
ATOM 2707 C CA . ALA A 1 371 ? 41.413 3.433 -74.736 1.00 88.62 371 ALA A CA 1
ATOM 2708 C C . ALA A 1 371 ? 42.389 2.234 -74.815 1.00 88.62 371 ALA A C 1
ATOM 2710 O O . ALA A 1 371 ? 43.607 2.431 -74.864 1.00 88.62 371 ALA A O 1
ATOM 2711 N N . ARG A 1 372 ? 41.905 0.986 -74.789 1.00 87.88 372 ARG A N 1
ATOM 2712 C CA . ARG A 1 372 ? 42.674 -0.221 -75.156 1.00 87.88 372 ARG A CA 1
ATOM 2713 C C . ARG A 1 372 ? 42.432 -0.580 -76.620 1.00 87.88 372 ARG A C 1
ATOM 2715 O O . ARG A 1 372 ? 43.395 -0.826 -77.333 1.00 87.88 372 ARG A O 1
ATOM 2722 N N . GLU A 1 373 ? 41.180 -0.540 -77.065 1.00 84.88 373 GLU A N 1
ATOM 2723 C CA . GLU A 1 373 ? 40.773 -0.788 -78.452 1.00 84.88 373 GLU A CA 1
ATOM 2724 C C . GLU A 1 373 ? 41.437 0.213 -79.411 1.00 84.88 373 GLU A C 1
ATOM 2726 O O . GLU A 1 373 ? 42.095 -0.206 -80.363 1.00 84.88 373 GLU A O 1
ATOM 2731 N N . GLY A 1 374 ? 41.395 1.514 -79.096 1.00 83.00 374 GLY A N 1
ATOM 2732 C CA . GLY A 1 374 ? 42.095 2.566 -79.843 1.00 83.00 374 GLY A CA 1
ATOM 2733 C C . GLY A 1 374 ? 43.590 2.284 -80.004 1.00 83.00 374 GLY A C 1
ATOM 2734 O O . GLY A 1 374 ? 44.074 2.185 -81.129 1.00 83.00 374 GLY A O 1
ATOM 2735 N N . ARG A 1 375 ? 44.299 2.028 -78.895 1.00 81.25 375 ARG A N 1
ATOM 2736 C CA . ARG A 1 375 ? 45.725 1.664 -78.941 1.00 81.25 375 ARG A CA 1
ATOM 2737 C C . ARG A 1 375 ? 45.988 0.366 -79.698 1.00 81.25 375 ARG A C 1
ATOM 2739 O O . ARG A 1 375 ? 46.963 0.304 -80.423 1.00 81.25 375 ARG A O 1
ATOM 2746 N N . SER A 1 376 ? 45.114 -0.638 -79.621 1.00 80.06 376 SER A N 1
ATOM 2747 C CA . SER A 1 376 ? 45.294 -1.877 -80.396 1.00 80.06 376 SER A CA 1
ATOM 2748 C C . SER A 1 376 ? 45.181 -1.656 -81.912 1.00 80.06 376 SER A C 1
ATOM 2750 O O . SER A 1 376 ? 45.878 -2.315 -82.686 1.00 80.06 376 SER A O 1
ATOM 2752 N N . MET A 1 377 ? 44.367 -0.688 -82.350 1.00 81.94 377 MET A N 1
ATOM 2753 C CA . MET A 1 377 ? 44.319 -0.256 -83.751 1.00 81.94 377 MET A CA 1
ATOM 2754 C C . MET A 1 377 ? 45.561 0.560 -84.136 1.00 81.94 377 MET A C 1
ATOM 2756 O O . MET A 1 377 ? 46.094 0.374 -85.231 1.00 81.94 377 MET A O 1
ATOM 2760 N N . GLU A 1 378 ? 46.060 1.418 -83.242 1.00 80.50 378 GLU A N 1
ATOM 2761 C CA . GLU A 1 378 ? 47.317 2.154 -83.437 1.00 80.50 378 GLU A CA 1
ATOM 2762 C C . GLU A 1 378 ? 48.521 1.202 -83.522 1.00 80.50 378 GLU A C 1
ATOM 2764 O O . GLU A 1 378 ? 49.272 1.281 -84.489 1.00 80.50 378 GLU A O 1
ATOM 2769 N N . ASP A 1 379 ? 48.651 0.245 -82.601 1.00 82.69 379 ASP A N 1
ATOM 2770 C CA . ASP A 1 379 ? 49.691 -0.794 -82.587 1.00 82.69 379 ASP A CA 1
ATOM 2771 C C . ASP A 1 379 ? 49.634 -1.659 -83.858 1.00 82.69 379 ASP A C 1
ATOM 2773 O O . ASP A 1 379 ? 50.664 -1.941 -84.470 1.00 82.69 379 ASP A O 1
ATOM 2777 N N . THR A 1 380 ? 48.431 -2.031 -84.315 1.00 82.56 380 THR A N 1
ATOM 2778 C CA . THR A 1 380 ? 48.239 -2.772 -85.577 1.00 82.56 380 THR A CA 1
ATOM 2779 C C . THR A 1 380 ? 48.692 -1.947 -86.785 1.00 82.56 380 THR A C 1
ATOM 2781 O O . THR A 1 380 ? 49.359 -2.467 -87.682 1.00 82.56 380 THR A O 1
ATOM 2784 N N . ARG A 1 381 ? 48.391 -0.642 -86.806 1.00 86.56 381 ARG A N 1
ATOM 2785 C CA . ARG A 1 381 ? 48.840 0.280 -87.860 1.00 86.56 381 ARG A CA 1
ATOM 2786 C C . ARG A 1 381 ? 50.353 0.511 -87.820 1.00 86.56 381 ARG A C 1
ATOM 2788 O O . ARG A 1 381 ? 50.984 0.523 -88.873 1.00 86.56 381 ARG A O 1
ATOM 2795 N N . VAL A 1 382 ? 50.937 0.674 -86.634 1.00 86.00 382 VAL A N 1
ATOM 2796 C CA . VAL A 1 382 ? 52.388 0.813 -86.432 1.00 86.00 382 VAL A CA 1
ATOM 2797 C C . VAL A 1 382 ? 53.109 -0.450 -86.888 1.00 86.00 382 VAL A C 1
ATOM 2799 O O . VAL A 1 382 ? 54.117 -0.343 -87.583 1.00 86.00 382 VAL A O 1
ATOM 2802 N N . ARG A 1 383 ? 52.565 -1.634 -86.582 1.00 85.88 383 ARG A N 1
ATOM 2803 C CA . ARG A 1 383 ? 53.099 -2.912 -87.057 1.00 85.88 383 ARG A CA 1
ATOM 2804 C C . ARG A 1 383 ? 53.070 -3.018 -88.580 1.00 85.88 383 ARG A C 1
ATOM 2806 O O . ARG A 1 383 ? 54.112 -3.279 -89.161 1.00 85.88 383 ARG A O 1
ATOM 2813 N N . LEU A 1 384 ? 51.935 -2.738 -89.226 1.00 86.50 384 LEU A N 1
ATOM 2814 C CA . LEU A 1 384 ? 51.836 -2.736 -90.694 1.00 86.50 384 LEU A CA 1
ATOM 2815 C C . LEU A 1 384 ? 52.845 -1.773 -91.343 1.00 86.50 384 LEU A C 1
ATOM 2817 O O . LEU A 1 384 ? 53.492 -2.122 -92.328 1.00 86.50 384 LEU A O 1
ATOM 2821 N N . LEU A 1 385 ? 53.028 -0.576 -90.776 1.00 89.00 385 LEU A N 1
ATOM 2822 C CA . LEU A 1 385 ? 54.027 0.379 -91.263 1.00 89.00 385 LEU A CA 1
ATOM 2823 C C . LEU A 1 385 ? 55.463 -0.139 -91.062 1.00 89.00 385 LEU A C 1
ATOM 2825 O O . LEU A 1 385 ? 56.268 -0.044 -91.985 1.00 89.00 385 LEU A O 1
ATOM 2829 N N . LEU A 1 386 ? 55.779 -0.738 -89.911 1.00 81.75 386 LEU A N 1
ATOM 2830 C CA . LEU A 1 386 ? 57.081 -1.366 -89.660 1.00 81.75 386 LEU A CA 1
ATOM 2831 C C . LEU A 1 386 ? 57.355 -2.533 -90.611 1.00 81.75 386 LEU A C 1
ATOM 2833 O O . LEU A 1 386 ? 58.441 -2.590 -91.181 1.00 81.75 386 LEU A O 1
ATOM 2837 N N . ASP A 1 387 ? 56.378 -3.414 -90.825 1.00 84.50 387 ASP A N 1
ATOM 2838 C CA . ASP A 1 387 ? 56.504 -4.563 -91.721 1.00 84.50 387 ASP A CA 1
ATOM 2839 C C . ASP A 1 387 ? 56.775 -4.082 -93.165 1.00 84.50 387 ASP A C 1
ATOM 2841 O O . ASP A 1 387 ? 57.750 -4.524 -93.773 1.00 84.50 387 ASP A O 1
ATOM 2845 N N . THR A 1 388 ? 56.053 -3.069 -93.676 1.00 86.75 388 THR A N 1
ATOM 2846 C CA . THR A 1 388 ? 56.347 -2.489 -95.012 1.00 86.75 388 THR A CA 1
ATOM 2847 C C . THR A 1 388 ? 57.726 -1.820 -95.112 1.00 86.75 388 THR A C 1
ATOM 2849 O O . THR A 1 388 ? 58.383 -1.919 -96.149 1.00 86.75 388 THR A O 1
ATOM 2852 N N . VAL A 1 389 ? 58.217 -1.172 -94.047 1.00 81.25 389 VAL A N 1
ATOM 2853 C CA . VAL A 1 389 ? 59.574 -0.590 -94.016 1.00 81.25 389 VAL A CA 1
ATOM 2854 C C . VAL A 1 389 ? 60.648 -1.683 -93.957 1.00 81.25 389 VAL A C 1
ATOM 2856 O O . VAL A 1 389 ? 61.686 -1.552 -94.608 1.00 81.25 389 VAL A O 1
ATOM 2859 N N . LEU A 1 390 ? 60.408 -2.781 -93.234 1.00 79.31 390 LEU A N 1
ATOM 2860 C CA . LEU A 1 390 ? 61.309 -3.936 -93.188 1.00 79.31 390 LEU A CA 1
ATOM 2861 C C . LEU A 1 390 ? 61.347 -4.680 -94.528 1.00 79.31 390 LEU A C 1
ATOM 2863 O O . LEU A 1 390 ? 62.426 -5.088 -94.959 1.00 79.31 390 LEU A O 1
ATOM 2867 N N . GLU A 1 391 ? 60.213 -4.823 -95.214 1.00 75.69 391 GLU A N 1
ATOM 2868 C CA . GLU A 1 391 ? 60.145 -5.377 -96.571 1.00 75.69 391 GLU A CA 1
ATOM 2869 C C . GLU A 1 391 ? 60.881 -4.486 -97.579 1.00 75.69 391 GLU A C 1
ATOM 2871 O O . GLU A 1 391 ? 61.708 -4.990 -98.341 1.00 75.69 391 GLU A O 1
ATOM 2876 N N . ALA A 1 392 ? 60.683 -3.164 -97.527 1.00 75.62 392 ALA A N 1
ATOM 2877 C CA . ALA A 1 392 ? 61.413 -2.210 -98.364 1.00 75.62 392 ALA A CA 1
ATOM 2878 C C . ALA A 1 392 ? 62.932 -2.251 -98.104 1.00 75.62 392 ALA A C 1
ATOM 2880 O O . ALA A 1 392 ? 63.722 -2.286 -99.048 1.00 75.62 392 ALA A O 1
ATOM 2881 N N . ALA A 1 393 ? 63.359 -2.322 -96.839 1.00 69.75 393 ALA A N 1
ATOM 2882 C CA . ALA A 1 393 ? 64.771 -2.449 -96.472 1.00 69.75 393 ALA A CA 1
ATOM 2883 C C . ALA A 1 393 ? 65.378 -3.796 -96.912 1.00 69.75 393 ALA A C 1
ATOM 2885 O O . ALA A 1 393 ? 66.537 -3.845 -97.331 1.00 69.75 393 ALA A O 1
ATOM 2886 N N . GLN A 1 394 ? 64.611 -4.891 -96.866 1.00 72.50 394 GLN A N 1
ATOM 2887 C CA . GLN A 1 394 ? 65.034 -6.189 -97.402 1.00 72.50 394 GLN A CA 1
ATOM 2888 C C . GLN A 1 394 ? 65.114 -6.189 -98.933 1.00 72.50 394 GLN A C 1
ATOM 2890 O O . GLN A 1 394 ? 66.062 -6.754 -99.477 1.00 72.50 394 GLN A O 1
ATOM 2895 N N . GLY A 1 395 ? 64.166 -5.548 -99.622 1.00 68.44 395 GLY A N 1
ATOM 2896 C CA . GLY A 1 395 ? 64.199 -5.345 -101.072 1.00 68.44 395 GLY A CA 1
ATOM 2897 C C . GLY A 1 395 ? 65.439 -4.561 -101.493 1.00 68.44 395 GLY A C 1
ATOM 2898 O O . GLY A 1 395 ? 66.259 -5.070 -102.255 1.00 68.44 395 GLY A O 1
ATOM 2899 N N . LEU A 1 396 ? 65.657 -3.393 -100.885 1.00 65.62 396 LEU A N 1
ATOM 2900 C CA . LEU A 1 396 ? 66.833 -2.557 -101.129 1.00 65.62 396 LEU A CA 1
ATOM 2901 C C . LEU A 1 396 ? 68.147 -3.298 -100.826 1.00 65.62 396 LEU A C 1
ATOM 2903 O O . LEU A 1 396 ? 69.105 -3.191 -101.586 1.00 65.62 396 LEU A O 1
ATOM 2907 N N . ARG A 1 397 ? 68.205 -4.114 -99.762 1.00 60.25 397 ARG A N 1
ATOM 2908 C CA . ARG A 1 397 ? 69.385 -4.944 -99.463 1.00 60.25 397 ARG A CA 1
ATOM 2909 C C . ARG A 1 397 ? 69.642 -6.027 -100.520 1.00 60.25 397 ARG A C 1
ATOM 2911 O O . ARG A 1 397 ? 70.806 -6.357 -100.754 1.00 60.25 397 ARG A O 1
ATOM 2918 N N . ARG A 1 398 ? 68.591 -6.585 -101.135 1.00 64.44 398 ARG A N 1
ATOM 2919 C CA . ARG A 1 398 ? 68.703 -7.562 -102.233 1.00 64.44 398 ARG A CA 1
ATOM 2920 C C . ARG A 1 398 ? 69.189 -6.889 -103.518 1.00 64.44 398 ARG A C 1
ATOM 2922 O O . ARG A 1 398 ? 70.113 -7.410 -104.130 1.00 64.44 398 ARG A O 1
ATOM 2929 N N . GLU A 1 399 ? 68.642 -5.728 -103.881 1.00 69.56 399 GLU A N 1
ATOM 2930 C CA . GLU A 1 399 ? 69.059 -4.990 -105.087 1.00 69.56 399 GLU A CA 1
ATOM 2931 C C . GLU A 1 399 ? 70.468 -4.388 -104.971 1.00 69.56 399 GLU A C 1
ATOM 2933 O O . GLU A 1 399 ? 71.239 -4.451 -105.925 1.00 69.56 399 GLU A O 1
ATOM 2938 N N . LEU A 1 400 ? 70.860 -3.890 -103.792 1.00 61.25 400 LEU A N 1
ATOM 2939 C CA . LEU A 1 400 ? 72.229 -3.419 -103.525 1.00 61.25 400 LEU A CA 1
ATOM 2940 C C . LEU A 1 400 ? 73.245 -4.558 -103.291 1.00 61.25 400 LEU A C 1
ATOM 2942 O O . LEU A 1 400 ? 74.412 -4.282 -103.019 1.00 61.25 400 LEU A O 1
ATOM 2946 N N . ALA A 1 401 ? 72.816 -5.825 -103.363 1.00 54.28 401 ALA A N 1
ATOM 2947 C CA . ALA A 1 401 ? 73.649 -7.026 -103.237 1.00 54.28 401 ALA A CA 1
ATOM 2948 C C . ALA A 1 401 ? 74.576 -7.068 -101.995 1.00 54.28 401 ALA A C 1
ATOM 2950 O O . ALA A 1 401 ? 75.668 -7.636 -102.046 1.00 54.28 401 ALA A O 1
ATOM 2951 N N . LEU A 1 402 ? 74.160 -6.479 -100.864 1.00 54.19 402 LEU A N 1
ATOM 2952 C CA . LEU A 1 402 ? 75.036 -6.254 -99.703 1.00 54.19 402 LEU A CA 1
ATOM 2953 C C . LEU A 1 402 ? 75.230 -7.521 -98.832 1.00 54.19 402 LEU A C 1
ATOM 2955 O O . LEU A 1 402 ? 74.295 -7.920 -98.110 1.00 54.19 402 LEU A O 1
ATOM 2959 N N . PRO A 1 403 ? 76.439 -8.131 -98.808 1.00 52.88 403 PRO A N 1
ATOM 2960 C CA . PRO A 1 403 ? 76.740 -9.254 -97.922 1.00 52.88 403 PRO A CA 1
ATOM 2961 C C . PRO A 1 403 ? 76.738 -8.817 -96.443 1.00 52.88 403 PRO A C 1
ATOM 2963 O O . PRO A 1 403 ? 76.865 -7.628 -96.139 1.00 52.88 403 PRO A O 1
ATOM 2966 N N . PRO A 1 404 ? 76.572 -9.747 -95.484 1.00 56.50 404 PRO A N 1
ATOM 2967 C CA . PRO A 1 404 ? 76.693 -9.422 -94.064 1.00 56.50 404 PRO A CA 1
ATOM 2968 C C . PRO A 1 404 ? 78.110 -8.924 -93.732 1.00 56.50 404 PRO A C 1
ATOM 2970 O O . PRO A 1 404 ? 79.101 -9.564 -94.076 1.00 56.50 404 PRO A O 1
ATOM 2973 N N . VAL A 1 405 ? 78.199 -7.780 -93.049 1.00 52.94 405 VAL A N 1
ATOM 2974 C CA . VAL A 1 405 ? 79.470 -7.120 -92.712 1.00 52.94 405 VAL A CA 1
ATOM 2975 C C . VAL A 1 405 ? 80.239 -7.941 -91.670 1.00 52.94 405 VAL A C 1
ATOM 2977 O O . VAL A 1 405 ? 79.824 -8.030 -90.516 1.00 52.94 405 VAL A O 1
ATOM 2980 N N . GLY A 1 406 ? 81.357 -8.545 -92.087 1.00 54.22 406 GLY A N 1
ATOM 2981 C CA . GLY A 1 406 ? 82.189 -9.419 -91.247 1.00 54.22 406 GLY A CA 1
ATOM 2982 C C . GLY A 1 406 ? 83.354 -8.739 -90.513 1.00 54.22 406 GLY A C 1
ATOM 2983 O O . GLY A 1 406 ? 83.942 -9.362 -89.636 1.00 54.22 406 GLY A O 1
ATOM 2984 N N . ILE A 1 407 ? 83.686 -7.488 -90.851 1.00 52.03 407 ILE A N 1
ATOM 2985 C CA . ILE A 1 407 ? 84.808 -6.713 -90.286 1.00 52.03 407 ILE A CA 1
ATOM 2986 C C . ILE A 1 407 ? 84.257 -5.365 -89.805 1.00 52.03 407 ILE A C 1
ATOM 2988 O O . ILE A 1 407 ? 83.505 -4.726 -90.547 1.00 52.03 407 ILE A O 1
ATOM 2992 N N . ARG A 1 408 ? 84.590 -4.926 -88.584 1.00 60.62 408 ARG A N 1
ATOM 2993 C CA . ARG A 1 408 ? 84.155 -3.619 -88.054 1.00 60.62 408 ARG A CA 1
ATOM 2994 C C . ARG A 1 408 ? 85.225 -2.559 -88.341 1.00 60.62 408 ARG A C 1
ATOM 2996 O O . ARG A 1 408 ? 86.404 -2.890 -88.314 1.00 60.62 408 ARG A O 1
ATOM 3003 N N . PRO A 1 409 ? 84.885 -1.281 -88.570 1.00 57.28 409 PRO A N 1
ATOM 3004 C CA . PRO A 1 409 ? 85.913 -0.293 -88.915 1.00 57.28 409 PRO A CA 1
ATOM 3005 C C . PRO A 1 409 ? 86.946 0.013 -87.814 1.00 57.28 409 PRO A C 1
ATOM 3007 O O . PRO A 1 409 ? 88.098 0.271 -88.156 1.00 57.28 409 PRO A O 1
ATOM 3010 N N . ALA A 1 410 ? 86.635 -0.146 -86.520 1.00 54.22 410 ALA A N 1
ATOM 3011 C CA . ALA A 1 410 ? 87.659 -0.183 -85.464 1.00 54.22 410 ALA A CA 1
ATOM 3012 C C . ALA A 1 410 ? 88.701 -1.310 -85.632 1.00 54.22 410 ALA A C 1
ATOM 3014 O O . ALA A 1 410 ? 89.823 -1.161 -85.150 1.00 54.22 410 ALA A O 1
ATOM 3015 N N . ASP A 1 411 ? 88.377 -2.412 -86.322 1.00 58.84 411 ASP A N 1
ATOM 3016 C CA . ASP A 1 411 ? 89.332 -3.488 -86.638 1.00 58.84 411 ASP A CA 1
ATOM 3017 C C . ASP A 1 411 ? 90.333 -3.083 -87.742 1.00 58.84 411 ASP A C 1
ATOM 3019 O O . ASP A 1 411 ? 91.322 -3.778 -87.956 1.00 58.84 411 ASP A O 1
ATOM 3023 N N . MET A 1 412 ? 90.109 -1.952 -88.426 1.00 49.88 412 MET A N 1
ATOM 3024 C CA . MET A 1 412 ? 91.004 -1.405 -89.458 1.00 49.88 412 MET A CA 1
ATOM 3025 C C . MET A 1 412 ? 92.060 -0.435 -88.890 1.00 49.88 412 MET A C 1
ATOM 3027 O O . MET A 1 412 ? 92.870 0.102 -89.648 1.00 49.88 412 MET A O 1
ATOM 3031 N N . VAL A 1 413 ? 92.057 -0.169 -87.577 1.00 56.41 413 VAL A N 1
ATOM 3032 C CA . VAL A 1 413 ? 93.025 0.721 -86.913 1.00 56.41 413 VAL A CA 1
ATOM 3033 C C . VAL A 1 413 ? 94.152 -0.110 -86.299 1.00 56.41 413 VAL A C 1
ATOM 3035 O O . VAL A 1 413 ? 93.923 -0.881 -85.374 1.00 56.41 413 VAL A O 1
ATOM 3038 N N . ASP A 1 414 ? 95.373 0.077 -86.805 1.00 43.78 414 ASP A N 1
ATOM 3039 C CA . ASP A 1 414 ? 96.570 -0.710 -86.472 1.00 43.78 414 ASP A CA 1
ATOM 3040 C C . ASP A 1 414 ? 96.966 -0.665 -84.975 1.00 43.78 414 ASP A C 1
ATOM 3042 O O . ASP A 1 414 ? 97.707 0.218 -84.523 1.00 43.78 414 ASP A O 1
ATOM 3046 N N . ALA A 1 415 ? 96.448 -1.642 -84.221 1.00 56.16 415 ALA A N 1
ATOM 3047 C CA . ALA A 1 415 ? 96.737 -1.961 -82.824 1.00 56.16 415 ALA A CA 1
ATOM 3048 C C . ALA A 1 415 ? 96.457 -3.460 -82.544 1.00 56.16 415 ALA A C 1
ATOM 3050 O O . ALA A 1 415 ? 95.640 -4.089 -83.214 1.00 56.16 415 ALA A O 1
ATOM 3051 N N . VAL A 1 416 ? 97.124 -4.052 -81.546 1.00 39.62 416 VAL A N 1
ATOM 3052 C CA . VAL A 1 416 ? 97.132 -5.515 -81.311 1.00 39.62 416 VAL A CA 1
ATOM 3053 C C . VAL A 1 416 ? 95.859 -6.003 -80.594 1.00 39.62 416 VAL A C 1
ATOM 3055 O O . VAL A 1 416 ? 95.672 -5.694 -79.419 1.00 39.62 416 VAL A O 1
ATOM 3058 N N . VAL A 1 417 ? 94.993 -6.780 -81.270 1.00 39.59 417 VAL A N 1
ATOM 3059 C CA . VAL A 1 417 ? 93.670 -7.211 -80.749 1.00 39.59 417 VAL A CA 1
ATOM 3060 C C . VAL A 1 417 ? 93.174 -8.563 -81.324 1.00 39.59 417 VAL A C 1
ATOM 3062 O O . VAL A 1 417 ? 93.357 -8.810 -82.514 1.00 39.59 417 VAL A O 1
ATOM 3065 N N . PRO A 1 418 ? 92.438 -9.388 -80.540 1.00 32.22 418 PRO A N 1
ATOM 3066 C CA . PRO A 1 418 ? 91.480 -10.403 -81.017 1.00 32.22 418 PRO A CA 1
ATOM 3067 C C . PRO A 1 418 ? 89.985 -10.017 -80.779 1.00 32.22 418 PRO A C 1
ATOM 3069 O O . PRO A 1 418 ? 89.637 -9.561 -79.692 1.00 32.22 418 PRO A O 1
ATOM 3072 N N . GLY A 1 419 ? 89.086 -10.219 -81.763 1.00 30.97 419 GLY A N 1
ATOM 3073 C CA . GLY A 1 419 ? 87.608 -10.014 -81.670 1.00 30.97 419 GLY A CA 1
ATOM 3074 C C . GLY A 1 419 ? 86.808 -11.327 -81.479 1.00 30.97 419 GLY A C 1
ATOM 3075 O O . GLY A 1 419 ? 87.420 -12.358 -81.219 1.00 30.97 419 GLY A O 1
ATOM 3076 N N . ALA A 1 420 ? 85.470 -11.442 -81.607 1.00 32.69 420 ALA A N 1
ATOM 3077 C CA . ALA A 1 420 ? 84.308 -10.540 -81.833 1.00 32.69 420 ALA A CA 1
ATOM 3078 C C . ALA A 1 420 ? 83.017 -11.303 -81.338 1.00 32.69 420 ALA A C 1
ATOM 3080 O O . ALA A 1 420 ? 83.182 -12.327 -80.682 1.00 32.69 420 ALA A O 1
ATOM 3081 N N . SER A 1 421 ? 81.717 -10.994 -81.543 1.00 29.33 421 SER A N 1
ATOM 3082 C CA . SER A 1 421 ? 80.912 -9.980 -82.274 1.00 29.33 421 SER A CA 1
ATOM 3083 C C . SER A 1 421 ? 79.494 -9.856 -81.609 1.00 29.33 421 SER A C 1
ATOM 3085 O O . SER A 1 421 ? 79.365 -10.208 -80.443 1.00 29.33 421 SER A O 1
ATOM 3087 N N . GLY A 1 422 ? 78.423 -9.373 -82.282 1.00 29.38 422 GLY A N 1
ATOM 3088 C CA . GLY A 1 422 ? 77.056 -9.222 -81.702 1.00 29.38 422 GLY A CA 1
ATOM 3089 C C . GLY A 1 422 ? 75.977 -8.581 -82.619 1.00 29.38 422 GLY A C 1
ATOM 3090 O O . GLY A 1 422 ? 76.307 -8.137 -83.720 1.00 29.38 422 GLY A O 1
ATOM 3091 N N . ILE A 1 423 ? 74.702 -8.531 -82.177 1.00 27.97 423 ILE A N 1
ATOM 3092 C CA . ILE A 1 423 ? 73.488 -8.108 -82.943 1.00 27.97 423 ILE A CA 1
ATOM 3093 C C . ILE A 1 423 ? 72.665 -7.007 -82.200 1.00 27.97 423 ILE A C 1
ATOM 3095 O O . ILE A 1 423 ? 72.937 -6.714 -81.041 1.00 27.97 423 ILE A O 1
ATOM 3099 N N . LYS A 1 424 ? 71.731 -6.349 -82.915 1.00 33.81 424 LYS A N 1
ATOM 3100 C CA . LYS A 1 424 ? 70.929 -5.134 -82.600 1.00 33.81 424 LYS A CA 1
ATOM 3101 C C . LYS A 1 424 ? 69.431 -5.454 -82.312 1.00 33.81 424 LYS A C 1
ATOM 3103 O O . LYS A 1 424 ? 69.095 -6.633 -82.338 1.00 33.81 424 LYS A O 1
ATOM 3108 N N . ASP A 1 425 ? 68.456 -4.553 -82.082 1.00 31.03 425 ASP A N 1
ATOM 3109 C CA . ASP A 1 425 ? 68.344 -3.066 -81.973 1.00 31.03 425 ASP A CA 1
ATOM 3110 C C . ASP A 1 425 ? 67.754 -2.671 -80.562 1.00 31.03 425 ASP A C 1
ATOM 3112 O O . ASP A 1 425 ? 67.719 -3.552 -79.710 1.00 31.03 425 ASP A O 1
ATOM 3116 N N . ILE A 1 426 ? 67.318 -1.464 -80.126 1.00 27.97 426 ILE A N 1
ATOM 3117 C CA . ILE A 1 426 ? 66.796 -0.226 -80.763 1.00 27.97 426 ILE A CA 1
ATOM 3118 C C . ILE A 1 426 ? 66.716 0.993 -79.773 1.00 27.97 426 ILE A C 1
ATOM 3120 O O . ILE A 1 426 ? 66.819 0.816 -78.567 1.00 27.97 426 ILE A O 1
ATOM 3124 N N . ALA A 1 427 ? 66.400 2.195 -80.297 1.00 29.27 427 ALA A N 1
ATOM 3125 C CA . ALA A 1 427 ? 65.765 3.388 -79.665 1.00 29.27 427 ALA A CA 1
ATOM 3126 C C . ALA A 1 427 ? 66.554 4.413 -78.798 1.00 29.27 427 ALA A C 1
ATOM 3128 O O . ALA A 1 427 ? 67.362 4.093 -77.937 1.00 29.27 427 ALA A O 1
ATOM 3129 N N . GLN A 1 428 ? 66.210 5.701 -78.995 1.00 28.34 428 GLN A N 1
ATOM 3130 C CA . GLN A 1 428 ? 66.710 6.880 -78.265 1.00 28.34 428 GLN A CA 1
ATOM 3131 C C . GLN A 1 428 ? 65.597 7.592 -77.467 1.00 28.34 428 GLN A C 1
ATOM 3133 O O . GLN A 1 428 ? 64.526 7.873 -78.014 1.00 28.34 428 GLN A O 1
ATOM 3138 N N . ARG A 1 429 ? 65.919 8.079 -76.260 1.00 29.88 429 ARG A N 1
ATOM 3139 C CA . ARG A 1 429 ? 65.654 9.476 -75.845 1.00 29.88 429 ARG A CA 1
ATOM 3140 C C . ARG A 1 429 ? 66.495 9.821 -74.613 1.00 29.88 429 ARG A C 1
ATOM 3142 O O . ARG A 1 429 ? 66.774 8.938 -73.818 1.00 29.88 429 ARG A O 1
ATOM 3149 N N . ALA A 1 430 ? 66.916 11.076 -74.479 1.00 27.17 430 ALA A N 1
ATOM 3150 C CA . ALA A 1 430 ? 67.861 11.511 -73.448 1.00 27.17 430 ALA A CA 1
ATOM 3151 C C . ALA A 1 430 ? 67.384 12.781 -72.737 1.00 27.17 430 ALA A C 1
ATOM 3153 O O . ALA A 1 430 ? 66.746 13.620 -73.370 1.00 27.17 430 ALA A O 1
ATOM 3154 N N . LEU A 1 431 ? 67.784 12.940 -71.473 1.00 31.23 431 LEU A N 1
ATOM 3155 C CA . LEU A 1 431 ? 67.893 14.202 -70.729 1.00 31.23 431 LEU A CA 1
ATOM 3156 C C . LEU A 1 431 ? 68.810 13.984 -69.503 1.00 31.23 431 LEU A C 1
ATOM 3158 O O . LEU A 1 431 ? 69.128 12.844 -69.186 1.00 31.23 431 LEU A O 1
ATOM 3162 N N . GLU A 1 432 ? 69.252 15.085 -68.887 1.00 40.56 432 GLU A N 1
ATOM 3163 C CA . GLU A 1 432 ? 70.094 15.186 -67.670 1.00 40.56 432 GLU A CA 1
ATOM 3164 C C . GLU A 1 432 ? 71.504 14.541 -67.714 1.00 40.56 432 GLU A C 1
ATOM 3166 O O . GLU A 1 432 ? 71.707 13.338 -67.829 1.00 40.56 432 GLU A O 1
ATOM 3171 N N . GLY A 1 433 ? 72.533 15.394 -67.645 1.00 51.81 433 GLY A N 1
ATOM 3172 C CA . GLY A 1 433 ? 73.894 15.087 -68.109 1.00 51.81 433 GLY A CA 1
ATOM 3173 C C . GLY A 1 433 ? 74.889 14.498 -67.102 1.00 51.81 433 GLY A C 1
ATOM 3174 O O . GLY A 1 433 ? 76.083 14.623 -67.356 1.00 51.81 433 GLY A O 1
ATOM 3175 N N . ASP A 1 434 ? 74.447 13.917 -65.981 1.00 58.06 434 ASP A N 1
ATOM 3176 C CA . ASP A 1 434 ? 75.352 13.318 -64.971 1.00 58.06 434 ASP A CA 1
ATOM 3177 C C . ASP A 1 434 ? 74.772 12.057 -64.268 1.00 58.06 434 ASP A C 1
ATOM 3179 O O . ASP A 1 434 ? 75.370 11.523 -63.324 1.00 58.06 434 ASP A O 1
ATOM 3183 N N . ASP A 1 435 ? 73.619 11.546 -64.733 1.00 63.72 435 ASP A N 1
ATOM 3184 C CA . ASP A 1 435 ? 72.996 10.307 -64.234 1.00 63.72 435 ASP A CA 1
ATOM 3185 C C . ASP A 1 435 ? 73.582 9.066 -64.940 1.00 63.72 435 ASP A C 1
ATOM 3187 O O . ASP A 1 435 ? 73.459 8.950 -66.164 1.00 63.72 435 ASP A O 1
ATOM 3191 N N . PRO A 1 436 ? 74.182 8.091 -64.224 1.00 68.88 436 PRO A N 1
ATOM 3192 C CA . PRO A 1 436 ? 74.634 6.835 -64.826 1.00 68.88 436 PRO A CA 1
ATOM 3193 C C . PRO A 1 436 ? 73.546 6.055 -65.590 1.00 68.88 436 PRO A C 1
ATOM 3195 O O . PRO A 1 436 ? 73.913 5.303 -66.491 1.00 68.88 436 PRO A O 1
ATOM 3198 N N . ALA A 1 437 ? 72.244 6.246 -65.336 1.00 71.25 437 ALA A N 1
ATOM 3199 C CA . ALA A 1 437 ? 71.201 5.608 -66.152 1.00 71.25 437 ALA A CA 1
ATOM 3200 C C . ALA A 1 437 ? 71.206 6.094 -67.618 1.00 71.25 437 ALA A C 1
ATOM 3202 O O . ALA A 1 437 ? 70.877 5.327 -68.524 1.00 71.25 437 ALA A O 1
ATOM 3203 N N . LEU A 1 438 ? 71.655 7.328 -67.885 1.00 71.94 438 LEU A N 1
ATOM 3204 C CA . LEU A 1 438 ? 71.881 7.819 -69.249 1.00 71.94 438 LEU A CA 1
ATOM 3205 C C . LEU A 1 438 ? 73.067 7.105 -69.921 1.00 71.94 438 LEU A C 1
ATOM 3207 O O . LEU A 1 438 ? 73.064 6.930 -71.139 1.00 71.94 438 LEU A O 1
ATOM 3211 N N . LEU A 1 439 ? 74.070 6.666 -69.151 1.00 79.12 439 LEU A N 1
ATOM 3212 C CA . LEU A 1 439 ? 75.142 5.817 -69.675 1.00 79.12 439 LEU A CA 1
ATOM 3213 C C . LEU A 1 439 ? 74.609 4.413 -69.992 1.00 79.12 439 LEU A C 1
ATOM 3215 O O . LEU A 1 439 ? 74.871 3.926 -71.084 1.00 79.12 439 LEU A O 1
ATOM 3219 N N . ASP A 1 440 ? 73.801 3.799 -69.123 1.00 79.31 440 ASP A N 1
ATOM 3220 C CA . ASP A 1 440 ? 73.145 2.516 -69.437 1.00 79.31 440 ASP A CA 1
ATOM 3221 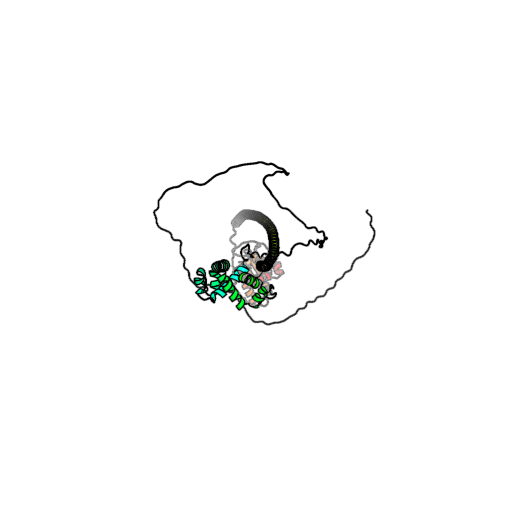C C . ASP A 1 440 ? 72.281 2.601 -70.707 1.00 79.31 440 ASP A C 1
ATOM 3223 O O . ASP A 1 440 ? 72.394 1.739 -71.575 1.00 79.31 440 ASP A O 1
ATOM 3227 N N . GLN A 1 441 ? 71.499 3.673 -70.889 1.00 75.69 441 GLN A N 1
ATOM 3228 C CA . GLN A 1 441 ? 70.742 3.916 -72.128 1.00 75.69 441 GLN A CA 1
ATOM 3229 C C . GLN A 1 441 ? 71.647 4.027 -73.366 1.00 75.69 441 GLN A C 1
ATOM 3231 O O . GLN A 1 441 ? 71.312 3.493 -74.419 1.00 75.69 441 GLN A O 1
ATOM 3236 N N . LEU A 1 442 ? 72.799 4.699 -73.256 1.00 76.56 442 LEU A N 1
ATOM 3237 C CA . LEU A 1 442 ? 73.774 4.811 -74.347 1.00 76.56 442 LEU A CA 1
ATOM 3238 C C . LEU A 1 442 ? 74.492 3.490 -74.659 1.00 76.56 442 LEU A C 1
ATOM 3240 O O . LEU A 1 442 ? 74.890 3.287 -75.803 1.00 76.56 442 LEU A O 1
ATOM 3244 N N . LEU A 1 443 ? 74.681 2.613 -73.672 1.00 80.88 443 LEU A N 1
ATOM 3245 C CA . LEU A 1 443 ? 75.330 1.308 -73.851 1.00 80.88 443 LEU A CA 1
ATOM 3246 C C . LEU A 1 443 ? 74.352 0.222 -74.306 1.00 80.88 443 LEU A C 1
ATOM 3248 O O . LEU A 1 443 ? 74.766 -0.700 -75.001 1.00 80.88 443 LEU A O 1
ATOM 3252 N N . ALA A 1 444 ? 73.067 0.373 -73.984 1.00 76.12 444 ALA A N 1
ATOM 3253 C CA . ALA A 1 444 ? 71.975 -0.385 -74.583 1.00 76.12 444 ALA A CA 1
ATOM 3254 C C . ALA A 1 444 ? 71.702 0.018 -76.047 1.00 76.12 444 ALA A C 1
ATOM 3256 O O . ALA A 1 444 ? 70.984 -0.698 -76.747 1.00 76.12 444 ALA A O 1
ATOM 3257 N N . LEU A 1 445 ? 72.274 1.131 -76.542 1.00 74.19 445 LEU A N 1
ATOM 3258 C CA . LEU A 1 445 ? 72.186 1.449 -77.964 1.00 74.19 445 LEU A CA 1
ATOM 3259 C C . LEU A 1 445 ? 72.891 0.365 -78.793 1.00 74.19 445 LEU A C 1
ATOM 3261 O O . LEU A 1 445 ? 74.015 -0.053 -78.502 1.00 74.19 445 LEU A O 1
ATOM 3265 N N . PRO A 1 446 ? 72.266 -0.081 -79.883 1.00 66.06 446 PRO A N 1
ATOM 3266 C CA . PRO A 1 446 ? 72.718 -1.276 -80.560 1.00 66.06 446 PRO A CA 1
ATOM 3267 C C . PRO A 1 446 ? 73.978 -1.059 -81.403 1.00 66.06 446 PRO A C 1
ATOM 3269 O O . PRO A 1 446 ? 74.084 -0.102 -82.175 1.00 66.06 446 PRO A O 1
ATOM 3272 N N . GLN A 1 447 ? 74.922 -2.005 -81.300 1.00 71.94 447 GLN A N 1
ATOM 3273 C CA . GLN A 1 447 ? 76.306 -1.861 -81.786 1.00 71.94 447 GLN A CA 1
ATOM 3274 C C . GLN A 1 447 ? 77.004 -0.589 -81.267 1.00 71.94 447 GLN A C 1
ATOM 3276 O O . GLN A 1 447 ? 77.907 -0.078 -81.937 1.00 71.94 447 GLN A O 1
ATOM 3281 N N . ALA A 1 448 ? 76.628 -0.083 -80.087 1.00 81.06 448 ALA A N 1
ATOM 3282 C CA . ALA A 1 448 ? 77.387 0.976 -79.441 1.00 81.06 448 ALA A CA 1
ATOM 3283 C C . ALA A 1 448 ? 78.872 0.593 -79.297 1.00 81.06 448 ALA A C 1
ATOM 3285 O O . ALA A 1 448 ? 79.233 -0.585 -79.173 1.00 81.06 448 ALA A O 1
ATOM 3286 N N . HIS A 1 449 ? 79.730 1.607 -79.357 1.00 87.00 449 HIS A N 1
ATOM 3287 C CA . HIS A 1 449 ? 81.170 1.494 -79.145 1.00 87.00 449 HIS A CA 1
ATOM 3288 C C . HIS A 1 449 ? 81.575 2.439 -78.020 1.00 87.00 449 HIS A C 1
ATOM 3290 O O . HIS A 1 449 ? 81.528 3.657 -78.182 1.00 87.00 449 HIS A O 1
ATOM 3296 N N . LEU A 1 450 ? 81.934 1.879 -76.870 1.00 89.94 450 LEU A N 1
ATOM 3297 C CA . LEU A 1 450 ? 82.404 2.606 -75.699 1.00 89.94 450 LEU A CA 1
ATOM 3298 C C . LEU A 1 450 ? 83.933 2.704 -75.740 1.00 89.94 450 LEU A C 1
ATOM 3300 O O . LEU A 1 450 ? 84.627 1.751 -75.388 1.00 89.94 450 LEU A O 1
ATOM 3304 N N . VAL A 1 451 ? 84.460 3.854 -76.150 1.00 89.88 451 VAL A N 1
ATOM 3305 C CA . VAL A 1 451 ? 85.895 4.169 -76.111 1.00 89.88 451 VAL A CA 1
ATOM 3306 C C . VAL A 1 451 ? 86.215 4.894 -74.801 1.00 89.88 451 VAL A C 1
ATOM 3308 O O . VAL A 1 451 ? 85.482 5.791 -74.390 1.00 89.88 451 VAL A O 1
ATOM 3311 N N . ILE A 1 452 ? 87.286 4.505 -74.112 1.00 90.62 452 ILE A N 1
ATOM 3312 C CA . ILE A 1 452 ? 87.595 4.988 -72.758 1.00 90.62 452 ILE A CA 1
ATOM 3313 C C . ILE A 1 452 ? 89.044 5.455 -72.678 1.00 90.62 452 ILE A C 1
ATOM 3315 O O . ILE A 1 452 ? 89.961 4.693 -72.979 1.00 90.62 452 ILE A O 1
ATOM 3319 N N . ASP A 1 453 ? 89.236 6.679 -72.199 1.00 89.94 453 ASP A N 1
ATOM 3320 C CA . ASP A 1 453 ? 90.515 7.219 -71.746 1.00 89.94 453 ASP A CA 1
ATOM 3321 C C . ASP A 1 453 ? 90.854 6.631 -70.369 1.00 89.94 453 ASP A C 1
ATOM 3323 O O . ASP A 1 453 ? 90.333 7.037 -69.323 1.00 89.94 453 ASP A O 1
ATOM 3327 N N . GLY A 1 454 ? 91.699 5.605 -70.388 1.00 86.12 454 GLY A N 1
ATOM 3328 C CA . GLY A 1 454 ? 91.988 4.779 -69.232 1.00 86.12 454 GLY A CA 1
ATOM 3329 C C . GLY A 1 454 ? 92.607 5.575 -68.089 1.00 86.12 454 GLY A C 1
ATOM 3330 O O . GLY A 1 454 ? 92.069 5.563 -66.984 1.00 86.12 454 GLY A O 1
ATOM 3331 N N . TYR A 1 455 ? 93.700 6.305 -68.331 1.00 82.25 455 TYR A N 1
ATOM 3332 C CA . TYR A 1 455 ? 94.380 7.026 -67.248 1.00 82.25 455 TYR A CA 1
ATOM 3333 C C . TYR A 1 455 ? 93.586 8.220 -66.717 1.00 82.25 455 TYR A C 1
ATOM 3335 O O . TYR A 1 455 ? 93.737 8.566 -65.545 1.00 82.25 455 TYR A O 1
ATOM 3343 N N . ASN A 1 456 ? 92.721 8.838 -67.519 1.00 85.06 456 ASN A N 1
ATOM 3344 C CA . ASN A 1 456 ? 91.812 9.865 -67.019 1.00 85.06 456 ASN A CA 1
ATOM 3345 C C . ASN A 1 456 ? 90.785 9.275 -66.042 1.00 85.06 456 ASN A C 1
ATOM 3347 O O . ASN A 1 456 ? 90.597 9.800 -64.939 1.00 85.06 456 ASN A O 1
ATOM 3351 N N . VAL A 1 457 ? 90.185 8.132 -66.392 1.00 85.94 457 VAL A N 1
ATOM 3352 C CA . VAL A 1 457 ? 89.260 7.411 -65.505 1.00 85.94 457 VAL A CA 1
ATOM 3353 C C . VAL A 1 457 ? 89.968 6.918 -64.239 1.00 85.94 457 VAL A C 1
ATOM 3355 O O . VAL A 1 457 ? 89.436 7.110 -63.143 1.00 85.94 457 VAL A O 1
ATOM 3358 N N . THR A 1 458 ? 91.170 6.338 -64.336 1.00 84.94 458 THR A N 1
ATOM 3359 C CA . THR A 1 458 ? 91.875 5.820 -63.149 1.00 84.94 458 THR A CA 1
ATOM 3360 C C . THR A 1 458 ? 92.331 6.928 -62.198 1.00 84.94 458 THR A C 1
ATOM 3362 O O . THR A 1 458 ? 92.119 6.808 -60.989 1.00 84.94 458 THR A O 1
ATOM 3365 N N . LYS A 1 459 ? 92.895 8.031 -62.717 1.00 83.75 459 LYS A N 1
ATOM 3366 C CA . LYS A 1 459 ? 93.301 9.200 -61.913 1.00 83.75 459 LYS A CA 1
ATOM 3367 C C . LYS A 1 459 ? 92.103 9.870 -61.235 1.00 83.75 459 LYS A C 1
ATOM 3369 O O . LYS A 1 459 ? 92.236 10.329 -60.106 1.00 83.75 459 LYS A O 1
ATOM 3374 N N . THR A 1 460 ? 90.937 9.880 -61.885 1.00 83.75 460 THR A N 1
ATOM 3375 C CA . THR A 1 460 ? 89.691 10.403 -61.297 1.00 83.75 460 THR A CA 1
ATOM 3376 C C . THR A 1 460 ? 89.143 9.482 -60.199 1.00 83.75 460 THR A C 1
ATOM 3378 O O . THR A 1 460 ? 88.644 9.964 -59.186 1.00 83.75 460 THR A O 1
ATOM 3381 N N . GLY A 1 461 ? 89.209 8.158 -60.386 1.00 79.50 461 GLY A N 1
ATOM 3382 C CA . GLY A 1 461 ? 88.519 7.195 -59.520 1.00 79.50 461 GLY A CA 1
ATOM 3383 C C . GLY A 1 461 ? 89.319 6.632 -58.345 1.00 79.50 461 GLY A C 1
ATOM 3384 O O . GLY A 1 461 ? 88.730 6.283 -57.324 1.00 79.50 461 GLY A O 1
ATOM 3385 N N . TYR A 1 462 ? 90.636 6.470 -58.485 1.00 84.62 462 TYR A N 1
ATOM 3386 C CA . TYR A 1 462 ? 91.489 5.825 -57.474 1.00 84.62 462 TYR A CA 1
ATOM 3387 C C . TYR A 1 462 ? 92.967 6.254 -57.625 1.00 84.62 462 TYR A C 1
ATOM 3389 O O . TYR A 1 462 ? 93.848 5.414 -57.849 1.00 84.62 462 TYR A O 1
ATOM 3397 N N . PRO A 1 463 ? 93.267 7.563 -57.469 1.00 81.94 463 PRO A N 1
ATOM 3398 C CA . PRO A 1 463 ? 94.607 8.126 -57.673 1.00 81.94 463 PRO A CA 1
ATOM 3399 C C . PRO A 1 463 ? 95.673 7.593 -56.703 1.00 81.94 463 PRO A C 1
ATOM 3401 O O . PRO A 1 463 ? 96.862 7.692 -56.989 1.00 81.94 463 PRO A O 1
ATOM 3404 N N . THR A 1 464 ? 95.272 7.013 -55.569 1.00 80.44 464 THR A N 1
ATOM 3405 C CA . THR A 1 464 ? 96.169 6.466 -54.536 1.00 80.44 464 THR A CA 1
ATOM 3406 C C . THR A 1 464 ? 96.728 5.074 -54.857 1.00 80.44 464 THR A C 1
ATOM 3408 O O . THR A 1 464 ? 97.574 4.570 -54.119 1.00 80.44 464 THR A O 1
ATOM 3411 N N . LEU A 1 465 ? 96.278 4.426 -55.938 1.00 83.62 465 LEU A N 1
ATOM 3412 C CA . LEU A 1 465 ? 96.809 3.134 -56.386 1.00 83.62 465 LEU A CA 1
ATOM 3413 C C . LEU A 1 465 ? 97.985 3.315 -57.358 1.00 83.62 465 LEU A C 1
ATOM 3415 O O . LEU A 1 465 ? 97.989 4.227 -58.178 1.00 83.62 465 LEU A O 1
ATOM 3419 N N . ALA A 1 466 ? 98.951 2.393 -57.334 1.00 83.19 466 ALA A N 1
ATOM 3420 C CA . ALA A 1 466 ? 100.017 2.331 -58.340 1.00 83.19 466 ALA A CA 1
ATOM 3421 C C . ALA A 1 466 ? 99.463 1.976 -59.737 1.00 83.19 466 ALA A C 1
ATOM 3423 O O . ALA A 1 466 ? 98.513 1.197 -59.838 1.00 83.19 466 ALA A O 1
ATOM 3424 N N . LEU A 1 467 ? 100.083 2.489 -60.810 1.00 79.56 467 LEU A N 1
ATOM 3425 C CA . LEU A 1 467 ? 99.549 2.454 -62.186 1.00 79.56 467 LEU A CA 1
ATOM 3426 C C . LEU A 1 467 ? 99.156 1.054 -62.699 1.00 79.56 467 LEU A C 1
ATOM 3428 O O . LEU A 1 467 ? 98.204 0.931 -63.463 1.00 79.56 467 LEU A O 1
ATOM 3432 N N . ASN A 1 468 ? 99.823 -0.018 -62.264 1.00 79.19 468 ASN A N 1
ATOM 3433 C CA . ASN A 1 468 ? 99.424 -1.386 -62.626 1.00 79.19 468 ASN A CA 1
ATOM 3434 C C . ASN A 1 468 ? 98.074 -1.746 -61.984 1.00 79.19 468 ASN A C 1
ATOM 3436 O O . ASN A 1 468 ? 97.104 -2.000 -62.690 1.00 79.19 468 ASN A O 1
ATOM 3440 N N . LYS A 1 469 ? 97.964 -1.590 -60.656 1.00 80.06 469 LYS A N 1
ATOM 3441 C CA . LYS A 1 469 ? 96.720 -1.817 -59.900 1.00 80.06 469 LYS A CA 1
ATOM 3442 C C . LYS A 1 469 ? 95.581 -0.882 -60.327 1.00 80.06 469 LYS A C 1
ATOM 3444 O O . LYS A 1 469 ? 94.418 -1.253 -60.196 1.00 80.06 469 LYS A O 1
ATOM 3449 N N . GLN A 1 470 ? 95.898 0.313 -60.836 1.00 85.56 470 GLN A N 1
ATOM 3450 C CA . GLN A 1 470 ? 94.917 1.192 -61.478 1.00 85.56 470 GLN A CA 1
ATOM 3451 C C . GLN A 1 470 ? 94.320 0.540 -62.738 1.00 85.56 470 GLN A C 1
ATOM 3453 O O . GLN A 1 470 ? 93.098 0.455 -62.862 1.00 85.56 470 GLN A O 1
ATOM 3458 N N . ARG A 1 471 ? 95.169 0.054 -63.653 1.00 85.44 471 ARG A N 1
ATOM 3459 C CA . ARG A 1 471 ? 94.747 -0.580 -64.914 1.00 85.44 471 ARG A CA 1
ATOM 3460 C C . ARG A 1 471 ? 93.955 -1.863 -64.674 1.00 85.44 471 ARG A C 1
ATOM 3462 O O . ARG A 1 471 ? 92.866 -2.002 -65.228 1.00 85.44 471 ARG A O 1
ATOM 3469 N N . ASP A 1 472 ? 94.442 -2.736 -63.794 1.00 82.62 472 ASP A N 1
ATOM 3470 C CA . ASP A 1 472 ? 93.773 -3.997 -63.442 1.00 82.62 472 ASP A CA 1
ATOM 3471 C C . ASP A 1 472 ? 92.357 -3.746 -62.890 1.00 82.62 472 ASP A C 1
ATOM 3473 O O . ASP A 1 472 ? 91.391 -4.399 -63.292 1.00 82.62 472 ASP A O 1
ATOM 3477 N N . ARG A 1 473 ? 92.213 -2.742 -62.008 1.00 83.88 473 ARG A N 1
ATOM 3478 C CA . ARG A 1 473 ? 90.922 -2.350 -61.420 1.00 83.88 473 ARG A CA 1
ATOM 3479 C C . ARG A 1 473 ? 89.956 -1.779 -62.460 1.00 83.88 473 ARG A C 1
ATOM 3481 O O . ARG A 1 473 ? 88.764 -2.076 -62.380 1.00 83.88 473 ARG A O 1
ATOM 3488 N N . LEU A 1 474 ? 90.442 -0.995 -63.428 1.00 86.81 474 LEU A N 1
ATOM 3489 C CA . LEU A 1 474 ? 89.598 -0.485 -64.512 1.00 86.81 474 LEU A CA 1
ATOM 3490 C C . LEU A 1 474 ? 89.101 -1.625 -65.404 1.00 86.81 474 LEU A C 1
ATOM 3492 O O . LEU A 1 474 ? 87.896 -1.787 -65.581 1.00 86.81 474 LEU A O 1
ATOM 3496 N N . VAL A 1 475 ? 90.020 -2.436 -65.933 1.00 86.50 475 VAL A N 1
ATOM 3497 C CA . VAL A 1 475 ? 89.700 -3.512 -66.883 1.00 86.50 475 VAL A CA 1
ATOM 3498 C C . VAL A 1 475 ? 88.783 -4.564 -66.243 1.00 86.50 475 VAL A C 1
ATOM 3500 O O . VAL A 1 475 ? 87.834 -5.015 -66.887 1.00 86.50 475 VAL A O 1
ATOM 3503 N N . GLY A 1 476 ? 88.980 -4.886 -64.959 1.00 83.69 476 GLY A N 1
ATOM 3504 C CA . GLY A 1 476 ? 88.075 -5.755 -64.201 1.00 83.69 476 GLY A CA 1
ATOM 3505 C C . GLY A 1 476 ? 86.635 -5.227 -64.153 1.00 83.69 476 GLY A C 1
ATOM 3506 O O . GLY A 1 476 ? 85.711 -5.945 -64.531 1.00 83.69 476 GLY A O 1
ATOM 3507 N N . GLY A 1 477 ? 86.435 -3.957 -63.781 1.00 84.62 477 GLY A N 1
ATOM 3508 C CA . GLY A 1 477 ? 85.101 -3.340 -63.772 1.00 84.62 477 GLY A CA 1
ATOM 3509 C C . GLY A 1 477 ? 84.463 -3.274 -65.166 1.00 84.62 477 GLY A C 1
ATOM 3510 O O . GLY A 1 477 ? 83.291 -3.611 -65.341 1.00 84.62 477 GLY A O 1
ATOM 3511 N N . LEU A 1 478 ? 85.249 -2.917 -66.186 1.00 87.38 478 LEU A N 1
ATOM 3512 C CA . LEU A 1 478 ? 84.782 -2.877 -67.575 1.00 87.38 478 LEU A CA 1
ATOM 3513 C C . LEU A 1 478 ? 84.375 -4.252 -68.115 1.00 87.38 478 LEU A C 1
ATOM 3515 O O . LEU A 1 478 ? 83.481 -4.320 -68.954 1.00 87.38 478 LEU A O 1
ATOM 3519 N N . THR A 1 479 ? 84.969 -5.339 -67.614 1.00 85.00 479 THR A N 1
ATOM 3520 C CA . THR A 1 479 ? 84.577 -6.714 -67.974 1.00 85.00 479 THR A CA 1
ATOM 3521 C C . THR A 1 479 ? 83.137 -7.000 -67.541 1.00 85.00 479 THR A C 1
ATOM 3523 O O . THR A 1 479 ? 82.348 -7.530 -68.323 1.00 85.00 479 THR A O 1
ATOM 3526 N N . GLY A 1 480 ? 82.763 -6.586 -66.324 1.00 82.75 480 GLY A N 1
ATOM 3527 C CA . GLY A 1 480 ? 81.384 -6.676 -65.838 1.00 82.75 480 GLY A CA 1
ATOM 3528 C C . GLY A 1 480 ? 80.420 -5.817 -66.661 1.00 82.75 480 GLY A C 1
ATOM 3529 O O . GLY A 1 480 ? 79.361 -6.293 -67.066 1.00 82.75 480 GLY A O 1
ATOM 3530 N N . LEU A 1 481 ? 80.812 -4.581 -66.985 1.00 83.62 481 LEU A N 1
ATOM 3531 C CA . LEU A 1 481 ? 79.997 -3.666 -67.792 1.00 83.62 481 LEU A CA 1
ATOM 3532 C C . LEU A 1 481 ? 79.768 -4.182 -69.226 1.00 83.62 481 LEU A C 1
ATOM 3534 O O . LEU A 1 481 ? 78.641 -4.128 -69.722 1.00 83.62 481 LEU A O 1
ATOM 3538 N N . ALA A 1 482 ? 80.802 -4.721 -69.877 1.00 83.44 482 ALA A N 1
ATOM 3539 C CA . ALA A 1 482 ? 80.705 -5.317 -71.210 1.00 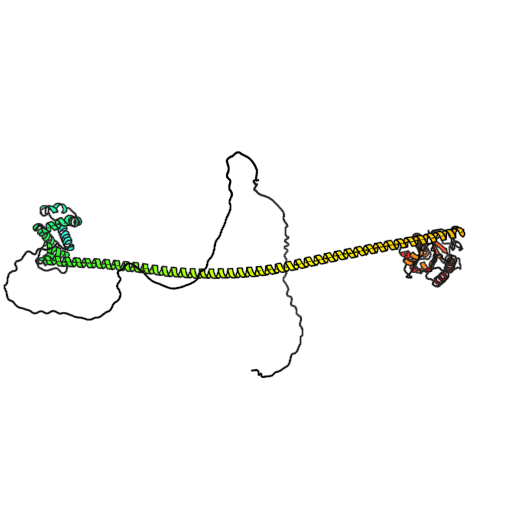83.44 482 ALA A CA 1
ATOM 3540 C C . ALA A 1 482 ? 79.787 -6.552 -71.211 1.00 83.44 482 ALA A C 1
ATOM 3542 O O . ALA A 1 482 ? 78.925 -6.680 -72.079 1.00 83.44 482 ALA A O 1
ATOM 3543 N N . ALA A 1 483 ? 79.909 -7.424 -70.203 1.00 80.69 483 ALA A N 1
ATOM 3544 C CA . ALA A 1 483 ? 79.053 -8.602 -70.055 1.00 80.69 483 ALA A CA 1
ATOM 3545 C C . ALA A 1 483 ? 77.579 -8.256 -69.762 1.00 80.69 483 ALA A C 1
ATOM 3547 O O . ALA A 1 483 ? 76.689 -8.968 -70.218 1.00 80.69 483 ALA A O 1
ATOM 3548 N N . GLN A 1 484 ? 77.313 -7.167 -69.030 1.00 80.81 484 GLN A N 1
ATOM 3549 C CA . GLN A 1 484 ? 75.953 -6.690 -68.733 1.00 80.81 484 GLN A CA 1
ATOM 3550 C C . GLN A 1 484 ? 75.272 -6.003 -69.927 1.00 80.81 484 GLN A C 1
ATOM 3552 O O . GLN A 1 484 ? 74.052 -6.072 -70.044 1.00 80.81 484 GLN A O 1
ATOM 3557 N N . THR A 1 485 ? 76.032 -5.311 -70.783 1.00 78.69 485 THR A N 1
ATOM 3558 C CA . THR A 1 485 ? 75.470 -4.436 -71.836 1.00 78.69 485 THR A CA 1
ATOM 3559 C C . THR A 1 485 ? 75.590 -4.995 -73.253 1.00 78.69 485 THR A C 1
ATOM 3561 O O . THR A 1 485 ? 74.848 -4.569 -74.132 1.00 78.69 485 THR A O 1
ATOM 3564 N N . GLY A 1 486 ? 76.532 -5.908 -73.517 1.00 75.00 486 GLY A N 1
ATOM 3565 C CA . GLY A 1 486 ? 76.855 -6.366 -74.876 1.00 75.00 486 GLY A CA 1
ATOM 3566 C C . GLY A 1 486 ? 77.496 -5.294 -75.774 1.00 75.00 486 GLY A C 1
ATOM 3567 O O . GLY A 1 486 ? 77.751 -5.552 -76.953 1.00 75.00 486 GLY A O 1
ATOM 3568 N N . CYS A 1 487 ? 77.764 -4.102 -75.233 1.00 81.69 487 CYS A N 1
ATOM 3569 C CA . CYS A 1 487 ? 78.422 -3.002 -75.927 1.00 81.69 487 CYS A CA 1
ATOM 3570 C C . CYS A 1 487 ? 79.884 -3.356 -76.241 1.00 81.69 487 CYS A C 1
ATOM 3572 O O . CYS A 1 487 ? 80.555 -4.037 -75.463 1.00 81.69 487 CYS A O 1
ATOM 3574 N N . GLU A 1 488 ? 80.407 -2.882 -77.374 1.00 84.44 488 GLU A N 1
ATOM 3575 C CA . GLU A 1 488 ? 81.828 -3.042 -77.674 1.00 84.44 488 GLU A CA 1
ATOM 3576 C C . GLU A 1 488 ? 82.642 -2.046 -76.843 1.00 84.44 488 GLU A C 1
ATOM 3578 O O . GLU A 1 488 ? 82.553 -0.842 -77.066 1.00 84.44 488 GLU A O 1
ATOM 3583 N N . VAL A 1 489 ? 83.448 -2.530 -75.895 1.00 87.81 489 VAL A N 1
ATOM 3584 C CA . VAL A 1 489 ? 84.267 -1.672 -75.022 1.00 87.81 489 VAL A CA 1
ATOM 3585 C C . VAL A 1 489 ? 85.716 -1.649 -75.503 1.00 87.81 489 VAL A C 1
ATOM 3587 O O . VAL A 1 489 ? 86.314 -2.698 -75.733 1.00 87.81 489 VAL A O 1
ATOM 3590 N N . THR A 1 490 ? 86.300 -0.458 -75.647 1.00 88.19 490 THR A N 1
ATOM 3591 C CA . THR A 1 490 ? 87.711 -0.231 -75.998 1.00 88.19 490 THR A CA 1
ATOM 3592 C C . THR A 1 490 ? 88.365 0.728 -75.003 1.00 88.19 490 THR A C 1
ATOM 3594 O O . THR A 1 490 ? 88.112 1.929 -75.031 1.00 88.19 490 THR A O 1
ATOM 3597 N N . CYS A 1 491 ? 89.218 0.209 -74.123 1.00 89.19 491 CYS A N 1
ATOM 3598 C CA . CYS A 1 491 ? 89.974 1.003 -73.155 1.00 89.19 491 CYS A CA 1
ATOM 3599 C C . CYS A 1 491 ? 91.365 1.333 -73.706 1.00 89.19 491 CYS A C 1
ATOM 3601 O O . CYS A 1 491 ? 92.130 0.426 -74.030 1.00 89.19 491 CYS A O 1
ATOM 3603 N N . VAL A 1 492 ? 91.694 2.620 -73.795 1.00 89.25 492 VAL A N 1
ATOM 3604 C CA . VAL A 1 492 ? 92.971 3.131 -74.304 1.00 89.25 492 VAL A CA 1
ATOM 3605 C C . VAL A 1 492 ? 93.816 3.638 -73.139 1.00 89.25 492 VAL A C 1
ATOM 3607 O O . VAL A 1 492 ? 93.343 4.428 -72.326 1.00 89.25 492 VAL A O 1
ATOM 3610 N N . PHE A 1 493 ? 95.075 3.217 -73.061 1.00 86.44 493 PHE A N 1
ATOM 3611 C CA . PHE A 1 493 ? 96.057 3.753 -72.117 1.00 86.44 493 PHE A CA 1
ATOM 3612 C C . PHE A 1 493 ? 97.223 4.422 -72.856 1.00 86.44 493 PHE A C 1
ATOM 3614 O O . PHE A 1 493 ? 97.575 4.037 -73.970 1.00 86.44 493 PHE A O 1
ATOM 3621 N N . ASP A 1 494 ? 97.847 5.406 -72.211 1.00 81.69 494 ASP A N 1
ATOM 3622 C CA . ASP A 1 494 ? 99.072 6.043 -72.702 1.00 81.69 494 ASP A CA 1
ATOM 3623 C C . ASP A 1 494 ? 100.250 5.053 -72.645 1.00 81.69 494 ASP A C 1
ATOM 3625 O O . ASP A 1 494 ? 100.550 4.480 -71.590 1.00 81.69 494 ASP A O 1
ATOM 3629 N N . GLY A 1 495 ? 100.894 4.830 -73.791 1.00 72.12 495 GLY A N 1
ATOM 3630 C CA . GLY A 1 495 ? 102.059 3.960 -73.935 1.00 72.12 495 GLY A CA 1
ATOM 3631 C C . GLY A 1 495 ? 103.373 4.581 -73.454 1.00 72.12 495 GLY A C 1
ATOM 3632 O O . GLY A 1 495 ? 104.323 3.842 -73.207 1.00 72.12 495 GLY A O 1
ATOM 3633 N N . ALA A 1 496 ? 103.442 5.903 -73.256 1.00 63.00 496 ALA A N 1
ATOM 3634 C CA . ALA A 1 496 ? 104.666 6.609 -72.856 1.00 63.00 496 ALA A CA 1
ATOM 3635 C C . ALA A 1 496 ? 105.131 6.323 -71.410 1.00 63.00 496 ALA A C 1
ATOM 3637 O O . ALA A 1 496 ? 106.169 6.822 -70.985 1.00 63.00 496 ALA A O 1
ATOM 3638 N N . GLN A 1 497 ? 104.372 5.527 -70.649 1.00 55.41 497 GLN A N 1
ATOM 3639 C CA . GLN A 1 497 ? 104.616 5.195 -69.237 1.00 55.41 497 GLN A CA 1
ATOM 3640 C C . GLN A 1 497 ? 104.853 3.681 -69.036 1.00 55.41 497 GLN A C 1
ATOM 3642 O O . GLN A 1 497 ? 104.429 3.109 -68.029 1.00 55.41 497 GLN A O 1
ATOM 3647 N N . LEU A 1 498 ? 105.459 3.007 -70.025 1.00 57.38 498 LEU A N 1
ATOM 3648 C CA . LEU A 1 498 ? 105.662 1.552 -70.052 1.00 57.38 498 LEU A CA 1
ATOM 3649 C C . LEU A 1 498 ? 107.134 1.169 -70.290 1.00 57.38 498 LEU A C 1
ATOM 3651 O O . LEU A 1 498 ? 107.578 1.072 -71.431 1.00 57.38 498 LEU A O 1
ATOM 3655 N N . ASP A 1 499 ? 107.860 0.841 -69.220 1.00 50.78 499 ASP A N 1
ATOM 3656 C CA . ASP A 1 499 ? 109.251 0.356 -69.306 1.00 50.78 499 ASP A CA 1
ATOM 3657 C C . ASP A 1 499 ? 109.377 -1.103 -69.804 1.00 50.78 499 ASP A C 1
ATOM 3659 O O . ASP A 1 499 ? 110.479 -1.588 -70.059 1.00 50.78 499 ASP A O 1
ATOM 3663 N N . ALA A 1 500 ? 108.262 -1.836 -69.923 1.00 50.66 500 ALA A N 1
ATOM 3664 C CA . ALA A 1 500 ? 108.229 -3.228 -70.377 1.00 50.66 500 ALA A CA 1
ATOM 3665 C C . ALA A 1 500 ? 106.873 -3.608 -71.018 1.00 50.66 500 ALA A C 1
ATOM 3667 O O . ALA A 1 500 ? 105.847 -3.011 -70.675 1.00 50.66 500 ALA A O 1
ATOM 3668 N N . PRO A 1 501 ? 106.820 -4.637 -71.895 1.00 52.94 501 PRO A N 1
ATOM 3669 C CA . PRO A 1 501 ? 105.565 -5.167 -72.432 1.00 52.94 501 PRO A CA 1
ATOM 3670 C C . PRO A 1 501 ? 104.664 -5.728 -71.321 1.00 52.94 501 PRO A C 1
ATOM 3672 O O . PRO A 1 501 ? 105.043 -6.657 -70.607 1.00 52.94 501 PRO A O 1
ATOM 3675 N N . VAL A 1 502 ? 103.455 -5.181 -71.172 1.00 55.47 502 VAL A N 1
ATOM 3676 C CA . VAL A 1 502 ? 102.542 -5.559 -70.081 1.00 55.47 502 VAL A CA 1
ATOM 3677 C C . VAL A 1 502 ? 101.587 -6.665 -70.522 1.00 55.47 502 VAL A C 1
ATOM 3679 O O . VAL A 1 502 ? 100.651 -6.433 -71.286 1.00 55.47 502 VAL A O 1
ATOM 3682 N N . LEU A 1 503 ? 101.798 -7.866 -69.982 1.00 52.16 503 LEU A N 1
ATOM 3683 C CA . LEU A 1 503 ? 100.904 -9.014 -70.140 1.00 52.16 503 LEU A CA 1
ATOM 3684 C C . LEU A 1 503 ? 99.649 -8.849 -69.265 1.00 52.16 503 LEU A C 1
ATOM 3686 O O . LEU A 1 503 ? 99.591 -9.346 -68.141 1.00 52.16 503 LEU A O 1
ATOM 3690 N N . LEU A 1 504 ? 98.634 -8.155 -69.784 1.00 56.66 504 LEU A N 1
ATOM 3691 C CA . LEU A 1 504 ? 97.283 -8.182 -69.212 1.00 56.66 504 LEU A CA 1
ATOM 3692 C C . LEU A 1 504 ? 96.571 -9.487 -69.599 1.00 56.66 504 LEU A C 1
ATOM 3694 O O . LEU A 1 504 ? 96.629 -9.920 -70.751 1.00 56.66 504 LEU A O 1
ATOM 3698 N N . ALA A 1 505 ? 95.860 -10.098 -68.650 1.00 51.22 505 ALA A N 1
ATOM 3699 C CA . ALA A 1 505 ? 95.003 -11.245 -68.940 1.00 51.22 505 ALA A CA 1
ATOM 3700 C C . ALA A 1 505 ? 93.817 -10.819 -69.838 1.00 51.22 505 ALA A C 1
ATOM 3702 O O . ALA A 1 505 ? 93.246 -9.748 -69.613 1.00 51.22 505 ALA A O 1
ATOM 3703 N N . PRO A 1 506 ? 93.414 -11.628 -70.840 1.00 54.88 506 PRO A N 1
ATOM 3704 C CA . PRO A 1 506 ? 92.378 -11.244 -71.798 1.00 54.88 506 PRO A CA 1
ATOM 3705 C C . PRO A 1 506 ? 90.992 -11.148 -71.139 1.00 54.88 506 PRO A C 1
ATOM 3707 O O . PRO A 1 506 ? 90.329 -12.151 -70.862 1.00 54.88 506 PRO A O 1
ATOM 3710 N N . ALA A 1 507 ? 90.548 -9.913 -70.916 1.00 60.81 507 ALA A N 1
ATOM 3711 C CA . ALA A 1 507 ? 89.242 -9.573 -70.370 1.00 60.81 507 ALA A CA 1
ATOM 3712 C C . ALA A 1 507 ? 88.121 -9.808 -71.398 1.00 60.81 507 ALA A C 1
ATOM 3714 O O . ALA A 1 507 ? 88.103 -9.210 -72.476 1.00 60.81 507 ALA A O 1
ATOM 3715 N N . ARG A 1 508 ? 87.155 -10.678 -71.075 1.00 65.00 508 ARG A N 1
ATOM 3716 C CA . ARG A 1 508 ? 86.054 -11.015 -71.994 1.00 65.00 508 ARG A CA 1
ATOM 3717 C C . ARG A 1 508 ? 85.184 -9.783 -72.274 1.00 65.00 508 ARG A C 1
ATOM 3719 O O . ARG A 1 508 ? 84.564 -9.247 -71.364 1.00 65.00 508 ARG A O 1
ATOM 3726 N N . GLY A 1 509 ? 85.119 -9.369 -73.539 1.00 71.06 509 GLY A N 1
ATOM 3727 C CA . GLY A 1 509 ? 84.308 -8.231 -73.994 1.00 71.06 509 GLY A CA 1
ATOM 3728 C C . GLY A 1 509 ? 84.988 -6.856 -73.919 1.00 71.06 509 GLY A C 1
ATOM 3729 O O . GLY A 1 509 ? 84.385 -5.879 -74.354 1.00 71.06 509 GLY A O 1
ATOM 3730 N N . VAL A 1 510 ? 86.232 -6.761 -73.427 1.00 80.94 510 VAL A N 1
ATOM 3731 C CA . VAL A 1 510 ? 86.974 -5.489 -73.337 1.00 80.94 510 VAL A CA 1
ATOM 3732 C C . VAL A 1 510 ? 88.233 -5.540 -74.198 1.00 80.94 510 VAL A C 1
ATOM 3734 O O . VAL A 1 510 ? 89.195 -6.242 -73.891 1.00 80.94 510 VAL A O 1
ATOM 3737 N N . ARG A 1 511 ? 88.246 -4.739 -75.263 1.00 84.50 511 ARG A N 1
ATOM 3738 C CA . ARG A 1 511 ? 89.424 -4.460 -76.089 1.00 84.50 511 ARG A CA 1
ATOM 3739 C C . ARG A 1 511 ? 90.329 -3.494 -75.313 1.00 84.50 511 ARG A C 1
ATOM 3741 O O . ARG A 1 511 ? 89.875 -2.421 -74.925 1.00 84.50 511 ARG A O 1
ATOM 3748 N N . VAL A 1 512 ? 91.590 -3.845 -75.065 1.00 84.06 512 VAL A N 1
ATOM 3749 C CA . VAL A 1 512 ? 92.564 -2.939 -74.422 1.00 84.06 512 VAL A CA 1
ATOM 3750 C C . VAL A 1 512 ? 93.616 -2.535 -75.447 1.00 84.06 512 VAL A C 1
ATOM 3752 O O . VAL A 1 512 ? 94.196 -3.395 -76.103 1.00 84.06 512 VAL A O 1
ATOM 3755 N N . MET A 1 513 ? 93.853 -1.233 -75.584 1.00 84.44 513 MET A N 1
ATOM 3756 C CA . MET A 1 513 ? 94.859 -0.654 -76.472 1.00 84.44 513 MET A CA 1
ATOM 3757 C C . MET A 1 513 ? 95.845 0.213 -75.686 1.00 84.44 513 MET A C 1
ATOM 3759 O O . MET A 1 513 ? 95.493 0.823 -74.675 1.00 84.44 513 MET A O 1
ATOM 3763 N N . PHE A 1 514 ? 97.064 0.319 -76.206 1.00 83.19 514 PHE A N 1
ATOM 3764 C CA . PHE A 1 514 ? 98.078 1.271 -75.761 1.00 83.19 514 PHE A CA 1
ATOM 3765 C C . PHE A 1 514 ? 98.452 2.178 -76.938 1.00 83.19 514 PHE A C 1
ATOM 3767 O O . PHE A 1 514 ? 98.496 1.700 -78.076 1.00 83.19 514 PHE A O 1
ATOM 3774 N N . SER A 1 515 ? 98.703 3.467 -76.694 1.00 83.12 515 SER A N 1
ATOM 3775 C CA . SER A 1 515 ? 99.247 4.351 -77.734 1.00 83.12 515 SER A CA 1
ATOM 3776 C C . SER A 1 515 ? 100.674 3.946 -78.118 1.00 83.12 515 SER A C 1
ATOM 3778 O O . SER A 1 515 ? 101.386 3.289 -77.351 1.00 83.12 515 SER A O 1
ATOM 3780 N N . LYS A 1 516 ? 101.096 4.294 -79.339 1.00 79.56 516 LYS A N 1
ATOM 3781 C CA . LYS A 1 516 ? 102.466 4.020 -79.798 1.00 79.56 516 LYS A CA 1
ATOM 3782 C C . LYS A 1 516 ? 103.453 4.957 -79.074 1.00 79.56 516 LYS A C 1
ATOM 3784 O O . LYS A 1 516 ? 103.059 6.062 -78.708 1.00 79.56 516 LYS A O 1
ATOM 3789 N N . PRO A 1 517 ? 104.725 4.572 -78.855 1.00 72.00 517 PRO A N 1
ATOM 3790 C CA . PRO A 1 517 ? 105.699 5.459 -78.216 1.00 72.00 517 PRO A CA 1
ATOM 3791 C C . PRO A 1 517 ? 105.821 6.794 -78.967 1.00 72.00 517 PRO A C 1
ATOM 3793 O O . PRO A 1 517 ? 106.135 6.808 -80.155 1.00 72.00 517 PRO A O 1
ATOM 3796 N N . GLY A 1 518 ? 105.551 7.905 -78.274 1.00 70.19 518 GLY A N 1
ATOM 3797 C CA . GLY A 1 518 ? 105.502 9.253 -78.858 1.00 70.19 518 GLY A CA 1
ATOM 3798 C C . GLY A 1 518 ? 104.123 9.715 -79.360 1.00 70.19 518 GLY A C 1
ATOM 3799 O O . GLY A 1 518 ? 104.007 10.859 -79.782 1.00 70.19 518 GLY A O 1
ATOM 3800 N N . GLU A 1 519 ? 103.088 8.874 -79.290 1.00 80.88 519 GLU A N 1
ATOM 3801 C CA . GLU A 1 519 ? 101.687 9.220 -79.574 1.00 80.88 519 GLU A CA 1
ATOM 3802 C C . GLU A 1 519 ? 100.871 9.267 -78.273 1.00 80.88 519 GLU A C 1
ATOM 3804 O O . GLU A 1 519 ? 101.004 8.396 -77.406 1.00 80.88 519 GLU A O 1
ATOM 3809 N N . THR A 1 520 ? 99.983 10.253 -78.142 1.00 82.88 520 THR A N 1
ATOM 3810 C CA . THR A 1 520 ? 99.108 10.369 -76.964 1.00 82.88 520 THR A CA 1
ATOM 3811 C C . THR A 1 520 ? 97.908 9.416 -77.035 1.00 82.88 520 THR A C 1
ATOM 3813 O O . THR A 1 520 ? 97.422 9.060 -78.114 1.00 82.88 520 THR A O 1
ATOM 3816 N N . ALA A 1 521 ? 97.365 9.027 -75.875 1.00 84.31 521 ALA A N 1
ATOM 3817 C CA . ALA A 1 521 ? 96.094 8.294 -75.816 1.00 84.31 521 ALA A CA 1
ATOM 3818 C C . ALA A 1 521 ? 94.959 9.071 -76.517 1.00 84.31 521 ALA A C 1
ATOM 3820 O O . ALA A 1 521 ? 94.141 8.479 -77.220 1.00 84.31 521 ALA A O 1
ATOM 3821 N N . ASP A 1 522 ? 94.965 10.398 -76.391 1.00 86.44 522 ASP A N 1
ATOM 3822 C CA . ASP A 1 522 ? 93.992 11.326 -76.967 1.00 86.44 522 ASP A CA 1
ATOM 3823 C C . ASP A 1 522 ? 93.966 11.284 -78.498 1.00 86.44 522 ASP A C 1
ATOM 3825 O O . ASP A 1 522 ? 92.893 11.257 -79.105 1.00 86.44 522 ASP A O 1
ATOM 3829 N N . GLU A 1 523 ? 95.131 11.249 -79.146 1.00 85.88 523 GLU A N 1
ATOM 3830 C CA . GLU A 1 523 ? 95.246 11.140 -80.604 1.00 85.88 523 GLU A CA 1
ATOM 3831 C C . GLU A 1 523 ? 94.755 9.782 -81.111 1.00 85.88 523 GLU A C 1
ATOM 3833 O O . GLU A 1 523 ? 94.004 9.733 -82.093 1.00 85.88 523 GLU A O 1
ATOM 3838 N N . LEU A 1 524 ? 95.086 8.697 -80.401 1.00 86.50 524 LEU A N 1
ATOM 3839 C CA . LEU A 1 524 ? 94.574 7.356 -80.685 1.00 86.50 524 LEU A CA 1
ATOM 3840 C C . LEU A 1 524 ? 93.045 7.287 -80.506 1.00 86.50 524 LEU A C 1
ATOM 3842 O O . LEU A 1 524 ? 92.361 6.777 -81.393 1.00 86.50 524 LEU A O 1
ATOM 3846 N N . ILE A 1 525 ? 92.478 7.870 -79.446 1.00 86.81 525 ILE A N 1
ATOM 3847 C CA . ILE A 1 525 ? 91.019 7.973 -79.246 1.00 86.81 525 ILE A CA 1
ATOM 3848 C C . ILE A 1 525 ? 90.375 8.773 -80.386 1.00 86.81 525 ILE A C 1
ATOM 3850 O O . ILE A 1 525 ? 89.417 8.310 -81.009 1.00 86.81 525 ILE A O 1
ATOM 3854 N N . ARG A 1 526 ? 90.934 9.938 -80.739 1.00 86.44 526 ARG A N 1
ATOM 3855 C CA . ARG A 1 526 ? 90.464 10.747 -81.878 1.00 86.44 526 ARG A CA 1
ATOM 3856 C C . ARG A 1 526 ? 90.604 9.998 -83.209 1.00 86.44 526 ARG A C 1
ATOM 3858 O O . ARG A 1 526 ? 89.844 10.292 -84.129 1.00 86.44 526 ARG A O 1
ATOM 3865 N N . ARG A 1 527 ? 91.563 9.077 -83.367 1.00 86.81 527 ARG A N 1
ATOM 3866 C CA . ARG A 1 527 ? 91.706 8.213 -84.557 1.00 86.81 527 ARG A CA 1
ATOM 3867 C C . ARG A 1 527 ? 90.655 7.102 -84.582 1.00 86.81 527 ARG A C 1
ATOM 3869 O O . ARG A 1 527 ? 90.019 6.940 -85.615 1.00 86.81 527 ARG A O 1
ATOM 3876 N N . LEU A 1 528 ? 90.431 6.404 -83.467 1.00 85.38 528 LEU A N 1
ATOM 3877 C CA . LEU A 1 528 ? 89.400 5.362 -83.343 1.00 85.38 528 LEU A CA 1
ATOM 3878 C C . LEU A 1 528 ? 88.008 5.912 -83.676 1.00 85.38 528 LEU A C 1
ATOM 3880 O O . LEU A 1 528 ? 87.312 5.346 -84.512 1.00 85.38 528 LEU A O 1
ATOM 3884 N N . VAL A 1 529 ? 87.642 7.064 -83.107 1.00 85.25 529 VAL A N 1
ATOM 3885 C CA . VAL A 1 529 ? 86.349 7.715 -83.386 1.00 85.25 529 VAL A CA 1
ATOM 3886 C C . VAL A 1 529 ? 86.200 8.093 -84.866 1.00 85.25 529 VAL A C 1
ATOM 3888 O O . VAL A 1 529 ? 85.123 7.932 -85.425 1.00 85.25 529 VAL A O 1
ATOM 3891 N N . ARG A 1 530 ? 87.273 8.561 -85.522 1.00 84.25 530 ARG A N 1
ATOM 3892 C CA . ARG A 1 530 ? 87.261 8.917 -86.957 1.00 84.25 530 ARG A CA 1
ATOM 3893 C C . ARG A 1 530 ? 87.297 7.712 -87.905 1.00 84.25 530 ARG A C 1
ATOM 3895 O O . ARG A 1 530 ? 87.073 7.903 -89.096 1.00 84.25 530 ARG A O 1
ATOM 3902 N N . ALA A 1 531 ? 87.603 6.513 -87.410 1.00 83.19 531 ALA A N 1
ATOM 3903 C CA . 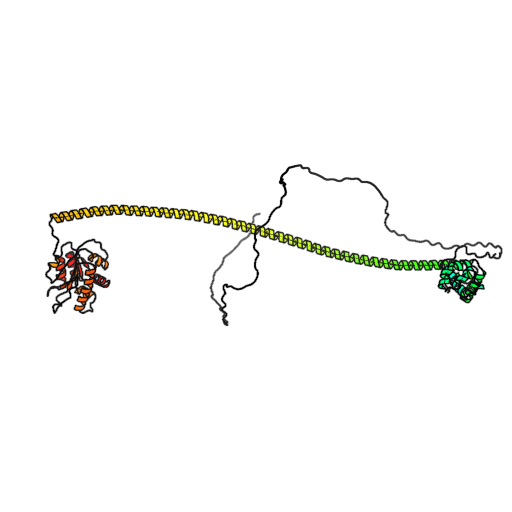ALA A 1 531 ? 87.570 5.284 -88.200 1.00 83.19 531 ALA A CA 1
ATOM 3904 C C . ALA A 1 531 ? 86.171 4.645 -88.241 1.00 83.19 531 ALA A C 1
ATOM 3906 O O . ALA A 1 531 ? 85.878 3.888 -89.162 1.00 83.19 531 ALA A O 1
ATOM 3907 N N . GLU A 1 532 ? 85.304 4.941 -87.269 1.00 79.88 532 GLU A N 1
ATOM 3908 C CA . GLU A 1 532 ? 83.941 4.406 -87.224 1.00 79.88 532 GLU A CA 1
ATOM 3909 C C . GLU A 1 532 ? 82.991 5.095 -88.227 1.00 79.88 532 GLU A C 1
ATOM 3911 O O . GLU A 1 532 ? 83.141 6.289 -88.502 1.00 79.88 532 GLU A O 1
ATOM 3916 N N . PRO A 1 533 ? 81.989 4.384 -88.790 1.00 75.31 533 PRO A N 1
ATOM 3917 C CA . PRO A 1 533 ? 81.097 4.961 -89.789 1.00 75.31 533 PRO A CA 1
ATOM 3918 C C . PRO A 1 533 ? 80.209 6.079 -89.235 1.00 75.31 533 PRO A C 1
ATOM 3920 O O . PRO A 1 533 ? 79.675 5.945 -88.126 1.00 75.31 533 PRO A O 1
ATOM 3923 N N . PRO A 1 534 ? 79.912 7.116 -90.043 1.00 67.69 534 PRO A N 1
ATOM 3924 C CA . PRO A 1 534 ? 78.863 8.070 -89.710 1.00 67.69 534 PRO A CA 1
ATOM 3925 C C . PRO A 1 534 ? 77.532 7.325 -89.520 1.00 67.69 534 PRO A C 1
ATOM 3927 O O . PRO A 1 534 ? 77.034 6.670 -90.434 1.00 67.69 534 PRO A O 1
ATOM 3930 N N . GLY A 1 535 ? 76.971 7.412 -88.311 1.00 67.62 535 GLY A N 1
ATOM 3931 C CA . GLY A 1 535 ? 75.731 6.731 -87.921 1.00 67.62 535 GLY A CA 1
ATOM 3932 C C . GLY A 1 535 ? 75.897 5.576 -86.924 1.00 67.62 535 GLY A C 1
ATOM 3933 O O . GLY A 1 535 ? 74.891 5.118 -86.381 1.00 67.62 535 GLY A O 1
ATOM 3934 N N . ARG A 1 536 ? 77.122 5.123 -86.609 1.00 77.81 536 ARG A N 1
ATOM 3935 C CA . ARG A 1 536 ? 77.335 4.217 -85.464 1.00 77.81 536 ARG A CA 1
ATOM 3936 C C . ARG A 1 536 ? 77.305 5.010 -84.143 1.00 77.81 536 ARG A C 1
ATOM 3938 O O . ARG A 1 536 ? 77.967 6.043 -84.058 1.00 77.81 536 ARG A O 1
ATOM 3945 N N . PRO A 1 537 ? 76.606 4.548 -83.085 1.00 81.44 537 PRO A N 1
ATOM 3946 C CA . PRO A 1 537 ? 76.700 5.172 -81.767 1.00 81.44 537 PRO A CA 1
ATOM 3947 C C . PRO A 1 537 ? 78.089 4.947 -81.150 1.00 81.44 537 PRO A C 1
ATOM 3949 O O . PRO A 1 537 ? 78.397 3.855 -80.676 1.00 81.44 537 PRO A O 1
ATOM 3952 N N . VAL A 1 538 ? 78.930 5.981 -81.136 1.00 85.00 538 VAL A N 1
ATOM 3953 C CA . VAL A 1 538 ? 80.225 5.966 -80.437 1.00 85.00 538 VAL A CA 1
ATOM 3954 C C . VAL A 1 538 ? 80.123 6.834 -79.184 1.00 85.00 538 VAL A C 1
ATOM 3956 O O . VAL A 1 538 ? 79.673 7.980 -79.242 1.00 85.00 538 VAL A O 1
ATOM 3959 N N . VAL A 1 539 ? 80.527 6.286 -78.042 1.00 88.69 539 VAL A N 1
ATOM 3960 C CA . VAL A 1 539 ? 80.512 6.925 -76.722 1.00 88.69 539 VAL A CA 1
ATOM 3961 C C . VAL A 1 539 ? 81.953 7.021 -76.241 1.00 88.69 539 VAL A C 1
ATOM 3963 O O . VAL A 1 539 ? 82.653 6.014 -76.227 1.00 88.69 539 VAL A O 1
ATOM 3966 N N . VAL A 1 540 ? 82.406 8.211 -75.847 1.00 88.62 540 VAL A N 1
ATOM 3967 C CA . VAL A 1 540 ? 83.793 8.429 -75.404 1.00 88.62 540 VAL A CA 1
ATOM 3968 C C . VAL A 1 540 ? 83.808 8.875 -73.953 1.00 88.62 540 VAL A C 1
ATOM 3970 O O . VAL A 1 540 ? 83.214 9.900 -73.628 1.00 88.62 540 VAL A O 1
ATOM 3973 N N . VAL A 1 541 ? 84.509 8.144 -73.089 1.00 89.94 541 VAL A N 1
ATOM 3974 C CA . VAL A 1 541 ? 84.670 8.515 -71.679 1.00 89.94 541 VAL A CA 1
ATOM 3975 C C . VAL A 1 541 ? 86.035 9.149 -71.440 1.00 89.94 541 VAL A C 1
ATOM 3977 O O . VAL A 1 541 ? 87.052 8.470 -71.545 1.00 89.94 541 VAL A O 1
ATOM 3980 N N . SER A 1 542 ? 86.036 10.437 -71.095 1.00 85.94 542 SER A N 1
ATOM 3981 C CA . SER A 1 542 ? 87.182 11.201 -70.579 1.00 85.94 542 SER A CA 1
ATOM 3982 C C . SER A 1 542 ? 86.665 12.455 -69.855 1.00 85.94 542 SER A C 1
ATOM 3984 O O . SER A 1 542 ? 85.542 12.903 -70.101 1.00 85.94 542 SER A O 1
ATOM 3986 N N . THR A 1 543 ? 87.464 13.046 -68.964 1.00 81.62 543 THR A N 1
ATOM 3987 C CA . THR A 1 543 ? 87.235 14.410 -68.444 1.00 81.62 543 THR A CA 1
ATOM 3988 C C . THR A 1 543 ? 87.991 15.485 -69.225 1.00 81.62 543 THR A C 1
ATOM 3990 O O . THR A 1 543 ? 87.750 16.670 -68.985 1.00 81.62 543 THR A O 1
ATOM 3993 N N . ASP A 1 544 ? 88.875 15.110 -70.157 1.00 82.19 544 ASP A N 1
ATOM 3994 C CA . ASP A 1 544 ? 89.600 16.097 -70.952 1.00 82.19 544 ASP A CA 1
ATOM 3995 C C . ASP A 1 544 ? 88.660 16.836 -71.922 1.00 82.19 544 ASP A C 1
ATOM 3997 O O . ASP A 1 544 ? 87.865 16.240 -72.658 1.00 82.19 544 ASP A O 1
ATOM 4001 N N . ARG A 1 545 ? 88.736 18.171 -71.902 1.00 79.75 545 ARG A N 1
ATOM 4002 C CA . ARG A 1 545 ? 87.840 19.042 -72.676 1.00 79.75 545 ARG A CA 1
ATOM 4003 C C . ARG A 1 545 ? 88.212 19.107 -74.154 1.00 79.75 545 ARG A C 1
ATOM 4005 O O . ARG A 1 545 ? 87.315 19.278 -74.979 1.00 79.75 545 ARG A O 1
ATOM 4012 N N . GLU A 1 546 ? 89.490 18.969 -74.490 1.00 82.06 546 GLU A N 1
ATOM 4013 C CA . GLU A 1 546 ? 89.967 18.965 -75.871 1.00 82.06 546 GLU A CA 1
ATOM 4014 C C . GLU A 1 546 ? 89.630 17.631 -76.550 1.00 82.06 546 GLU A C 1
ATOM 4016 O O . GLU A 1 546 ? 89.112 17.628 -77.669 1.00 82.06 546 GLU A O 1
ATOM 4021 N N . VAL A 1 547 ? 89.792 16.504 -75.843 1.00 82.88 547 VAL A N 1
ATOM 4022 C CA . VAL A 1 547 ? 89.281 15.192 -76.278 1.00 82.88 547 VAL A CA 1
ATOM 4023 C C . VAL A 1 547 ? 87.770 15.255 -76.470 1.00 82.88 547 VAL A C 1
ATOM 4025 O O . VAL A 1 547 ? 87.289 14.934 -77.557 1.00 82.88 547 VAL A O 1
ATOM 4028 N N . ALA A 1 548 ? 87.017 15.715 -75.465 1.00 81.50 548 ALA A N 1
ATOM 4029 C CA . ALA A 1 548 ? 85.557 15.774 -75.530 1.00 81.50 548 ALA A CA 1
ATOM 4030 C C . ALA A 1 548 ? 85.038 16.632 -76.699 1.00 81.50 548 ALA A C 1
ATOM 4032 O O . ALA A 1 548 ? 84.029 16.287 -77.313 1.00 81.50 548 ALA A O 1
ATOM 4033 N N . GLU A 1 549 ? 85.717 17.729 -77.035 1.00 80.31 549 GLU A N 1
ATOM 4034 C CA . GLU A 1 549 ? 85.379 18.573 -78.185 1.00 80.31 549 GLU A CA 1
ATOM 4035 C C . GLU A 1 549 ? 85.831 17.967 -79.525 1.00 80.31 549 GLU A C 1
ATOM 4037 O O . GLU A 1 549 ? 85.087 18.010 -80.509 1.00 80.31 549 GLU A O 1
ATOM 4042 N N . GLY A 1 550 ? 87.014 17.351 -79.573 1.00 80.69 550 GLY A N 1
ATOM 4043 C CA . GLY A 1 550 ? 87.536 16.677 -80.764 1.00 80.69 550 GLY A CA 1
ATOM 4044 C C . GLY A 1 550 ? 86.676 15.489 -81.201 1.00 80.69 550 GLY A C 1
ATOM 4045 O O . GLY A 1 550 ? 86.370 15.351 -82.386 1.00 80.69 550 GLY A O 1
ATOM 4046 N N . VAL A 1 551 ? 86.220 14.661 -80.256 1.00 82.31 551 VAL A N 1
ATOM 4047 C CA . VAL A 1 551 ? 85.363 13.500 -80.560 1.00 82.31 551 VAL A CA 1
ATOM 4048 C C . VAL A 1 551 ? 83.915 13.899 -80.854 1.00 82.31 551 VAL A C 1
ATOM 4050 O O . VAL A 1 551 ? 83.283 13.280 -81.708 1.00 82.31 551 VAL A O 1
ATOM 4053 N N . ARG A 1 552 ? 83.415 14.985 -80.242 1.00 81.25 552 ARG A N 1
ATOM 4054 C CA . ARG A 1 552 ? 82.110 15.591 -80.565 1.00 81.25 552 ARG A CA 1
ATOM 4055 C C . ARG A 1 552 ? 82.058 16.071 -82.015 1.00 81.25 552 ARG A C 1
ATOM 4057 O O . ARG A 1 552 ? 81.080 15.802 -82.707 1.00 81.25 552 ARG A O 1
ATOM 4064 N N . LYS A 1 553 ? 83.125 16.715 -82.503 1.00 79.31 553 LYS A N 1
ATOM 4065 C CA . LYS A 1 553 ? 83.271 17.114 -83.919 1.00 79.31 553 LYS A CA 1
ATOM 4066 C C . LYS A 1 553 ? 83.321 15.927 -84.884 1.00 79.31 553 LYS A C 1
ATOM 4068 O O . LYS A 1 553 ? 82.920 16.073 -86.032 1.00 79.31 553 LYS A O 1
ATOM 4073 N N . ALA A 1 554 ? 83.771 14.765 -84.417 1.00 75.38 554 ALA A N 1
ATOM 4074 C CA . ALA A 1 554 ? 83.771 13.512 -85.170 1.00 75.38 554 ALA A CA 1
ATOM 4075 C C . ALA A 1 554 ? 82.487 12.668 -84.979 1.00 75.38 554 ALA A C 1
ATOM 4077 O O . ALA A 1 554 ? 82.430 11.535 -85.444 1.00 75.38 554 ALA A O 1
ATOM 4078 N N . GLY A 1 555 ? 81.449 13.203 -84.321 1.00 74.19 555 GLY A N 1
ATOM 4079 C CA . GLY A 1 555 ? 80.130 12.567 -84.200 1.00 74.19 555 GLY A CA 1
ATOM 4080 C C . GLY A 1 555 ? 79.936 11.627 -83.003 1.00 74.19 555 GLY A C 1
ATOM 4081 O O . GLY A 1 555 ? 78.829 11.123 -82.814 1.00 74.19 555 GLY A O 1
ATOM 4082 N N . ALA A 1 556 ? 80.953 11.415 -82.163 1.00 84.31 556 ALA A N 1
ATOM 4083 C CA . ALA A 1 556 ? 80.807 10.637 -80.933 1.00 84.31 556 ALA A CA 1
ATOM 4084 C C . ALA A 1 556 ? 80.212 11.465 -79.785 1.00 84.31 556 ALA A C 1
ATOM 4086 O O . ALA A 1 556 ? 80.351 12.690 -79.727 1.00 84.31 556 ALA A O 1
ATOM 4087 N N . ARG A 1 557 ? 79.589 10.787 -78.815 1.00 85.44 557 ARG A N 1
ATOM 4088 C CA . ARG A 1 557 ? 79.046 11.415 -77.606 1.00 85.44 557 ARG A CA 1
ATOM 4089 C C . ARG A 1 557 ? 80.061 11.345 -76.455 1.00 85.44 557 ARG A C 1
ATOM 4091 O O . ARG A 1 557 ? 80.264 10.256 -75.916 1.00 85.44 557 ARG A O 1
ATOM 4098 N N . PRO A 1 558 ? 80.688 12.465 -76.047 1.00 86.44 558 PRO A N 1
ATOM 4099 C CA . PRO A 1 558 ? 81.540 12.485 -74.864 1.00 86.44 558 PRO A CA 1
ATOM 4100 C C . PRO A 1 558 ? 80.710 12.353 -73.579 1.00 86.44 558 PRO A C 1
ATOM 4102 O O . PRO A 1 558 ? 79.623 12.927 -73.471 1.00 86.44 558 PRO A O 1
ATOM 4105 N N . VAL A 1 559 ? 81.244 11.618 -72.606 1.00 86.56 559 VAL A N 1
ATOM 4106 C CA . VAL A 1 559 ? 80.661 11.324 -71.289 1.00 86.56 559 VAL A CA 1
ATOM 4107 C C . VAL A 1 559 ? 81.755 11.516 -70.226 1.00 86.56 559 VAL A C 1
ATOM 4109 O O . VAL A 1 559 ? 82.868 11.028 -70.421 1.00 86.56 559 VAL A O 1
ATOM 4112 N N . PRO A 1 560 ? 81.496 12.204 -69.100 1.00 86.12 560 PRO A N 1
ATOM 4113 C CA . PRO A 1 560 ? 82.512 12.410 -68.072 1.00 86.12 560 PRO A CA 1
ATOM 4114 C C . PRO A 1 560 ? 82.854 11.109 -67.329 1.00 86.12 560 PRO A C 1
ATOM 4116 O O . PRO A 1 560 ? 81.982 10.295 -67.014 1.00 86.12 560 PRO A O 1
ATOM 4119 N N . SER A 1 561 ? 84.132 10.944 -66.971 1.00 86.31 561 SER A N 1
ATOM 4120 C CA . SER A 1 561 ? 84.652 9.772 -66.242 1.00 86.31 561 SER A CA 1
ATOM 4121 C C . SER A 1 561 ? 83.911 9.474 -64.929 1.00 86.31 561 SER A C 1
ATOM 4123 O O . SER A 1 561 ? 83.832 8.318 -64.515 1.00 86.31 561 SER A O 1
ATOM 4125 N N . THR A 1 562 ? 83.311 10.488 -64.298 1.00 84.88 562 THR A N 1
ATOM 4126 C CA . THR A 1 562 ? 82.464 10.365 -63.098 1.00 84.88 562 THR A CA 1
ATOM 4127 C C . THR A 1 562 ? 81.242 9.471 -63.307 1.00 84.88 562 THR A C 1
ATOM 4129 O O . THR A 1 562 ? 80.926 8.677 -62.422 1.00 84.88 562 THR A O 1
ATOM 4132 N N . MET A 1 563 ? 80.573 9.543 -64.464 1.00 84.75 563 MET A N 1
ATOM 4133 C CA . MET A 1 563 ? 79.402 8.708 -64.769 1.00 84.75 563 MET A CA 1
ATOM 4134 C C . MET A 1 563 ? 79.792 7.234 -64.911 1.00 84.75 563 MET A C 1
ATOM 4136 O O . MET A 1 563 ? 79.137 6.368 -64.330 1.00 84.75 563 MET A O 1
ATOM 4140 N N . LEU A 1 564 ? 80.897 6.951 -65.614 1.00 86.12 564 LEU A N 1
ATOM 4141 C CA . LEU A 1 564 ? 81.434 5.594 -65.737 1.00 86.12 564 LEU A CA 1
ATOM 4142 C C . LEU A 1 564 ? 81.840 5.038 -64.367 1.00 86.12 564 LEU A C 1
ATOM 4144 O O . LEU A 1 564 ? 81.445 3.929 -64.024 1.00 86.12 564 LEU A O 1
ATOM 4148 N N . LEU A 1 565 ? 82.564 5.812 -63.554 1.00 85.38 565 LEU A N 1
ATOM 4149 C CA . LEU A 1 565 ? 82.972 5.392 -62.210 1.00 85.38 565 LEU A CA 1
ATOM 4150 C C . LEU A 1 565 ? 81.763 5.099 -61.308 1.00 85.38 565 LEU A C 1
ATOM 4152 O O . LEU A 1 565 ? 81.714 4.028 -60.709 1.00 85.38 565 LEU A O 1
ATOM 4156 N N . ARG A 1 566 ? 80.751 5.982 -61.279 1.00 84.25 566 ARG A N 1
ATOM 4157 C CA . ARG A 1 566 ? 79.485 5.750 -60.552 1.00 84.25 566 ARG A CA 1
ATOM 4158 C C . ARG A 1 566 ? 78.786 4.467 -61.012 1.00 84.25 566 ARG A C 1
ATOM 4160 O O . ARG A 1 566 ? 78.248 3.734 -60.181 1.00 84.25 566 ARG A O 1
ATOM 4167 N N . ARG A 1 567 ? 78.798 4.174 -62.318 1.00 83.31 567 ARG A N 1
ATOM 4168 C CA . ARG A 1 567 ? 78.202 2.954 -62.886 1.00 83.31 567 ARG A CA 1
ATOM 4169 C C . ARG A 1 567 ? 78.998 1.687 -62.552 1.00 83.31 567 ARG A C 1
ATOM 4171 O O . ARG A 1 567 ? 78.388 0.659 -62.264 1.00 83.31 567 ARG A O 1
ATOM 4178 N N . LEU A 1 568 ? 80.328 1.771 -62.525 1.00 84.25 568 LEU A N 1
ATOM 4179 C CA . LEU A 1 568 ? 81.231 0.688 -62.113 1.00 84.25 568 LEU A CA 1
ATOM 4180 C C . LEU A 1 568 ? 81.244 0.435 -60.593 1.00 84.25 568 LEU A C 1
ATOM 4182 O O . LEU A 1 568 ? 81.810 -0.559 -60.158 1.00 84.25 568 LEU A O 1
ATOM 4186 N N . THR A 1 569 ? 80.634 1.306 -59.782 1.00 78.19 569 THR A N 1
ATOM 4187 C CA . THR A 1 569 ? 80.414 1.078 -58.338 1.00 78.19 569 THR A CA 1
ATOM 4188 C C . THR A 1 569 ? 79.009 0.569 -57.987 1.00 78.19 569 THR A C 1
ATOM 4190 O O . THR A 1 569 ? 78.711 0.396 -56.809 1.00 78.19 569 THR A O 1
ATOM 4193 N N . ARG A 1 570 ? 78.124 0.374 -58.977 1.00 66.25 570 ARG A N 1
ATOM 4194 C CA . ARG A 1 570 ? 76.726 -0.073 -58.781 1.00 66.25 570 ARG A CA 1
ATOM 4195 C C . ARG A 1 570 ? 76.486 -1.561 -59.083 1.00 66.25 570 ARG A C 1
ATOM 4197 O O . ARG A 1 570 ? 75.366 -2.023 -58.885 1.00 66.25 570 ARG A O 1
ATOM 4204 N N . GLY A 1 571 ? 77.494 -2.284 -59.568 1.00 51.56 571 GLY A N 1
ATOM 4205 C CA . GLY A 1 571 ? 77.449 -3.717 -59.880 1.00 51.56 571 GLY A CA 1
ATOM 4206 C C . GLY A 1 571 ? 78.831 -4.344 -59.810 1.00 51.56 571 GLY A C 1
ATOM 4207 O O . GLY A 1 571 ? 78.890 -5.564 -60.059 1.00 51.56 571 GLY A O 1
#

Foldseek 3Di:
DDDDDDDDDDDDDDDDDDDDDDDDDDDDDDDDDDDDDDDDDDDDDDDDDDDDDDDDDDDDDDDDDDDDDDDDDDDDDDDDDDDDDDDDDDDDDDDDDDDDDDDDDDDDDDDDDDDDDDDDDDDDDDDDDDDDPDDDPDQPDDFQPLLLLLLLLLLLVLLLPDDLVLDDPVCSVLNPDDSVSSSPVCSVVSVVCCVPPLSNLQSSLVVLCVVCVPLLVQVQVVHGPPPDQLSSNLSNCSSVVRPPSNVSSVVNSVVVVVVVVVVVVVVVVVVVVVVVVVVVVVVVVVVVVVVVVVVVVVVVVVVVVVVVVVVVVVVVVVVVVVVVVVVVVVVVVVVVVVVVVVVVVVVVVVVVVVVVVVVVVVVVVVVVVVVVVVVVVVVVVVVVVVVVVVVVVVVVCVVVVDDPDPDFLLNVDDFDDDDDDDFDDDDDDDDDAQALVRVLVLLLHTQEEEEEAQVQLLCVQPVPDDPVVSNLLVLVLVLVVCVVRVHQAEYEYEPCPDPDDDDDDDRPRYHYGYDDHVDGSLVVLLVSLLSGDDPHAYEYEHPDPVSCVSSVVSVYHYGYSNSVSVVSVPD

Sequence (571 aa):
MSGPDTRADEVTPAHAADAAEAVPAAEPDLDARSGTAAAPDAATDAATDAEPVEPGRQAGANGLVESAAGSLRSARSEGAVHHAVASEAHGAAEPPAGTHSAGDVPAGAVEAAASVEAAVDPETGRGASEAPVVEPEVLTGPLPEAVRVRVISVAADALGTMTADEVPGPLRRFARFTHQRRAKFAATPLAAALENDPVFRQRIAERFRKGLPEISEALEAGKVPAAADPLDVAAAAYLLRPRGWVRLIETAGDAAKEAAADRAEAEAAETLSRLEHEVGVLRAASKTEHERLRAELETARKEADHLRRQVRGLQGSAKHEEKEARRARSELDAVRVEAQAAIAAAEKEARRLRGRVAEVESALEASRRAAREGRSMEDTRVRLLLDTVLEAAQGLRRELALPPVGIRPADMVDAVVPGASGIKDIAQRALEGDDPALLDQLLALPQAHLVIDGYNVTKTGYPTLALNKQRDRLVGGLTGLAAQTGCEVTCVFDGAQLDAPVLLAPARGVRVMFSKPGETADELIRRLVRAEPPGRPVVVVSTDREVAEGVRKAGARPVPSTMLLRRLTRG